Protein AF-0000000077193879 (afdb_homodimer)

Organism: Lupinus luteus (NCBI:txid3873)

Solvent-accessible surface area (backbone atoms only — not comparable to full-atom values): 35863 Å² total; per-residue (Å²): 137,84,85,79,77,72,78,71,77,74,72,68,78,40,64,40,42,46,39,30,74,76,38,43,20,42,35,23,36,44,65,50,38,46,60,55,72,70,47,53,64,47,42,64,39,32,39,40,28,35,37,41,56,95,38,43,30,44,50,32,62,57,53,47,48,53,51,51,38,50,51,50,39,54,44,28,60,72,26,38,64,51,16,62,71,54,69,59,76,40,10,34,32,32,44,55,56,68,58,83,30,48,78,31,36,66,54,38,36,52,46,48,55,49,50,53,61,68,43,64,55,88,41,42,21,41,27,41,53,57,36,82,47,22,38,60,24,49,15,54,41,34,26,71,54,46,26,33,29,35,29,62,33,62,32,66,70,58,44,52,49,49,53,47,21,49,53,49,7,58,71,68,24,85,65,73,70,31,56,72,32,45,35,34,42,25,34,42,33,41,62,45,22,58,57,51,33,54,54,25,56,70,68,54,44,73,74,40,53,71,49,52,77,44,54,30,59,19,48,50,34,49,45,51,51,50,48,57,54,65,68,38,60,69,75,33,53,60,43,43,75,38,38,40,53,74,65,27,46,24,43,26,56,32,48,58,79,55,80,91,47,60,52,36,50,56,63,44,50,55,27,34,66,66,27,31,45,30,26,32,71,67,22,42,52,40,34,67,72,70,51,66,89,55,76,33,33,74,68,50,57,69,59,22,53,50,52,51,50,52,45,42,71,75,66,48,52,57,66,58,52,20,52,51,48,42,52,52,51,48,49,52,49,32,51,42,49,48,47,25,38,44,14,38,27,60,18,12,48,51,70,58,58,68,70,111,138,83,83,78,77,72,78,70,77,73,72,68,79,40,66,40,43,46,40,31,75,75,38,43,20,41,35,23,36,43,64,50,39,45,60,54,72,70,49,52,66,46,43,65,40,32,40,40,29,35,36,40,55,95,36,42,32,45,52,33,62,58,54,47,47,52,52,52,38,51,49,51,39,54,46,27,62,71,24,38,65,51,15,62,70,54,68,60,77,40,10,35,32,31,45,55,57,68,56,83,31,48,77,30,35,66,56,39,37,51,46,47,54,49,49,52,61,70,44,66,55,88,38,42,20,42,29,41,54,58,36,82,46,22,40,60,24,49,15,54,41,33,26,72,53,45,25,32,30,35,28,62,34,60,32,66,69,58,45,52,48,49,53,49,21,49,53,51,7,57,70,68,25,86,63,71,70,31,55,73,31,45,37,35,41,24,35,41,34,40,63,44,22,57,56,50,32,54,54,25,56,70,69,56,42,73,72,38,54,72,48,53,77,43,53,31,60,20,49,51,34,51,45,52,52,50,48,57,54,65,67,38,60,70,75,34,52,59,43,43,76,38,39,41,53,75,66,27,48,25,44,26,56,33,47,57,78,57,81,91,47,61,51,37,49,56,65,43,51,56,28,34,66,64,26,32,45,30,26,33,72,68,21,41,52,41,35,68,72,71,52,65,89,53,77,32,33,74,69,50,55,69,58,23,51,48,51,52,49,52,45,41,73,73,66,48,53,57,66,58,52,20,52,51,48,43,51,54,52,47,49,50,50,30,52,42,49,48,48,24,39,44,14,39,28,57,16,14,46,52,68,59,60,68,70,114

Nearest PDB structures (foldseek):
  7oey-assembly1_B  TM=8.222E-01  e=9.591E-26  Neisseria gonorrhoeae FA 1090
  7odo-assembly1_A  TM=8.119E-01  e=7.437E-26  Neisseria gonorrhoeae
  7bbx-assembly1_A  TM=8.124E-01  e=1.678E-25  Neisseria gonorrhoeae
  7bbw-assembly2_B  TM=8.170E-01  e=2.277E-25  Neisseria gonorrhoeae
  3r5e-assembly1_A  TM=8.258E-01  e=7.716E-25  Corynebacterium glutamicum

Sequence (712 aa):
MDSNSSNVKGMNRTILHDLYEKHRQSPYYDNLCRPVSDLVPFIAKGIRGVTSNPVAEKDIENAYWEIVVKDIQDACKLLEPIYNEKNGVDGYVSVPISPKLANDTQGTIHAAKWLHKKVGFPNAYIKIPATQESITSIKEVICEGISVNVTLIFCLSRYEAVIDAYLDGLEASRIIDLSKVASAAAFYISRVDVTVDKKLEQIGTAEALDLRGKAAIAQAVLAYQLYKKKFSGPRWESLEKKGANKQRLMWASTNVKNPANPNTLYVGSLIGPDTISTMPDQALEAFLDHGTLSRTIDANISEAEGIYNAIEKLGVDWNCVGSQLEHEVLGSFTKSFESVLECMKSKAKLSETINLMDSNSSNVKGMNRTILHDLYEKHRQSPYYDNLCRPVSDLVPFIAKGIRGVTSNPVAEKDIENAYWEIVVKDIQDACKLLEPIYNEKNGVDGYVSVPISPKLANDTQGTIHAAKWLHKKVGFPNAYIKIPATQESITSIKEVICEGISVNVTLIFCLSRYEAVIDAYLDGLEASRIIDLSKVASAAAFYISRVDVTVDKKLEQIGTAEALDLRGKAAIAQAVLAYQLYKKKFSGPRWESLEKKGANKQRLMWASTNVKNPANPNTLYVGSLIGPDTISTMPDQALEAFLDHGTLSRTIDANISEAEGIYNAIEKLGVDWNCVGSQLEHEVLGSFTKSFESVLECMKSKAKLSETINL

Secondary structure (DSSP, 8-state):
--------------HHHHHHHHH-EEEEES---SSGGGGHHHHHTT---EE--S---S-HHHHHHHHHHHHHHHHHHHHHHHHHHTTTSS--EEEEPPGGGTT-HHHHHHHHHHHHHHH--TTEEEEEE--HHHHHHHHHHHHTT--EEEEEE-SHHHHHHHHHHHHHHHHH---S-GGG--EEEEEEHHHHHHHHHHHHHHH--HHHHTTTT-HHHHHHHHHHHHHHHHTSSHHHHHHHHTTPPP-EEEEE------TTS-TTHHHHHT--TTEEEEE-HHHHHHHHHH------TTT-HHHHHHHHHHHHHTT--HHHHHHHHHHHHHHHHHHHHHHHHHHHHHHHHHHHHTT-/--------------HHHHHHHHH-EEEEES---SSGGGGHHHHHTT---EE--S---S-HHHHHHHHHHHHHHHHHHHHHHHHHHTTTSS--EEEEPPGGGTT-HHHHHHHHHHHHHHH--TTEEEEEE--HHHHHHHHHHHHTT--EEEEEE-SHHHHHHHHHHHHHHHHH---S-GGG--EEEEEEHHHHHHHHHHHHHHH--HHHHTTTT-HHHHHHHHHHHHHHHHTSHHHHHHHHHTTPPP-EEEEE------TTS-TTHHHHHT--TTEEEEE-HHHHHHHHHH------TTT-HHHHHHHHHHHHHTT--HHHHHHHHHHHHHHHHHHHHHHHHHHHHHHHHHHHHTT-

pLDDT: mean 87.63, std 17.27, range [23.16, 98.88]

InterPro domains:
  IPR001585 Transaldolase/Fructose-6-phosphate aldolase [PF00923] (57-341)
  IPR001585 Transaldolase/Fructose-6-phosphate aldolase [PTHR10683] (53-347)
  IPR004732 Transaldolase type 2 [MF_00493] (1-354)
  IPR004732 Transaldolase type 2 [PIRSF036915] (10-351)
  IPR004732 Transaldolase type 2 [TIGR00876] (58-342)
  IPR004732 Transaldolase type 2 [cd00955] (26-339)
  IPR013785 Aldolase-type TIM barrel [G3DSA:3.20.20.70] (14-349)

Foldseek 3Di:
DDPCPPCPPPLPEAVLQCCCPVVVDAAEAEACAPPNCVCVVVVSHNHDYYHYDQFRFPDLVVVVLVVLLVVLLVQLVVLVVVCVVVVRLDSADEDEFALVCLQPLVVLLVRQVVSCVSSVHLRYAYEHELDPSCLQSLLQNVLALGAHEHDQFQAQVSLVSNQVSNLNSLVNHPDQASQSHEYAYEYEQQLNLVLLCVVLVVLPDPLSNVLRPPQRLLRQLVSVVVQVVSCDDDSNVVSVVSNHDRHAYEYPNLQHDDPVDQRLVRVQQQDDPRHHYDDDPSNVVSCVVDNDDDHHSNPCNVVSVVSNVSSVVSPDDSVVSSVVSSVVVSVVSNVVVVVSSVVSNVSNCVVPVVVD/DDPCPDCPVPLPEAVLQCCCPVVVDAAEAEACAPPNCVCVVVVSHNHDYYHYDQFRFPDLVVVVLVVLLVVLLVQLVVLVVVCVVVVRLDSADEDEFALVCLQPLVVLLVRQVVSCVSSVHLRYAYEHELDPSCLQSLLQNVLALGAHEHDQFQAQVSLVSNQVSNLNSLVNHPDQQSQSHAYAYEYEQQLNLVLLCVVLVVLPDPLSNVLRPPQRLLRQLVSVVVQVVSCDDDSNVVSVVSNHDRHAYEYPNLQHDDPVDQRLVRVQQQDDPRHHYDDDPSNVVSCVVDNDDDHHSNPCNVVSVVSNVSSVVSPDDSVVSSVVSSVVVSVVSNVVVVVSSVVSNVSNCVVPVVVD

Structure (mmCIF, N/CA/C/O backbone):
data_AF-0000000077193879-model_v1
#
loop_
_entity.id
_entity.type
_entity.pdbx_description
1 polymer Transaldolase
#
loop_
_atom_site.group_PDB
_atom_site.id
_atom_site.type_symbol
_atom_site.label_atom_id
_atom_site.label_alt_id
_atom_site.label_comp_id
_atom_site.label_asym_id
_atom_site.label_entity_id
_atom_site.label_seq_id
_atom_site.pdbx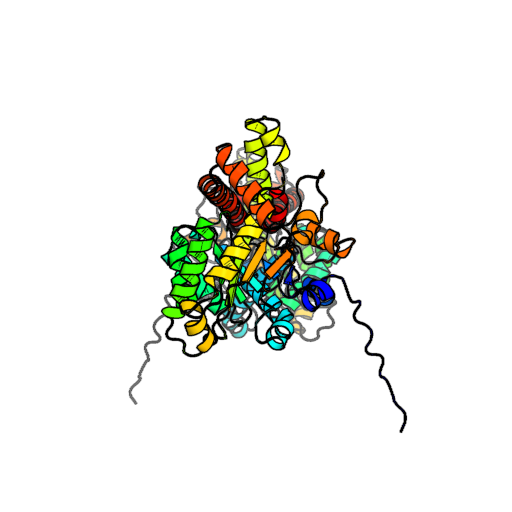_PDB_ins_code
_atom_site.Cartn_x
_atom_site.Cartn_y
_atom_site.Cartn_z
_atom_site.occupancy
_atom_site.B_iso_or_equiv
_atom_site.auth_seq_id
_atom_site.auth_comp_id
_atom_site.auth_asym_id
_atom_site.auth_atom_id
_atom_site.pdbx_PDB_model_num
ATOM 1 N N . MET A 1 1 ? -2.594 -50.938 34.406 1 25.45 1 MET A N 1
ATOM 2 C CA . MET A 1 1 ? -1.973 -50.594 33.125 1 25.45 1 MET A CA 1
ATOM 3 C C . MET A 1 1 ? -2.949 -49.844 32.219 1 25.45 1 MET A C 1
ATOM 5 O O . MET A 1 1 ? -3.682 -50.469 31.438 1 25.45 1 MET A O 1
ATOM 9 N N . ASP A 1 2 ? -3.74 -48.781 32.656 1 29.44 2 ASP A N 1
ATOM 10 C CA . ASP A 1 2 ? -4.918 -48.094 32.156 1 29.44 2 ASP A CA 1
ATOM 11 C C . ASP A 1 2 ? -4.578 -47.312 30.891 1 29.44 2 ASP A C 1
ATOM 13 O O . ASP A 1 2 ? -3.623 -46.531 30.891 1 29.44 2 ASP A O 1
ATOM 17 N N . SER A 1 3 ? -5.008 -47.812 29.609 1 29.17 3 SER A N 1
ATOM 18 C CA . SER A 1 3 ? -4.836 -47.469 28.203 1 29.17 3 SER A CA 1
ATOM 19 C C . SER A 1 3 ? -5.41 -46.062 27.891 1 29.17 3 SER A C 1
ATOM 21 O O . SER A 1 3 ? -6.625 -45.906 27.766 1 29.17 3 SER A O 1
ATOM 23 N N . ASN A 1 4 ? -5.062 -44.969 28.562 1 29.03 4 ASN A N 1
ATOM 24 C CA . ASN A 1 4 ? -5.531 -43.594 28.344 1 29.03 4 ASN A CA 1
ATOM 25 C C . ASN A 1 4 ? -5.348 -43.188 26.891 1 29.03 4 ASN A C 1
ATOM 27 O O . ASN A 1 4 ? -4.23 -42.875 26.453 1 29.03 4 ASN A O 1
ATOM 31 N N . SER A 1 5 ? -6.129 -43.75 25.922 1 31.69 5 SER A N 1
ATOM 32 C CA . SER A 1 5 ? -6.273 -43.406 24.516 1 31.69 5 SER A CA 1
ATOM 33 C C . SER A 1 5 ? -6.648 -41.938 24.328 1 31.69 5 SER A C 1
ATOM 35 O O . SER A 1 5 ? -7.789 -41.562 24.594 1 31.69 5 SER A O 1
ATOM 37 N N . SER A 1 6 ? -5.855 -40.969 24.719 1 32.09 6 SER A N 1
ATOM 38 C CA . SER A 1 6 ? -6.055 -39.531 24.641 1 32.09 6 SER A CA 1
ATOM 39 C C . SER A 1 6 ? -6.641 -39.125 23.297 1 32.09 6 SER A C 1
ATOM 41 O O . SER A 1 6 ? -6.285 -39.688 22.266 1 32.09 6 SER A O 1
ATOM 43 N N . ASN A 1 7 ? -7.84 -38.5 23.375 1 30.78 7 ASN A N 1
ATOM 44 C CA . ASN A 1 7 ? -8.727 -37.875 22.391 1 30.78 7 ASN A CA 1
ATOM 45 C C . ASN A 1 7 ? -7.969 -36.938 21.469 1 30.78 7 ASN A C 1
ATOM 47 O O . ASN A 1 7 ? -7.582 -35.844 21.891 1 30.78 7 ASN A O 1
ATOM 51 N N . VAL A 1 8 ? -6.969 -37.344 20.734 1 32.19 8 VAL A N 1
ATOM 52 C CA . VAL A 1 8 ? -6.59 -36.5 19.625 1 32.19 8 VAL A CA 1
ATOM 53 C C . VAL A 1 8 ? -7.84 -35.906 18.984 1 32.19 8 VAL A C 1
ATOM 55 O O . VAL A 1 8 ? -8.688 -36.625 18.453 1 32.19 8 VAL A O 1
ATOM 58 N N . LYS A 1 9 ? -8.359 -34.844 19.469 1 38.03 9 LYS A N 1
ATOM 59 C CA . LYS A 1 9 ? -9.375 -33.969 18.875 1 38.03 9 LYS A CA 1
ATOM 60 C C . LYS A 1 9 ? -9.336 -34.062 17.359 1 38.03 9 LYS A C 1
ATOM 62 O O . LYS A 1 9 ? -8.297 -33.812 16.734 1 38.03 9 LYS A O 1
ATOM 67 N N . GLY A 1 10 ? -10.055 -34.844 16.609 1 39.75 10 GLY A N 1
ATOM 68 C CA . GLY A 1 10 ? -10.148 -35.25 15.211 1 39.75 10 GLY A CA 1
ATOM 69 C C . GLY A 1 10 ? -10.078 -34.094 14.258 1 39.75 10 GLY A C 1
ATOM 70 O O . GLY A 1 10 ? -10.961 -33.219 14.242 1 39.75 10 GLY A O 1
ATOM 71 N N . MET A 1 11 ? -8.977 -33.469 13.945 1 53 11 MET A N 1
ATOM 72 C CA . MET A 1 11 ? -8.898 -32.5 12.859 1 53 11 MET A CA 1
ATOM 73 C C . MET A 1 11 ? -9.758 -32.938 11.672 1 53 11 MET A C 1
ATOM 75 O O . MET A 1 11 ? -9.773 -34.094 11.312 1 53 11 MET A O 1
ATOM 79 N N . ASN A 1 12 ? -11.023 -32.281 11.461 1 70.75 12 ASN A N 1
ATOM 80 C CA . ASN A 1 12 ? -11.977 -32.562 10.398 1 70.75 12 ASN A CA 1
ATOM 81 C C . ASN A 1 12 ? -11.273 -32.812 9.07 1 70.75 12 ASN A C 1
ATOM 83 O O . ASN A 1 12 ? -10.703 -31.906 8.477 1 70.75 12 ASN A O 1
ATOM 87 N N . ARG A 1 13 ? -10.914 -34 8.867 1 89.38 13 ARG A N 1
ATOM 88 C CA . ARG A 1 13 ? -10.32 -34.531 7.637 1 89.38 13 ARG A CA 1
ATOM 89 C C . ARG A 1 13 ? -11.18 -34.188 6.426 1 89.38 13 ARG A C 1
ATOM 91 O O . ARG A 1 13 ? -12.406 -34.281 6.484 1 89.38 13 ARG A O 1
ATOM 98 N N . THR A 1 14 ? -10.586 -33.594 5.449 1 92.12 14 THR A N 1
ATOM 99 C CA . THR A 1 14 ? -11.289 -33.25 4.223 1 92.12 14 THR A CA 1
ATOM 100 C C . THR A 1 14 ? -10.734 -34.031 3.039 1 92.12 14 THR A C 1
ATOM 102 O O . THR A 1 14 ? -9.781 -34.781 3.189 1 92.12 14 THR A O 1
ATOM 105 N N . ILE A 1 15 ? -11.359 -33.906 1.899 1 93.19 15 ILE A N 1
ATOM 106 C CA . ILE A 1 15 ? -10.953 -34.594 0.664 1 93.19 15 ILE A CA 1
ATOM 107 C C . ILE A 1 15 ? -9.547 -34.156 0.28 1 93.19 15 ILE A C 1
ATOM 109 O O . ILE A 1 15 ? -8.82 -34.875 -0.402 1 93.19 15 ILE A O 1
ATOM 113 N N . LEU A 1 16 ? -9.047 -33.031 0.666 1 94.06 16 LEU A N 1
ATOM 114 C CA . LEU A 1 16 ? -7.715 -32.531 0.338 1 94.06 16 LEU A CA 1
ATOM 115 C C . LEU A 1 16 ? -6.637 -33.375 1.015 1 94.06 16 LEU A C 1
ATOM 117 O O . LEU A 1 16 ? -5.57 -33.594 0.439 1 94.06 16 LEU A O 1
ATOM 121 N N . HIS A 1 17 ? -6.902 -33.812 2.211 1 93.62 17 HIS A N 1
ATOM 122 C CA . HIS A 1 17 ? -5.973 -34.719 2.875 1 93.62 17 HIS A CA 1
ATOM 123 C C . HIS A 1 17 ? -5.801 -36 2.086 1 93.62 17 HIS A C 1
ATOM 125 O O . HIS A 1 17 ? -4.684 -36.5 1.915 1 93.62 17 HIS A O 1
ATOM 131 N N . ASP A 1 18 ? -6.938 -36.469 1.619 1 93.88 18 ASP A N 1
ATOM 132 C CA . ASP A 1 18 ? -6.914 -37.688 0.841 1 93.88 18 ASP A CA 1
ATOM 133 C C . ASP A 1 18 ? -6.211 -37.5 -0.499 1 93.88 18 ASP A C 1
ATOM 135 O O . ASP A 1 18 ? -5.508 -38.375 -0.979 1 93.88 18 ASP A O 1
ATOM 139 N N . LEU A 1 19 ? -6.48 -36.312 -1.135 1 93.88 19 LEU A N 1
ATOM 140 C CA . LEU A 1 19 ? -5.805 -36 -2.385 1 93.88 19 LEU A CA 1
ATOM 141 C C . LEU A 1 19 ? -4.293 -36.156 -2.244 1 93.88 19 LEU A C 1
ATOM 143 O O . LEU A 1 19 ? -3.645 -36.75 -3.094 1 93.88 19 LEU A O 1
ATOM 147 N N . TYR A 1 20 ? -3.725 -35.688 -1.186 1 92.06 20 TYR A N 1
ATOM 148 C CA . TYR A 1 20 ? -2.289 -35.75 -0.935 1 92.06 20 TYR A CA 1
ATOM 149 C C . TYR A 1 20 ? -1.875 -37.156 -0.525 1 92.06 20 TYR A C 1
ATOM 151 O O . TYR A 1 20 ? -0.949 -37.75 -1.104 1 92.06 20 TYR A O 1
ATOM 159 N N . GLU A 1 21 ? -2.574 -37.781 0.475 1 92.38 21 GLU A N 1
ATOM 160 C CA . GLU A 1 21 ? -2.148 -39.031 1.079 1 92.38 21 GLU A CA 1
ATOM 161 C C . GLU A 1 21 ? -2.336 -40.219 0.115 1 92.38 21 GLU A C 1
ATOM 163 O O . GLU A 1 21 ? -1.484 -41.094 0.031 1 92.38 21 GLU A O 1
ATOM 168 N N . LYS A 1 22 ? -3.438 -40.156 -0.636 1 93.25 22 LYS A N 1
ATOM 169 C CA . LYS A 1 22 ? -3.783 -41.312 -1.46 1 93.25 22 LYS A CA 1
ATOM 170 C C . LYS A 1 22 ? -3.283 -41.156 -2.891 1 93.25 22 LYS A C 1
ATOM 172 O O . LYS A 1 22 ? -2.99 -42.125 -3.576 1 93.25 22 LYS A O 1
ATOM 177 N N . HIS A 1 23 ? -3.184 -39.875 -3.369 1 93.19 23 HIS A N 1
ATOM 178 C CA . HIS A 1 23 ? -2.871 -39.656 -4.777 1 93.19 23 HIS A CA 1
ATOM 179 C C . HIS A 1 23 ? -1.574 -38.875 -4.953 1 93.19 23 HIS A C 1
ATOM 181 O O . HIS A 1 23 ? -1.168 -38.594 -6.078 1 93.19 23 HIS A O 1
ATOM 187 N N . ARG A 1 24 ? -0.849 -38.469 -3.92 1 91.75 24 ARG A N 1
ATOM 188 C CA . ARG A 1 24 ? 0.427 -37.781 -3.92 1 91.75 24 ARG A CA 1
ATOM 189 C C . ARG A 1 24 ? 0.35 -36.5 -4.766 1 91.75 24 ARG A C 1
ATOM 191 O O . ARG A 1 24 ? 1.272 -36.188 -5.523 1 91.75 24 ARG A O 1
ATOM 198 N N . GLN A 1 25 ? -0.791 -35.875 -4.84 1 95.38 25 GLN A N 1
ATOM 199 C CA . GLN A 1 25 ? -0.979 -34.531 -5.387 1 95.38 25 GLN A CA 1
ATOM 200 C C . GLN A 1 25 ? -1.199 -33.5 -4.277 1 95.38 25 GLN A C 1
ATOM 202 O O . GLN A 1 25 ? -2.049 -33.719 -3.404 1 95.38 25 GLN A O 1
ATOM 207 N N . SER A 1 26 ? -0.351 -32.5 -4.344 1 94.56 26 SER A N 1
ATOM 208 C CA . SER A 1 26 ? -0.403 -31.5 -3.283 1 94.56 26 SER A CA 1
ATOM 209 C C . SER A 1 26 ? -1.446 -30.438 -3.586 1 94.56 26 SER A C 1
ATOM 211 O O . SER A 1 26 ? -1.394 -29.781 -4.633 1 9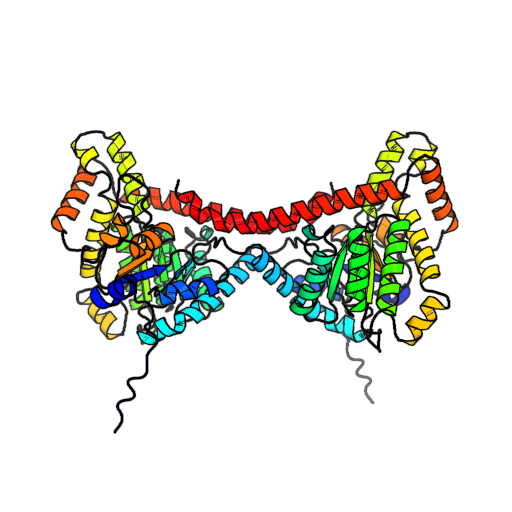4.56 26 SER A O 1
ATOM 213 N N . PRO A 1 27 ? -2.451 -30.219 -2.721 1 95.19 27 PRO A N 1
ATOM 214 C CA . PRO A 1 27 ? -3.385 -29.109 -2.887 1 95.19 27 PRO A CA 1
ATOM 215 C C . PRO A 1 27 ? -2.797 -27.781 -2.43 1 95.19 27 PRO A C 1
ATOM 217 O O . PRO A 1 27 ? -2.332 -27.656 -1.293 1 95.19 27 PRO A O 1
ATOM 220 N N . TYR A 1 28 ? -2.697 -26.781 -3.287 1 94.81 28 TYR A N 1
ATOM 221 C CA . TYR A 1 28 ? -2.293 -25.406 -2.986 1 94.81 28 TYR A CA 1
ATOM 222 C C . TYR A 1 28 ? -3.477 -24.453 -3.1 1 94.81 28 TYR A C 1
ATOM 224 O O . TYR A 1 28 ? -4.43 -24.719 -3.832 1 94.81 28 TYR A O 1
ATOM 232 N N . TYR A 1 29 ? -3.49 -23.453 -2.289 1 90.38 29 TYR A N 1
ATOM 233 C CA . TYR A 1 29 ? -4.473 -22.375 -2.359 1 90.38 29 TYR A CA 1
ATOM 234 C C . TYR A 1 29 ? -3.955 -21.219 -3.211 1 90.38 29 TYR A C 1
ATOM 236 O O . TYR A 1 29 ? -2.832 -20.75 -3.014 1 90.38 29 TYR A O 1
ATOM 244 N N . ASP A 1 30 ? -4.703 -20.844 -4.289 1 86.25 30 ASP A N 1
ATOM 245 C CA . ASP A 1 30 ? -4.266 -19.844 -5.254 1 86.25 30 ASP A CA 1
ATOM 246 C C . ASP A 1 30 ? -4.852 -18.469 -4.922 1 86.25 30 ASP A C 1
ATOM 248 O O . ASP A 1 30 ? -5.434 -17.812 -5.789 1 86.25 30 ASP A O 1
ATOM 252 N N . ASN A 1 31 ? -4.805 -17.969 -3.66 1 76.62 31 ASN A N 1
ATOM 253 C CA . ASN A 1 31 ? -5.297 -16.656 -3.26 1 76.62 31 ASN A CA 1
ATOM 254 C C . ASN A 1 31 ? -4.77 -16.25 -1.888 1 76.62 31 ASN A C 1
ATOM 256 O O . ASN A 1 31 ? -5.52 -16.219 -0.912 1 76.62 31 ASN A O 1
ATOM 260 N N . LEU A 1 32 ? -3.479 -15.922 -1.916 1 73.19 32 LEU A N 1
ATOM 261 C CA . LEU A 1 32 ? -2.988 -15.359 -0.663 1 73.19 32 LEU A CA 1
ATOM 262 C C . LEU A 1 32 ? -3.586 -13.977 -0.416 1 73.19 32 LEU A C 1
ATOM 264 O O . LEU A 1 32 ? -3.453 -13.078 -1.251 1 73.19 32 LEU A O 1
ATOM 268 N N . CYS A 1 33 ? -4.348 -13.844 0.671 1 66.69 33 CYS A N 1
ATOM 269 C CA . CYS A 1 33 ? -5.012 -12.586 0.992 1 66.69 33 CYS A CA 1
ATOM 270 C C . CYS A 1 33 ? -4.73 -12.172 2.432 1 66.69 33 CYS A C 1
ATOM 272 O O . CYS A 1 33 ? -4.312 -13 3.248 1 66.69 33 CYS A O 1
ATOM 274 N N . ARG A 1 34 ? -4.879 -10.852 2.697 1 63.16 34 ARG A N 1
ATOM 275 C CA . ARG A 1 34 ? -4.793 -10.344 4.062 1 63.16 34 ARG A CA 1
ATOM 276 C C . ARG A 1 34 ? -6.141 -10.453 4.77 1 63.16 34 ARG A C 1
ATOM 278 O O . ARG A 1 34 ? -7.191 -10.312 4.141 1 63.16 34 ARG A O 1
ATOM 285 N N . PRO A 1 35 ? -6.07 -10.625 6.016 1 64.75 35 PRO A N 1
ATOM 286 C CA . PRO A 1 35 ? -4.887 -10.969 6.809 1 64.75 35 PRO A CA 1
ATOM 287 C C . PRO A 1 35 ? -4.367 -12.375 6.508 1 64.75 35 PRO A C 1
ATOM 289 O O . PRO A 1 35 ? -5.156 -13.289 6.25 1 64.75 35 PRO A O 1
ATOM 292 N N . VAL A 1 36 ? -3.068 -12.602 6.582 1 71.12 36 VAL A N 1
ATOM 293 C CA . VAL A 1 36 ? -2.418 -13.852 6.211 1 71.12 36 VAL A CA 1
ATOM 294 C C . VAL A 1 36 ? -2.898 -14.977 7.125 1 71.12 36 VAL A C 1
ATOM 296 O O . VAL A 1 36 ? -2.961 -16.141 6.715 1 71.12 36 VAL A O 1
ATOM 299 N N . SER A 1 37 ? -3.342 -14.609 8.273 1 76.62 37 SER A N 1
ATOM 300 C CA . SER A 1 37 ? -3.84 -15.586 9.234 1 76.62 37 SER A CA 1
ATOM 301 C C . SER A 1 37 ? -5.066 -16.312 8.695 1 76.62 37 SER A C 1
ATOM 303 O O . SER A 1 37 ? -5.426 -17.391 9.195 1 76.62 37 SER A O 1
ATOM 305 N N . ASP A 1 38 ? -5.758 -15.719 7.73 1 76.94 38 ASP A N 1
ATOM 306 C CA . ASP A 1 38 ? -6.914 -16.359 7.113 1 76.94 38 ASP A CA 1
ATOM 307 C C . ASP A 1 38 ? -6.516 -17.656 6.41 1 76.94 38 ASP A C 1
ATOM 309 O O . ASP A 1 38 ? -7.379 -18.453 6.051 1 76.94 38 ASP A O 1
ATOM 313 N N . LEU A 1 39 ? -5.215 -17.891 6.281 1 83 39 LEU A N 1
ATOM 314 C CA . LEU A 1 39 ? -4.711 -19.094 5.637 1 83 39 LEU A CA 1
ATOM 315 C C . LEU A 1 39 ? -4.84 -20.297 6.566 1 83 39 LEU A C 1
ATOM 317 O O . LEU A 1 39 ? -4.906 -21.453 6.105 1 83 39 LEU A O 1
ATOM 321 N N . VAL A 1 40 ? -4.949 -20.125 7.84 1 84.94 40 VAL A N 1
ATOM 322 C CA . VAL A 1 40 ? -4.859 -21.172 8.859 1 84.94 40 VAL A CA 1
ATOM 323 C C . VAL A 1 40 ? -5.977 -22.188 8.656 1 84.94 40 VAL A C 1
ATOM 325 O O . VAL A 1 40 ? -5.723 -23.391 8.602 1 84.94 40 VAL A O 1
ATOM 328 N N . PRO A 1 41 ? -7.254 -21.734 8.43 1 87.44 41 PRO A N 1
ATOM 329 C CA . PRO A 1 41 ? -8.305 -22.719 8.227 1 87.44 41 PRO A CA 1
ATOM 330 C C . PRO A 1 41 ? -8.094 -23.562 6.961 1 87.44 41 PRO A C 1
ATOM 332 O O . PRO A 1 41 ? -8.477 -24.719 6.91 1 87.44 41 PRO A O 1
ATOM 335 N N . PHE A 1 42 ? -7.559 -23.016 5.945 1 88.75 42 PHE A N 1
ATOM 336 C CA . PHE A 1 42 ? -7.285 -23.75 4.715 1 88.75 42 PHE A CA 1
ATOM 337 C C . PHE A 1 42 ? -6.215 -24.812 4.945 1 88.75 42 PHE A C 1
ATOM 339 O O . PHE A 1 42 ? -6.32 -25.938 4.441 1 88.75 42 PHE A O 1
ATOM 346 N N . ILE A 1 43 ? -5.172 -24.438 5.707 1 88.06 43 ILE A N 1
ATOM 347 C CA . ILE A 1 43 ? -4.125 -25.391 6.047 1 88.06 43 ILE A CA 1
ATOM 348 C C . ILE A 1 43 ? -4.73 -26.562 6.824 1 88.06 43 ILE A C 1
ATOM 350 O O . ILE A 1 43 ? -4.43 -27.719 6.551 1 88.06 43 ILE A O 1
ATOM 354 N N . ALA A 1 44 ? -5.641 -26.188 7.742 1 88.88 44 ALA A N 1
ATOM 355 C CA . ALA A 1 44 ? -6.309 -27.219 8.539 1 88.88 44 ALA A CA 1
ATOM 356 C C . ALA A 1 44 ? -7.133 -28.141 7.652 1 88.88 44 ALA A C 1
ATOM 358 O O . ALA A 1 44 ? -7.293 -29.328 7.957 1 88.88 44 ALA A O 1
ATOM 359 N N . LYS A 1 45 ? -7.617 -27.625 6.547 1 91.81 45 LYS A N 1
ATOM 360 C CA . LYS A 1 45 ? -8.453 -28.406 5.645 1 91.81 45 LYS A CA 1
ATOM 361 C C . LYS A 1 45 ? -7.605 -29.234 4.684 1 91.81 45 LYS A C 1
ATOM 363 O O . LYS A 1 45 ? -8.141 -30.016 3.883 1 91.81 45 LYS A O 1
ATOM 368 N N . GLY A 1 46 ? -6.25 -29.031 4.691 1 92.94 46 GLY A N 1
ATOM 369 C CA . GLY A 1 46 ? -5.406 -29.906 3.896 1 92.94 46 GLY A CA 1
ATOM 370 C C . GLY A 1 46 ? -4.551 -29.172 2.889 1 92.94 46 GLY A C 1
ATOM 371 O O . GLY A 1 46 ? -3.787 -29.781 2.141 1 92.94 46 GLY A O 1
ATOM 372 N N . ILE A 1 47 ? -4.688 -27.797 2.809 1 90.5 47 ILE A N 1
ATOM 373 C CA . ILE A 1 47 ? -3.85 -27 1.923 1 90.5 47 ILE A CA 1
ATOM 374 C C . ILE A 1 47 ? -2.389 -27.125 2.348 1 90.5 47 ILE A C 1
ATOM 376 O O . ILE A 1 47 ? -2.07 -27.016 3.535 1 90.5 47 ILE A O 1
ATOM 380 N N . ARG A 1 48 ? -1.527 -27.359 1.355 1 90.75 48 ARG A N 1
ATOM 381 C CA . ARG A 1 48 ? -0.134 -27.656 1.666 1 90.75 48 ARG A CA 1
ATOM 382 C C . ARG A 1 48 ? 0.8 -26.609 1.054 1 90.75 48 ARG A C 1
ATOM 384 O O . ARG A 1 48 ? 2.016 -26.812 1.014 1 90.75 48 ARG A O 1
ATOM 391 N N . GLY A 1 49 ? 0.346 -25.562 0.46 1 90.12 49 GLY A N 1
ATOM 392 C CA . GLY A 1 49 ? 1.067 -24.438 -0.109 1 90.12 49 GLY A CA 1
ATOM 393 C C . GLY A 1 49 ? 0.152 -23.359 -0.66 1 90.12 49 GLY A C 1
ATOM 394 O O . GLY A 1 49 ? -1.063 -23.547 -0.734 1 90.12 49 GLY A O 1
ATOM 395 N N . VAL A 1 50 ? 0.675 -22.172 -0.951 1 84.31 50 VAL A N 1
ATOM 396 C CA . VAL A 1 50 ? -0.147 -21.062 -1.427 1 84.31 50 VAL A CA 1
ATOM 397 C C . VAL A 1 50 ? 0.575 -20.328 -2.557 1 84.31 50 VAL A C 1
ATOM 399 O O . VAL A 1 50 ? 1.803 -20.219 -2.539 1 84.31 50 VAL A O 1
ATOM 402 N N . THR A 1 51 ? -0.136 -19.984 -3.613 1 76.81 51 THR A N 1
ATOM 403 C CA . THR A 1 51 ? 0.353 -19.109 -4.672 1 76.81 51 THR A CA 1
ATOM 404 C C . THR A 1 51 ? -0.256 -17.719 -4.547 1 76.81 51 THR A C 1
ATOM 406 O O . THR A 1 51 ? -1.424 -17.578 -4.176 1 76.81 51 THR A O 1
ATOM 409 N N . SER A 1 52 ? 0.634 -16.734 -4.559 1 77.25 52 SER A N 1
ATOM 410 C CA . SER A 1 52 ? 0.167 -15.352 -4.531 1 77.25 52 SER A CA 1
ATOM 411 C C . SER A 1 52 ? 0.242 -14.711 -5.914 1 77.25 52 SER A C 1
ATOM 413 O O . SER A 1 52 ? 1.019 -15.148 -6.762 1 77.25 52 SER A O 1
ATOM 415 N N . ASN A 1 53 ? -0.776 -14.008 -6.145 1 63.97 53 ASN A N 1
ATOM 416 C CA . ASN A 1 53 ? -0.77 -13.203 -7.359 1 63.97 53 ASN A CA 1
ATOM 417 C C . ASN A 1 53 ? -0.552 -11.727 -7.051 1 63.97 53 ASN A C 1
ATOM 419 O O . ASN A 1 53 ? -0.673 -11.305 -5.898 1 63.97 53 ASN A O 1
ATOM 423 N N . PRO A 1 54 ? 0.172 -11.047 -7.801 1 55.94 54 PRO A N 1
ATOM 424 C CA . PRO A 1 54 ? 0.524 -9.656 -7.504 1 55.94 54 PRO A CA 1
ATOM 425 C C . PRO A 1 54 ? -0.558 -8.93 -6.707 1 55.94 54 PRO A C 1
ATOM 427 O O . PRO A 1 54 ? -0.262 -7.969 -5.988 1 55.94 54 PRO A O 1
ATOM 430 N N . VAL A 1 55 ? -1.903 -9.172 -6.73 1 48.53 55 VAL A N 1
ATOM 431 C CA . VAL A 1 55 ? -2.842 -8.234 -6.125 1 48.53 55 VAL A CA 1
ATOM 432 C C . VAL A 1 55 ? -3.643 -8.938 -5.031 1 48.53 55 VAL A C 1
ATOM 434 O O . VAL A 1 55 ? -4.379 -9.883 -5.309 1 48.53 55 VAL A O 1
ATOM 437 N N . ALA A 1 56 ? -3.098 -9.312 -3.934 1 46.75 56 ALA A N 1
ATOM 438 C CA . ALA A 1 56 ? -3.965 -9.859 -2.891 1 46.75 56 ALA A CA 1
ATOM 439 C C . ALA A 1 56 ? -4.973 -8.812 -2.416 1 46.75 56 ALA A C 1
ATOM 441 O O . ALA A 1 56 ? -4.605 -7.668 -2.146 1 46.75 56 ALA A O 1
ATOM 442 N N . GLU A 1 57 ? -6.18 -9.008 -2.779 1 42.03 57 GLU A N 1
ATOM 443 C CA . GLU A 1 57 ? -7.324 -8.141 -2.518 1 42.03 57 GLU A CA 1
ATOM 444 C C . GLU A 1 57 ? -7.32 -7.648 -1.073 1 42.03 57 GLU A C 1
ATOM 446 O O . GLU A 1 57 ? -7.625 -6.48 -0.808 1 42.03 57 GLU A O 1
ATOM 451 N N . LYS A 1 58 ? -7.457 -8.609 0.057 1 43.22 58 LYS A N 1
ATOM 452 C CA . LYS A 1 58 ? -8.188 -8.344 1.293 1 43.22 58 LYS A CA 1
ATOM 453 C C . LYS A 1 58 ? -7.309 -7.617 2.307 1 43.22 58 LYS A C 1
ATOM 455 O O . LYS A 1 58 ? -6.105 -7.879 2.393 1 43.22 58 LYS A O 1
ATOM 460 N N . ASP A 1 59 ? -7.785 -6.512 2.875 1 53.47 59 ASP A N 1
ATOM 461 C CA . ASP A 1 59 ? -7.711 -5.566 3.984 1 53.47 59 ASP A CA 1
ATOM 462 C C . ASP A 1 59 ? -6.75 -4.426 3.672 1 53.47 59 ASP A C 1
ATOM 464 O O . ASP A 1 59 ? -5.723 -4.27 4.336 1 53.47 59 ASP A O 1
ATOM 468 N N . ILE A 1 60 ? -6.953 -3.992 2.516 1 56.5 60 ILE A N 1
ATOM 469 C CA . ILE A 1 60 ? -6.172 -2.914 1.923 1 56.5 60 ILE A CA 1
ATOM 470 C C . ILE A 1 60 ? -6.016 -1.776 2.93 1 56.5 60 ILE A C 1
ATOM 472 O O . ILE A 1 60 ? -4.945 -1.17 3.031 1 56.5 60 ILE A O 1
ATOM 476 N N . GLU A 1 61 ? -7.109 -1.578 3.707 1 63 61 GLU A N 1
ATOM 477 C CA . GLU A 1 61 ? -7.008 -0.478 4.66 1 63 61 GLU A CA 1
ATOM 478 C C . GLU A 1 61 ? -6.02 -0.806 5.777 1 63 61 GLU A C 1
ATOM 480 O O . GLU A 1 61 ? -5.254 0.058 6.207 1 63 61 GLU A O 1
ATOM 485 N N . ASN A 1 62 ? -6.117 -2.023 6.168 1 66.12 62 ASN A N 1
ATOM 486 C CA . ASN A 1 62 ? -5.148 -2.428 7.18 1 66.12 62 ASN A CA 1
ATOM 487 C C . ASN A 1 62 ? -3.719 -2.365 6.645 1 66.12 62 ASN A C 1
ATOM 489 O O . ASN A 1 62 ? -2.805 -1.939 7.355 1 66.12 62 ASN A O 1
ATOM 493 N N . ALA A 1 63 ? -3.605 -2.885 5.441 1 64.38 63 ALA A N 1
ATOM 494 C CA . ALA A 1 63 ? -2.287 -2.799 4.816 1 64.38 63 ALA A CA 1
ATOM 495 C C . ALA A 1 63 ? -1.823 -1.35 4.711 1 64.38 63 ALA A C 1
ATOM 497 O O . ALA A 1 63 ? -0.649 -1.049 4.938 1 64.38 63 ALA A O 1
ATOM 498 N N . TYR A 1 64 ? -2.748 -0.539 4.371 1 71 64 TYR A N 1
ATOM 499 C CA . TYR A 1 64 ? -2.457 0.889 4.316 1 71 64 TYR A CA 1
ATOM 500 C C . TYR A 1 64 ? -1.902 1.385 5.648 1 71 64 TYR A C 1
ATOM 502 O O . TYR A 1 64 ? -0.845 2.02 5.688 1 71 64 TYR A O 1
ATOM 510 N N . TRP A 1 65 ? -2.549 1.022 6.68 1 76.25 65 TRP A N 1
ATOM 511 C CA . TRP A 1 65 ? -2.17 1.551 7.984 1 76.25 65 TRP A CA 1
ATOM 512 C C . TRP A 1 65 ? -0.856 0.941 8.461 1 76.25 65 TRP A C 1
ATOM 514 O O . TRP A 1 65 ? -0.071 1.599 9.148 1 76.25 65 TRP A O 1
ATOM 524 N N . GLU A 1 66 ? -0.604 -0.236 8.102 1 71.62 66 GLU A N 1
ATOM 525 C CA . GLU A 1 66 ? 0.687 -0.823 8.445 1 71.62 66 GLU A CA 1
ATOM 526 C C . GLU A 1 66 ? 1.836 -0.034 7.824 1 71.62 66 GLU A C 1
ATOM 528 O O . GLU A 1 66 ? 2.861 0.192 8.469 1 71.62 66 GLU A O 1
ATOM 533 N N . ILE A 1 67 ? 1.591 0.265 6.613 1 70.06 67 ILE A N 1
ATOM 534 C CA . ILE A 1 67 ? 2.621 1.023 5.91 1 70.06 67 ILE A CA 1
ATOM 535 C C . ILE A 1 67 ? 2.758 2.408 6.535 1 70.06 67 ILE A C 1
ATOM 537 O O . ILE A 1 67 ? 3.871 2.863 6.816 1 70.06 67 ILE A O 1
ATOM 541 N N . VAL A 1 68 ? 1.664 3.033 6.75 1 74.88 68 VAL A N 1
ATOM 542 C CA . VAL A 1 68 ? 1.663 4.379 7.316 1 74.88 68 VAL A CA 1
ATOM 543 C C . VAL A 1 68 ? 2.324 4.355 8.695 1 74.88 68 VAL A C 1
ATOM 545 O O . VAL A 1 68 ? 3.182 5.191 8.992 1 74.88 68 VAL A O 1
ATOM 548 N N . VAL A 1 69 ? 1.965 3.389 9.555 1 81.31 69 VAL A N 1
ATOM 549 C CA . VAL A 1 69 ? 2.5 3.297 10.906 1 81.31 69 VAL A CA 1
ATOM 550 C C . VAL A 1 69 ? 4.012 3.104 10.852 1 81.31 69 VAL A C 1
ATOM 552 O O . VAL A 1 69 ? 4.754 3.742 11.609 1 81.31 69 VAL A O 1
ATOM 555 N N . LYS A 1 70 ? 4.418 2.24 9.977 1 75.06 70 LYS A N 1
ATOM 556 C CA . LYS A 1 70 ? 5.852 2.004 9.852 1 75.06 70 LYS A CA 1
ATOM 557 C C . LYS A 1 70 ? 6.586 3.281 9.445 1 75.06 70 LYS A C 1
ATOM 559 O O . LYS A 1 70 ? 7.637 3.6 10.008 1 75.06 70 LYS A O 1
ATOM 564 N N . ASP A 1 71 ? 6.059 4.012 8.492 1 75.19 71 ASP A N 1
ATOM 565 C CA . ASP A 1 71 ? 6.664 5.266 8.055 1 75.19 71 ASP A CA 1
ATOM 566 C C . ASP A 1 71 ? 6.715 6.273 9.203 1 75.19 71 ASP A C 1
ATOM 568 O O . ASP A 1 71 ? 7.715 6.977 9.375 1 75.19 71 ASP A O 1
ATOM 572 N N . ILE A 1 72 ? 5.648 6.344 9.992 1 85.12 72 ILE A N 1
ATOM 573 C CA . ILE A 1 72 ? 5.562 7.277 11.109 1 85.12 72 ILE A CA 1
ATOM 574 C C . ILE A 1 72 ? 6.574 6.891 12.188 1 85.12 72 ILE A C 1
ATOM 576 O O . ILE A 1 72 ? 7.258 7.754 12.742 1 85.12 72 ILE A O 1
ATOM 580 N N . GLN A 1 73 ? 6.707 5.609 12.469 1 86.31 73 GLN A N 1
ATOM 581 C CA . GLN A 1 73 ? 7.691 5.133 13.438 1 86.31 73 GLN A CA 1
ATOM 582 C C . GLN A 1 73 ? 9.109 5.496 13 1 86.31 73 GLN A C 1
ATOM 584 O O . GLN A 1 73 ? 9.906 5.98 13.805 1 86.31 73 GLN A O 1
ATOM 589 N N . ASP A 1 74 ? 9.375 5.238 11.734 1 81 74 ASP A N 1
ATOM 590 C CA . ASP A 1 74 ? 10.703 5.562 11.211 1 81 74 ASP A CA 1
ATOM 591 C C . ASP A 1 74 ? 10.977 7.059 11.312 1 81 74 ASP A C 1
ATOM 593 O O . ASP A 1 74 ? 12.094 7.469 11.641 1 81 74 ASP A O 1
ATOM 597 N N . ALA A 1 75 ? 10.023 7.918 11.023 1 85.56 75 ALA A N 1
ATOM 598 C CA . ALA A 1 75 ? 10.172 9.367 11.125 1 85.56 75 ALA A CA 1
ATOM 599 C C . ALA A 1 75 ? 10.352 9.805 12.57 1 85.56 75 ALA A C 1
ATOM 601 O O . ALA A 1 75 ? 11.172 10.68 12.867 1 85.56 75 ALA A O 1
ATOM 602 N N . CYS A 1 76 ? 9.602 9.188 13.508 1 89.88 76 CYS A N 1
ATOM 603 C CA . CYS A 1 76 ? 9.734 9.484 14.93 1 89.88 76 CYS A CA 1
ATOM 604 C C . CYS A 1 76 ? 11.141 9.18 15.422 1 89.88 76 CYS A C 1
ATOM 606 O O . CYS A 1 76 ? 11.711 9.953 16.203 1 89.88 76 CYS A O 1
ATOM 608 N N . LYS A 1 77 ? 11.664 8.062 14.922 1 88.75 77 LYS A N 1
ATOM 609 C CA . LYS A 1 77 ? 13.031 7.711 15.297 1 88.75 77 LYS A CA 1
ATOM 610 C C . LYS A 1 77 ? 14.023 8.766 14.812 1 88.75 77 LYS A C 1
ATOM 612 O O . LYS A 1 77 ? 14.945 9.141 15.547 1 88.75 77 LYS A O 1
ATOM 617 N N . LEU A 1 78 ? 13.828 9.234 13.625 1 84.5 78 LEU A N 1
ATOM 618 C CA . LEU A 1 78 ? 14.727 10.227 13.039 1 84.5 78 LEU A CA 1
ATOM 619 C C . LEU A 1 78 ? 14.656 11.539 13.812 1 84.5 78 LEU A C 1
ATOM 621 O O . LEU A 1 78 ? 15.656 12.25 13.93 1 84.5 78 LEU A O 1
ATOM 625 N N . LEU A 1 79 ? 13.5 11.906 14.406 1 89.56 79 LEU A N 1
ATOM 626 C CA . LEU A 1 79 ? 13.289 13.203 15.031 1 89.56 79 LEU A CA 1
ATOM 627 C C . LEU A 1 79 ? 13.438 13.109 16.547 1 89.56 79 LEU A C 1
ATOM 629 O O . LEU A 1 79 ? 13.391 14.125 17.234 1 89.56 79 LEU A O 1
ATOM 633 N N . GLU A 1 80 ? 13.672 11.898 17.062 1 90.81 80 GLU A N 1
ATOM 634 C CA . GLU A 1 80 ? 13.742 11.641 18.484 1 90.81 80 GLU A CA 1
ATOM 635 C C . GLU A 1 80 ? 14.82 12.5 19.156 1 90.81 80 GLU A C 1
ATOM 637 O O . GLU A 1 80 ? 14.625 13.008 20.25 1 90.81 80 GLU A O 1
ATOM 642 N N . PRO A 1 81 ? 16.016 12.664 18.516 1 88.88 81 PRO A N 1
ATOM 643 C CA . PRO A 1 81 ? 17.016 13.516 19.156 1 88.88 81 PRO A CA 1
ATOM 644 C C . PRO A 1 81 ? 16.516 14.945 19.375 1 88.88 81 PRO A C 1
ATOM 646 O O . PRO A 1 81 ? 16.812 15.555 20.406 1 88.88 81 PRO A O 1
ATOM 649 N N . ILE A 1 82 ? 15.789 15.5 18.438 1 89.31 82 ILE A N 1
ATOM 650 C CA . ILE A 1 82 ? 15.234 16.844 18.578 1 89.31 82 ILE A CA 1
ATOM 651 C C . ILE A 1 82 ? 14.195 16.859 19.703 1 89.31 82 ILE A C 1
ATOM 653 O O . ILE A 1 82 ? 14.148 17.797 20.484 1 89.31 82 ILE A O 1
ATOM 657 N N . TYR A 1 83 ? 13.359 15.828 19.781 1 92.69 83 TYR A N 1
ATOM 658 C CA . TYR A 1 83 ? 12.367 15.672 20.844 1 92.69 83 TYR A CA 1
ATOM 659 C C . TYR A 1 83 ? 13.023 15.672 22.219 1 92.69 83 TYR A C 1
ATOM 661 O O . TYR A 1 83 ? 12.562 16.359 23.125 1 92.69 83 TYR A O 1
ATOM 669 N N . ASN A 1 84 ? 14.094 14.938 22.328 1 91.5 84 ASN A N 1
ATOM 670 C CA . ASN A 1 84 ? 14.773 14.773 23.609 1 91.5 84 ASN A CA 1
ATOM 671 C C . ASN A 1 84 ? 15.531 16.047 24 1 91.5 84 ASN A C 1
ATOM 673 O O . ASN A 1 84 ? 15.664 16.344 25.188 1 91.5 84 ASN A O 1
ATOM 677 N N . GLU A 1 85 ? 16.016 16.734 23.016 1 89.19 85 GLU A N 1
ATOM 678 C CA . GLU A 1 85 ? 16.828 17.922 23.266 1 89.19 85 GLU A CA 1
ATOM 679 C C . GLU A 1 85 ? 16.031 19 24 1 89.19 85 GLU A C 1
ATOM 681 O O . GLU A 1 85 ? 16.578 19.703 24.859 1 89.19 85 GLU A O 1
ATOM 686 N N . LYS A 1 86 ? 14.836 19.172 23.703 1 82.69 86 LYS A N 1
ATOM 687 C CA . LYS A 1 86 ? 14.055 20.266 24.281 1 82.69 86 LYS A CA 1
ATOM 688 C C . LYS A 1 86 ? 12.867 19.734 25.062 1 82.69 86 LYS A C 1
ATOM 690 O O . LYS A 1 86 ? 11.82 20.391 25.156 1 82.69 86 LYS A O 1
ATOM 695 N N . ASN A 1 87 ? 12.992 18.562 25.531 1 85.88 87 ASN A N 1
ATOM 696 C CA . ASN A 1 87 ? 12.031 17.953 26.438 1 85.88 87 ASN A CA 1
ATOM 697 C C . ASN A 1 87 ? 10.625 17.938 25.844 1 85.88 87 ASN A C 1
ATOM 699 O O . ASN A 1 87 ? 9.664 18.344 26.5 1 85.88 87 ASN A O 1
ATOM 703 N N . GLY A 1 88 ? 10.578 17.75 24.547 1 87.81 88 GLY A N 1
ATOM 704 C CA . GLY A 1 88 ? 9.297 17.469 23.922 1 87.81 88 GLY A CA 1
ATOM 705 C C . GLY A 1 88 ? 8.633 18.703 23.344 1 87.81 88 GLY A C 1
ATOM 706 O O . GLY A 1 88 ? 7.426 18.703 23.109 1 87.81 88 GLY A O 1
ATOM 707 N N . VAL A 1 89 ? 9.391 19.766 23.188 1 87.94 89 VAL A N 1
ATOM 708 C CA . VAL A 1 89 ? 8.828 20.953 22.547 1 87.94 89 VAL A CA 1
ATOM 709 C C . VAL A 1 89 ? 8.688 20.719 21.047 1 87.94 89 VAL A C 1
ATOM 711 O O . VAL A 1 89 ? 7.715 21.156 20.422 1 87.94 89 VAL A O 1
ATOM 714 N N . ASP A 1 90 ? 9.695 20 20.453 1 93.56 90 ASP A N 1
ATOM 715 C CA . ASP A 1 90 ? 9.703 19.703 19.016 1 93.56 90 ASP A CA 1
ATOM 716 C C . ASP A 1 90 ? 10.023 18.234 18.766 1 93.56 90 ASP A C 1
ATOM 718 O O . ASP A 1 90 ? 9.914 17.406 19.672 1 93.56 90 ASP A O 1
ATOM 722 N N . GLY A 1 91 ? 10.195 17.938 17.484 1 93 91 GLY A N 1
ATOM 723 C CA . GLY A 1 91 ? 10.516 16.562 17.109 1 93 91 GLY A CA 1
ATOM 724 C C . GLY A 1 91 ? 9.289 15.719 16.828 1 93 91 GLY A C 1
ATOM 725 O O . GLY A 1 91 ? 9.383 14.492 16.75 1 93 91 GLY A O 1
ATOM 726 N N . TYR A 1 92 ? 8.164 16.359 16.703 1 93.69 92 TYR A N 1
ATOM 727 C CA . TYR A 1 92 ? 6.922 15.609 16.562 1 93.69 92 TYR A CA 1
ATOM 728 C C . TYR A 1 92 ? 6.688 15.227 15.109 1 93.69 92 TYR A C 1
ATOM 730 O O . TYR A 1 92 ? 7.094 15.945 14.195 1 93.69 92 TYR A O 1
ATOM 738 N N . VAL A 1 93 ? 6.09 14.07 14.891 1 91.69 93 VAL A N 1
ATOM 739 C CA . VAL A 1 93 ? 5.562 13.578 13.625 1 91.69 93 VAL A CA 1
ATOM 740 C C . VAL A 1 93 ? 4.047 13.445 13.711 1 91.69 93 VAL A C 1
ATOM 742 O O . VAL A 1 93 ? 3.525 12.734 14.57 1 91.69 93 VAL A O 1
ATOM 745 N N . SER A 1 94 ? 3.326 14.117 12.844 1 92.44 94 SER A N 1
ATOM 746 C CA . SER A 1 94 ? 1.868 14.055 12.867 1 92.44 94 SER A CA 1
ATOM 747 C C . SER A 1 94 ? 1.348 12.938 11.969 1 92.44 94 SER A C 1
ATOM 749 O O . SER A 1 94 ? 1.761 12.812 10.812 1 92.44 94 SER A O 1
ATOM 751 N N . VAL A 1 95 ? 0.48 12.133 12.477 1 89 95 VAL A N 1
ATOM 752 C CA . VAL A 1 95 ? -0.189 11.078 11.719 1 89 95 VAL A CA 1
ATOM 753 C C . VAL A 1 95 ? -1.703 11.266 11.805 1 89 95 VAL A C 1
ATOM 755 O O . VAL A 1 95 ? -2.273 11.242 12.898 1 89 95 VAL A O 1
ATOM 758 N N . PRO A 1 96 ? -2.301 11.461 10.656 1 90.12 96 PRO A N 1
ATOM 759 C CA . PRO A 1 96 ? -3.748 11.695 10.672 1 90.12 96 PRO A CA 1
ATOM 760 C C . PRO A 1 96 ? -4.551 10.406 10.828 1 90.12 96 PRO A C 1
ATOM 762 O O . PRO A 1 96 ? -4.168 9.367 10.289 1 90.12 96 PRO A O 1
ATOM 765 N N . ILE A 1 97 ? -5.621 10.438 11.586 1 90.25 97 ILE A N 1
ATOM 766 C CA . ILE A 1 97 ? -6.621 9.375 11.523 1 90.25 97 ILE A CA 1
ATOM 767 C C . ILE A 1 97 ? -7.32 9.398 10.172 1 90.25 97 ILE A C 1
ATOM 769 O O . ILE A 1 97 ? -7.137 10.336 9.383 1 90.25 97 ILE A O 1
ATOM 773 N N . SER A 1 98 ? -8.094 8.352 9.914 1 85.88 98 SER A N 1
ATOM 774 C CA . SER A 1 98 ? -8.875 8.32 8.68 1 85.88 98 SER A CA 1
ATOM 775 C C . SER A 1 98 ? -9.805 9.523 8.586 1 85.88 98 SER A C 1
ATOM 777 O O . SER A 1 98 ? -10.523 9.836 9.539 1 85.88 98 SER A O 1
ATOM 779 N N . PRO A 1 99 ? -9.773 10.273 7.461 1 88.31 99 PRO A N 1
ATOM 780 C CA . PRO A 1 99 ? -10.68 11.414 7.309 1 88.31 99 PRO A CA 1
ATOM 781 C C . PRO A 1 99 ? -12.148 11 7.309 1 88.31 99 PRO A C 1
ATOM 783 O O . PRO A 1 99 ? -13.031 11.836 7.523 1 88.31 99 PRO A O 1
ATOM 786 N N . LYS A 1 100 ? -12.406 9.711 7.117 1 87.5 100 LYS A N 1
ATOM 787 C CA . LYS A 1 100 ? -13.773 9.195 7.109 1 87.5 100 LYS A CA 1
ATOM 788 C C . LYS A 1 100 ? -14.406 9.289 8.5 1 87.5 100 LYS A C 1
ATOM 790 O O . LYS A 1 100 ? -15.625 9.211 8.633 1 87.5 100 LYS A O 1
ATOM 795 N N . LEU A 1 101 ? -13.562 9.492 9.492 1 91.56 101 LEU A N 1
ATOM 796 C CA . LEU A 1 101 ? -14.039 9.453 10.867 1 91.56 101 LEU A CA 1
ATOM 797 C C . LEU A 1 101 ? -14.336 10.859 11.383 1 91.56 101 LEU A C 1
ATOM 799 O O . LEU A 1 101 ? -14.734 11.031 12.539 1 91.56 101 LEU A O 1
ATOM 803 N N . ALA A 1 102 ? -14.211 11.914 10.516 1 90.75 102 ALA A N 1
ATOM 804 C CA . ALA A 1 102 ? -14.234 13.305 10.938 1 90.75 102 ALA A CA 1
ATOM 805 C C . ALA A 1 102 ? -15.547 13.648 11.648 1 90.75 102 ALA A C 1
ATOM 807 O O . ALA A 1 102 ? -15.586 14.547 12.484 1 90.75 102 ALA A O 1
ATOM 808 N N . ASN A 1 103 ? -16.641 12.945 11.383 1 92.12 103 ASN A N 1
ATOM 809 C CA . ASN A 1 103 ? -17.938 13.234 11.992 1 92.12 103 ASN A CA 1
ATOM 810 C C . ASN A 1 103 ? -18.375 12.102 12.914 1 92.12 103 ASN A C 1
ATOM 812 O O . ASN A 1 103 ? -19.562 12 13.258 1 92.12 103 ASN A O 1
ATOM 816 N N . ASP A 1 104 ? -17.469 11.227 13.305 1 94.31 104 ASP A N 1
ATOM 817 C CA . ASP A 1 104 ? -17.703 10.102 14.203 1 94.31 104 ASP A CA 1
ATOM 818 C C . ASP A 1 104 ? -16.891 10.25 15.492 1 94.31 104 ASP A C 1
ATOM 820 O O . ASP A 1 104 ? -15.758 9.773 15.578 1 94.31 104 ASP A O 1
ATOM 824 N N . THR A 1 105 ? -17.578 10.859 16.469 1 97.5 105 THR A N 1
ATOM 825 C CA . THR A 1 105 ? -16.906 11.18 17.719 1 97.5 105 THR A CA 1
ATOM 826 C C . THR A 1 105 ? -16.234 9.945 18.312 1 97.5 105 THR A C 1
ATOM 828 O O . THR A 1 105 ? -15.023 9.961 18.578 1 97.5 105 THR A O 1
ATOM 831 N N . GLN A 1 106 ? -16.984 8.883 18.469 1 96.69 106 GLN A N 1
ATOM 832 C CA . GLN A 1 106 ? -16.453 7.684 19.109 1 96.69 106 GLN A CA 1
ATOM 833 C C . GLN A 1 106 ? -15.422 7 18.219 1 96.69 106 GLN A C 1
ATOM 835 O O . GLN A 1 106 ? -14.414 6.492 18.703 1 96.69 106 GLN A O 1
ATOM 840 N N . GLY A 1 107 ? -15.742 6.965 16.906 1 95.5 107 GLY A N 1
ATOM 841 C CA . GLY A 1 107 ? -14.773 6.418 15.969 1 95.5 107 GLY A CA 1
ATOM 842 C C . GLY A 1 107 ? -13.445 7.145 15.992 1 95.5 107 GLY A C 1
ATOM 843 O O . GLY A 1 107 ? -12.383 6.516 15.938 1 95.5 107 GLY A O 1
ATOM 844 N N . THR A 1 108 ? -13.469 8.461 16.062 1 96 108 THR A N 1
ATOM 845 C CA . THR A 1 108 ? -12.266 9.273 16.141 1 96 108 THR A CA 1
ATOM 846 C C . THR A 1 108 ? -11.477 8.945 17.406 1 96 108 THR A C 1
ATOM 848 O O . THR A 1 108 ? -10.258 8.758 17.359 1 96 108 THR A O 1
ATOM 851 N N . ILE A 1 109 ? -12.188 8.844 18.562 1 97.44 109 ILE A N 1
ATOM 852 C CA . ILE A 1 109 ? -11.539 8.539 19.828 1 97.44 109 ILE A CA 1
ATOM 853 C C . ILE A 1 109 ? -10.844 7.18 19.734 1 97.44 109 ILE A C 1
ATOM 855 O O . ILE A 1 109 ? -9.664 7.055 20.078 1 97.44 109 ILE A O 1
ATOM 859 N N . HIS A 1 110 ? -11.539 6.199 19.203 1 96 110 HIS A N 1
ATOM 860 C CA . HIS A 1 110 ? -11 4.848 19.094 1 96 110 HIS A CA 1
ATOM 861 C C . HIS A 1 110 ? -9.797 4.82 18.141 1 96 110 HIS A C 1
ATOM 863 O O . HIS A 1 110 ? -8.781 4.191 18.453 1 96 110 HIS A O 1
ATOM 869 N N . ALA A 1 111 ? -9.922 5.449 17.031 1 93.44 111 ALA A N 1
ATOM 870 C CA . ALA A 1 111 ? -8.844 5.473 16.047 1 93.44 111 ALA A CA 1
ATOM 871 C C . ALA A 1 111 ? -7.609 6.172 16.609 1 93.44 111 ALA A C 1
ATOM 873 O O . ALA A 1 111 ? -6.48 5.734 16.375 1 93.44 111 ALA A O 1
ATOM 874 N N . ALA A 1 112 ? -7.828 7.27 17.328 1 96.44 112 ALA A N 1
ATOM 875 C CA . ALA A 1 112 ? -6.715 8.016 17.906 1 96.44 112 ALA A CA 1
ATOM 876 C C . ALA A 1 112 ? -5.949 7.164 18.922 1 96.44 112 ALA A C 1
ATOM 878 O O . ALA A 1 112 ? -4.719 7.105 18.875 1 96.44 112 ALA A O 1
ATOM 879 N N . LYS A 1 113 ? -6.672 6.496 19.766 1 95.75 113 LYS A N 1
ATOM 880 C CA . LYS A 1 113 ? -6.051 5.633 20.766 1 95.75 113 LYS A CA 1
ATOM 881 C C . LYS A 1 113 ? -5.301 4.477 20.109 1 95.75 113 LYS A C 1
ATOM 883 O O . LYS A 1 113 ? -4.184 4.145 20.516 1 95.75 113 LYS A O 1
ATOM 888 N N . TRP A 1 114 ? -5.934 3.9 19.109 1 93.94 114 TRP A N 1
ATOM 889 C CA . TRP A 1 114 ? -5.328 2.783 18.391 1 93.94 114 TRP A CA 1
ATOM 890 C C . TRP A 1 114 ? -4.031 3.211 17.719 1 93.94 114 TRP A C 1
ATOM 892 O O . TRP A 1 114 ? -3.004 2.541 17.844 1 93.94 114 TRP A O 1
ATOM 902 N N . LEU A 1 115 ? -4.07 4.289 16.953 1 91.94 115 LEU A N 1
ATOM 903 C CA . LEU A 1 115 ? -2.9 4.766 16.234 1 91.94 115 LEU A CA 1
ATOM 904 C C . LEU A 1 115 ? -1.773 5.129 17.188 1 91.94 115 LEU A C 1
ATOM 906 O O . LEU A 1 115 ? -0.603 4.859 16.906 1 91.94 115 LEU A O 1
ATOM 910 N N . HIS A 1 116 ? -2.16 5.84 18.297 1 95.5 116 HIS A N 1
ATOM 911 C CA . HIS A 1 116 ? -1.176 6.184 19.312 1 95.5 116 HIS A CA 1
ATOM 912 C C . HIS A 1 116 ? -0.45 4.945 19.828 1 95.5 116 HIS A C 1
ATOM 914 O O . HIS A 1 116 ? 0.779 4.938 19.922 1 95.5 116 HIS A O 1
ATOM 920 N N . LYS A 1 117 ? -1.222 3.92 20.125 1 93.62 117 LYS A N 1
ATOM 921 C CA . LYS A 1 117 ? -0.655 2.666 20.625 1 93.62 117 LYS A CA 1
ATOM 922 C C . LYS A 1 117 ? 0.202 1.994 19.547 1 93.62 117 LYS A C 1
ATOM 924 O O . LYS A 1 117 ? 1.297 1.507 19.844 1 93.62 117 LYS A O 1
ATOM 929 N N . LYS A 1 118 ? -0.293 1.941 18.312 1 89.81 118 LYS A N 1
ATOM 930 C CA . LYS A 1 118 ? 0.394 1.253 17.234 1 89.81 118 LYS A CA 1
ATOM 931 C C . LYS A 1 118 ? 1.703 1.953 16.875 1 89.81 118 LYS A C 1
ATOM 933 O O . LYS A 1 118 ? 2.707 1.297 16.594 1 89.81 118 LYS A O 1
ATOM 938 N N . VAL A 1 119 ? 1.699 3.264 16.797 1 89.44 119 VAL A N 1
ATOM 939 C CA . VAL A 1 119 ? 2.924 4.008 16.516 1 89.44 119 VAL A CA 1
ATOM 940 C C . VAL A 1 119 ? 3.918 3.807 17.656 1 89.44 119 VAL A C 1
ATOM 942 O O . VAL A 1 119 ? 5.074 3.438 17.422 1 89.44 119 VAL A O 1
ATOM 945 N N . GLY A 1 120 ? 3.527 4.078 18.859 1 93.31 120 GLY A N 1
ATOM 946 C CA . GLY A 1 120 ? 4.277 3.701 20.031 1 93.31 120 GLY A CA 1
ATOM 947 C C . GLY A 1 120 ? 5.465 4.609 20.312 1 93.31 120 GLY A C 1
ATOM 948 O O . GLY A 1 120 ? 6.445 4.191 20.922 1 93.31 120 GLY A O 1
ATOM 949 N N . PHE A 1 121 ? 5.516 5.785 19.781 1 92.56 121 PHE A N 1
ATOM 950 C CA . PHE A 1 121 ? 6.559 6.766 20.047 1 92.56 121 PHE A CA 1
ATOM 951 C C . PHE A 1 121 ? 5.988 7.988 20.766 1 92.56 121 PHE A C 1
ATOM 953 O O . PHE A 1 121 ? 4.879 8.43 20.453 1 92.56 121 PHE A O 1
ATOM 960 N N . PRO A 1 122 ? 6.684 8.57 21.688 1 94.12 122 PRO A N 1
ATOM 961 C CA . PRO A 1 122 ? 6.176 9.719 22.438 1 94.12 122 PRO A CA 1
ATOM 962 C C . PRO A 1 122 ? 6.098 10.984 21.594 1 94.12 122 PRO A C 1
ATOM 964 O O . PRO A 1 122 ? 5.371 11.922 21.938 1 94.12 122 PRO A O 1
ATOM 967 N N . ASN A 1 123 ? 6.902 11.094 20.531 1 94.88 123 ASN A N 1
ATOM 968 C CA . ASN A 1 123 ? 6.922 12.297 19.703 1 94.88 123 ASN A CA 1
ATOM 969 C C . ASN A 1 123 ? 6.02 12.148 18.469 1 94.88 123 ASN A C 1
ATOM 971 O O . ASN A 1 123 ? 6.367 12.609 17.391 1 94.88 123 ASN A O 1
ATOM 975 N N . ALA A 1 124 ? 4.906 11.453 18.656 1 94.69 124 ALA A N 1
ATOM 976 C CA . ALA A 1 124 ? 3.861 11.383 17.641 1 94.69 124 ALA A CA 1
ATOM 977 C C . ALA A 1 124 ? 2.666 12.25 18.031 1 94.69 124 ALA A C 1
ATOM 979 O O . ALA A 1 124 ? 2.207 12.219 19.172 1 94.69 124 ALA A O 1
ATOM 980 N N . TYR A 1 125 ? 2.23 13.117 17.062 1 95.56 125 TYR A N 1
ATOM 981 C CA . TYR A 1 125 ? 0.935 13.789 17.141 1 95.56 125 TYR A CA 1
ATOM 982 C C . TYR A 1 125 ? -0.136 12.977 16.406 1 95.56 125 TYR A C 1
ATOM 984 O O . TYR A 1 125 ? 0.027 12.633 15.234 1 95.56 125 TYR A O 1
ATOM 992 N N . ILE A 1 126 ? -1.191 12.672 17.156 1 96.94 126 ILE A N 1
ATOM 993 C CA . ILE A 1 126 ? -2.359 12.219 16.391 1 96.94 126 ILE A CA 1
ATOM 994 C C . ILE A 1 126 ? -3.09 13.43 15.812 1 96.94 126 ILE A C 1
ATOM 996 O O . ILE A 1 126 ? -3.471 14.344 16.547 1 96.94 126 ILE A O 1
ATOM 1000 N N . LYS A 1 127 ? -3.105 13.469 14.555 1 95.31 127 LYS A N 1
ATOM 1001 C CA . LYS A 1 127 ? -3.744 14.578 13.852 1 95.31 127 LYS A CA 1
ATOM 1002 C C . LYS A 1 127 ? -5.254 14.367 13.742 1 95.31 127 LYS A C 1
ATOM 1004 O O . LYS A 1 127 ? -5.711 13.383 13.164 1 95.31 127 LYS A O 1
ATOM 1009 N N . ILE A 1 128 ? -6.086 15.219 14.328 1 97.12 128 ILE A N 1
ATOM 1010 C CA . ILE A 1 128 ? -7.539 15.141 14.367 1 97.12 128 ILE A CA 1
ATOM 1011 C C . ILE A 1 128 ? -8.141 16.422 13.797 1 97.12 128 ILE A C 1
ATOM 1013 O O . ILE A 1 128 ? -7.762 17.516 14.195 1 97.12 128 ILE A O 1
ATOM 1017 N N . PRO A 1 129 ? -9.094 16.297 12.812 1 96.12 129 PRO A N 1
ATOM 1018 C CA . PRO A 1 129 ? -9.711 17.516 12.273 1 96.12 129 PRO A CA 1
ATOM 1019 C C . PRO A 1 129 ? -10.609 18.219 13.289 1 96.12 129 PRO A C 1
ATOM 1021 O O . PRO A 1 129 ? -11.289 17.562 14.086 1 96.12 129 PRO A O 1
ATOM 1024 N N . ALA A 1 130 ? -10.68 19.516 13.203 1 97.75 130 ALA A N 1
ATOM 1025 C CA . ALA A 1 130 ? -11.438 20.328 14.148 1 97.75 130 ALA A CA 1
ATOM 1026 C C . ALA A 1 130 ? -12.898 20.438 13.734 1 97.75 130 ALA A C 1
ATOM 1028 O O . ALA A 1 130 ? -13.453 21.547 13.695 1 97.75 130 ALA A O 1
ATOM 1029 N N . THR A 1 131 ? -13.516 19.375 13.422 1 96.5 131 THR A N 1
ATOM 1030 C CA . THR A 1 131 ? -14.961 19.422 13.195 1 96.5 131 THR A CA 1
ATOM 1031 C C . THR A 1 131 ? -15.711 19.562 14.523 1 96.5 131 THR A C 1
ATOM 1033 O O . THR A 1 131 ? -15.133 19.344 15.594 1 96.5 131 THR A O 1
ATOM 1036 N N . GLN A 1 132 ? -16.969 19.984 14.367 1 96.12 132 GLN A N 1
ATOM 1037 C CA . GLN A 1 132 ? -17.781 20.125 15.578 1 96.12 132 GLN A CA 1
ATOM 1038 C C . GLN A 1 132 ? -17.812 18.828 16.375 1 96.12 132 GLN A C 1
ATOM 1040 O O . GLN A 1 132 ? -17.688 18.844 17.594 1 96.12 132 GLN A O 1
ATOM 1045 N N . GLU A 1 133 ? -17.969 17.688 15.711 1 96.19 133 GLU A N 1
ATOM 1046 C CA . GLU A 1 133 ? -18.062 16.391 16.344 1 96.19 133 GLU A CA 1
ATOM 1047 C C . GLU A 1 133 ? -16.734 16 17 1 96.19 133 GLU A C 1
ATOM 1049 O O . GLU A 1 133 ? -16.719 15.336 18.047 1 96.19 133 GLU A O 1
ATOM 1054 N N . SER A 1 134 ? -15.664 16.469 16.453 1 97.5 134 SER A N 1
ATOM 1055 C CA . SER A 1 134 ? -14.352 16.031 16.922 1 97.5 134 SER A CA 1
ATOM 1056 C C . SER A 1 134 ? -13.898 16.828 18.125 1 97.5 134 SER A C 1
ATOM 1058 O O . SER A 1 134 ? -12.922 16.469 18.797 1 97.5 134 SER A O 1
ATOM 1060 N N . ILE A 1 135 ? -14.609 18 18.453 1 98.56 135 ILE A N 1
ATOM 1061 C CA . ILE A 1 135 ? -14.234 18.781 19.625 1 98.56 135 ILE A CA 1
ATOM 1062 C C . ILE A 1 135 ? -14.273 17.906 20.875 1 98.56 135 ILE A C 1
ATOM 1064 O O . ILE A 1 135 ? -13.352 17.938 21.688 1 98.56 135 ILE A O 1
ATOM 1068 N N . THR A 1 136 ? -15.305 17.109 20.953 1 98.38 136 THR A N 1
ATOM 1069 C CA . THR A 1 136 ? -15.406 16.172 22.078 1 98.38 136 THR A CA 1
ATOM 1070 C C . THR A 1 136 ? -14.32 15.109 22 1 98.38 136 THR A C 1
ATOM 1072 O O . THR A 1 136 ? -13.758 14.703 23.016 1 98.38 136 THR A O 1
ATOM 1075 N N . SER A 1 137 ? -14.055 14.57 20.812 1 98.69 137 SER A N 1
ATOM 1076 C CA . SER A 1 137 ? -13.008 13.578 20.609 1 98.69 137 SER A CA 1
ATOM 1077 C C . SER A 1 137 ? -11.656 14.102 21.094 1 98.69 137 SER A C 1
ATOM 1079 O O . SER A 1 137 ? -10.898 13.375 21.734 1 98.69 137 SER A O 1
ATOM 1081 N N . ILE A 1 138 ? -11.367 15.359 20.75 1 98.81 138 ILE A N 1
ATOM 1082 C CA . ILE A 1 138 ? -10.094 15.984 21.094 1 98.81 138 ILE A CA 1
ATOM 1083 C C . ILE A 1 138 ? -9.938 16.047 22.609 1 98.81 138 ILE A C 1
ATOM 1085 O O . ILE A 1 138 ? -8.891 15.664 23.141 1 98.81 138 ILE A O 1
ATOM 1089 N N . LYS A 1 139 ? -10.992 16.5 23.266 1 98.75 139 LYS A N 1
ATOM 1090 C CA . LYS A 1 139 ? -10.977 16.562 24.719 1 98.75 139 LYS A CA 1
ATOM 1091 C C . LYS A 1 139 ? -10.664 15.188 25.328 1 98.75 139 LYS A C 1
ATOM 1093 O O . LYS A 1 139 ? -9.797 15.07 26.188 1 98.75 139 LYS A O 1
ATOM 1098 N N . GLU A 1 140 ? -11.328 14.18 24.859 1 98.62 140 GLU A N 1
ATOM 1099 C CA . GLU A 1 140 ? -11.195 12.844 25.422 1 98.62 140 GLU A CA 1
ATOM 1100 C C . GLU A 1 140 ? -9.805 12.266 25.156 1 98.62 140 GLU A C 1
ATOM 1102 O O . GLU A 1 140 ? -9.227 11.609 26.016 1 98.62 140 GLU A O 1
ATOM 1107 N N . VAL A 1 141 ? -9.312 12.445 23.953 1 98.69 141 VAL A N 1
ATOM 1108 C CA . VAL A 1 141 ? -8.008 11.922 23.562 1 98.69 141 VAL A CA 1
ATOM 1109 C C . VAL A 1 141 ? -6.918 12.602 24.391 1 98.69 141 VAL A C 1
ATOM 1111 O O . VAL A 1 141 ? -5.996 11.938 24.875 1 98.69 141 VAL A O 1
ATOM 1114 N N . ILE A 1 142 ? -7.035 13.945 24.609 1 98.75 142 ILE A N 1
ATOM 1115 C CA . ILE A 1 142 ? -6.098 14.695 25.438 1 98.75 142 ILE A CA 1
ATOM 1116 C C . ILE A 1 142 ? -6.168 14.195 26.875 1 98.75 142 ILE A C 1
ATOM 1118 O O . ILE A 1 142 ? -5.137 14.031 27.531 1 98.75 142 ILE A O 1
ATOM 1122 N N . CYS A 1 143 ? -7.355 13.953 27.359 1 98.44 143 CYS A N 1
ATOM 1123 C CA . CYS A 1 143 ? -7.574 13.469 28.719 1 98.44 143 CYS A CA 1
ATOM 1124 C C . CYS A 1 143 ? -6.812 12.172 28.953 1 98.44 143 CYS A C 1
ATOM 1126 O O . CYS A 1 143 ? -6.336 11.922 30.062 1 98.44 143 CYS A O 1
ATOM 1128 N N . GLU A 1 144 ? -6.637 11.406 27.906 1 97.62 144 GLU A N 1
ATOM 1129 C CA . GLU A 1 144 ? -5.953 10.117 28 1 97.62 144 GLU A CA 1
ATOM 1130 C C . GLU A 1 144 ? -4.438 10.289 27.906 1 97.62 144 GLU A C 1
ATOM 1132 O O . GLU A 1 144 ? -3.6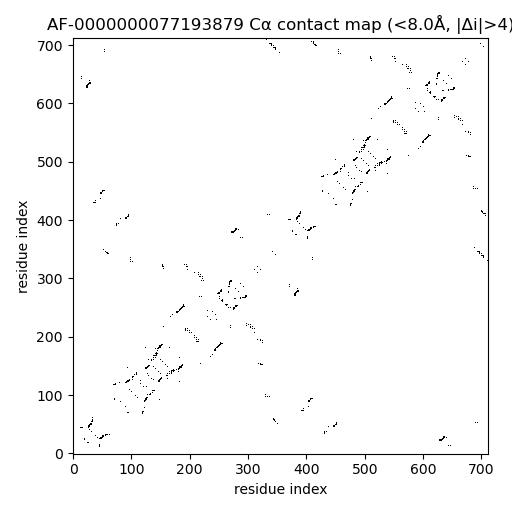97 9.305 27.922 1 97.62 144 GLU A O 1
ATOM 1137 N N . GLY A 1 145 ? -3.996 11.523 27.75 1 97.44 145 GLY A N 1
ATOM 1138 C CA . GLY A 1 145 ? -2.568 11.789 27.734 1 97.44 145 GLY A CA 1
ATOM 1139 C C . GLY A 1 145 ? -1.952 11.68 26.359 1 97.44 145 GLY A C 1
ATOM 1140 O O . GLY A 1 145 ? -0.734 11.539 26.219 1 97.44 145 GLY A O 1
ATOM 1141 N N . ILE A 1 146 ? -2.752 11.664 25.297 1 97.75 146 ILE A N 1
ATOM 1142 C CA . ILE A 1 146 ? -2.273 11.547 23.922 1 97.75 146 ILE A CA 1
ATOM 1143 C C . ILE A 1 146 ? -2.084 12.938 23.328 1 97.75 146 ILE A C 1
ATOM 1145 O O . ILE A 1 146 ? -2.975 13.789 23.406 1 97.75 146 ILE A O 1
ATOM 1149 N N . SER A 1 147 ? -0.899 13.227 22.766 1 98 147 SER A N 1
ATOM 1150 C CA . SER A 1 147 ? -0.62 14.492 22.094 1 98 147 SER A CA 1
ATOM 1151 C C . SER A 1 147 ? -1.366 14.594 20.766 1 98 147 SER A C 1
ATOM 1153 O O . SER A 1 147 ? -1.407 13.633 20 1 98 147 SER A O 1
ATOM 1155 N N . VAL A 1 148 ? -1.979 15.734 20.547 1 98.44 148 VAL A N 1
ATOM 1156 C CA . VAL A 1 148 ? -2.869 15.883 19.406 1 98.44 148 VAL A CA 1
ATOM 1157 C C . VAL A 1 148 ? -2.473 17.109 18.594 1 98.44 148 VAL A C 1
ATOM 1159 O O . VAL A 1 148 ? -2.209 18.172 19.156 1 98.44 148 VAL A O 1
ATOM 1162 N N . ASN A 1 149 ? -2.238 16.969 17.281 1 97.75 149 ASN A N 1
ATOM 1163 C CA . ASN A 1 149 ? -2.25 18.062 16.312 1 97.75 149 ASN A CA 1
ATOM 1164 C C . ASN A 1 149 ? -3.648 18.297 15.742 1 97.75 149 ASN A C 1
ATOM 1166 O O . ASN A 1 149 ? -4.109 17.531 14.891 1 97.75 149 ASN A O 1
ATOM 1170 N N . VAL A 1 150 ? -4.379 19.281 16.297 1 98.5 150 VAL A N 1
ATOM 1171 C CA . VAL A 1 150 ? -5.719 19.562 15.797 1 98.5 150 VAL A CA 1
ATOM 1172 C C . VAL A 1 150 ? -5.625 20.297 14.461 1 98.5 150 VAL A C 1
ATOM 1174 O O . VAL A 1 150 ? -5.043 21.391 14.383 1 98.5 150 VAL A O 1
ATOM 1177 N N . THR A 1 151 ? -6.176 19.672 13.391 1 96.06 151 THR A N 1
ATOM 1178 C CA . THR A 1 151 ? -6 20.188 12.039 1 96.06 151 THR A CA 1
ATOM 1179 C C . THR A 1 151 ? -7.316 20.719 11.484 1 96.06 151 THR A C 1
ATOM 1181 O O . THR A 1 151 ? -8.367 20.578 12.117 1 96.06 151 THR A O 1
ATOM 1184 N N . LEU A 1 152 ? -7.234 21.5 10.461 1 95.56 152 LEU A N 1
ATOM 1185 C CA . LEU A 1 152 ? -8.367 22.016 9.695 1 95.56 152 LEU A CA 1
ATOM 1186 C C . LEU A 1 152 ? -9.117 23.078 10.484 1 95.56 152 LEU A C 1
ATOM 1188 O O . LEU A 1 152 ? -10.352 23.062 10.547 1 95.56 152 LEU A O 1
ATOM 1192 N N . ILE A 1 153 ? -8.383 23.906 11.094 1 98.06 153 ILE A N 1
ATOM 1193 C CA . ILE A 1 153 ? -8.977 25.094 11.711 1 98.06 153 ILE A CA 1
ATOM 1194 C C . ILE A 1 153 ? -9.016 26.234 10.703 1 98.06 153 ILE A C 1
ATOM 1196 O O . ILE A 1 153 ? -7.996 26.578 10.102 1 98.06 153 ILE A O 1
ATOM 1200 N N . PHE A 1 154 ? -10.25 26.922 10.562 1 98.06 154 PHE A N 1
ATOM 1201 C CA . PHE A 1 154 ? -10.406 27.906 9.5 1 98.06 154 PHE A CA 1
ATOM 1202 C C . PHE A 1 154 ? -10.984 29.203 10.039 1 98.06 154 PHE A C 1
ATOM 1204 O O . PHE A 1 154 ? -11.023 30.219 9.336 1 98.06 154 PHE A O 1
ATOM 1211 N N . CYS A 1 155 ? -11.445 29.203 11.297 1 98.12 155 CYS A N 1
ATOM 1212 C CA . CYS A 1 155 ? -11.992 30.438 11.844 1 98.12 155 CYS A CA 1
ATOM 1213 C C . CYS A 1 155 ? -11.75 30.5 13.352 1 98.12 155 CYS A C 1
ATOM 1215 O O . CYS A 1 155 ? -11.406 29.5 13.977 1 98.12 155 CYS A O 1
ATOM 1217 N N . LEU A 1 156 ? -11.93 31.719 13.906 1 98.62 156 LEU A N 1
ATOM 1218 C CA . LEU A 1 156 ? -11.555 32 15.289 1 98.62 156 LEU A CA 1
ATOM 1219 C C . LEU A 1 156 ? -12.492 31.281 16.266 1 98.62 156 LEU A C 1
ATOM 1221 O O . LEU A 1 156 ? -12.062 30.828 17.328 1 98.62 156 LEU A O 1
ATOM 1225 N N . SER A 1 157 ? -13.742 31.203 15.945 1 98.19 157 SER A N 1
ATOM 1226 C CA . SER A 1 157 ? -14.68 30.547 16.844 1 98.19 157 SER A CA 1
ATOM 1227 C C . SER A 1 157 ? -14.344 29.078 17.031 1 98.19 157 SER A C 1
ATOM 1229 O O . SER A 1 157 ? -14.414 28.547 18.141 1 98.19 157 SER A O 1
ATOM 1231 N N . ARG A 1 158 ? -14.047 28.422 15.945 1 98.38 158 ARG A N 1
ATOM 1232 C CA . ARG A 1 158 ? -13.648 27.016 16.031 1 98.38 158 ARG A CA 1
ATOM 1233 C C . ARG A 1 158 ? -12.336 26.875 16.797 1 98.38 158 ARG A C 1
ATOM 1235 O O . ARG A 1 158 ? -12.164 25.922 17.562 1 98.38 158 ARG A O 1
ATOM 1242 N N . TYR A 1 159 ? -11.43 27.781 16.594 1 98.81 159 TYR A N 1
ATOM 1243 C CA . TYR A 1 159 ? -10.172 27.766 17.344 1 98.81 159 TYR A CA 1
ATOM 1244 C C . TYR A 1 159 ? -10.414 27.875 18.844 1 98.81 159 TYR A C 1
ATOM 1246 O O . TYR A 1 159 ? -9.781 27.172 19.625 1 98.81 159 TYR A O 1
ATOM 1254 N N . GLU A 1 160 ? -11.289 28.75 19.188 1 98.62 160 GLU A N 1
ATOM 1255 C CA . GLU A 1 160 ? -11.609 28.891 20.609 1 98.62 160 GLU A CA 1
ATOM 1256 C C . GLU A 1 160 ? -12.141 27.578 21.188 1 98.62 160 GLU A C 1
ATOM 1258 O O . GLU A 1 160 ? -11.789 27.203 22.312 1 98.62 160 GLU A O 1
ATOM 1263 N N . ALA A 1 161 ? -12.961 26.906 20.438 1 98.69 161 ALA A N 1
ATOM 1264 C CA . ALA A 1 161 ? -13.477 25.609 20.875 1 98.69 161 ALA A CA 1
ATOM 1265 C C . ALA A 1 161 ? -12.352 24.578 21.031 1 98.69 161 ALA A C 1
ATOM 1267 O O . ALA A 1 161 ? -12.383 23.75 21.922 1 98.69 161 ALA A O 1
ATOM 1268 N N . VAL A 1 162 ? -11.438 24.656 20.125 1 98.88 162 VAL A N 1
ATOM 1269 C CA . VAL A 1 162 ? -10.289 23.75 20.156 1 98.88 162 VAL A CA 1
ATOM 1270 C C . VAL A 1 162 ? -9.469 24 21.422 1 98.88 162 VAL A C 1
ATOM 1272 O O . VAL A 1 162 ? -9.062 23.062 22.094 1 98.88 162 VAL A O 1
ATOM 1275 N N . ILE A 1 163 ? -9.188 25.312 21.734 1 98.81 163 ILE A N 1
ATOM 1276 C CA . ILE A 1 163 ? -8.453 25.656 22.953 1 98.81 163 ILE A CA 1
ATOM 1277 C C . ILE A 1 163 ? -9.188 25.109 24.172 1 98.81 163 ILE A C 1
ATOM 1279 O O . ILE A 1 163 ? -8.57 24.484 25.047 1 98.81 163 ILE A O 1
ATOM 1283 N N . ASP A 1 164 ? -10.461 25.328 24.203 1 98.75 164 ASP A N 1
ATOM 1284 C CA . ASP A 1 164 ? -11.25 24.875 25.344 1 98.75 164 ASP A CA 1
ATOM 1285 C C . ASP A 1 164 ? -11.211 23.359 25.484 1 98.75 164 ASP A C 1
ATOM 1287 O O . ASP A 1 164 ? -11.125 22.828 26.594 1 98.75 164 ASP A O 1
ATOM 1291 N N . ALA A 1 165 ? -11.32 22.672 24.375 1 98.81 165 ALA A N 1
ATOM 1292 C CA . ALA A 1 165 ? -11.242 21.219 24.406 1 98.81 165 ALA A CA 1
ATOM 1293 C C . ALA A 1 165 ? -9.898 20.75 24.984 1 98.81 165 ALA A C 1
ATOM 1295 O O . ALA A 1 165 ? -9.852 19.781 25.75 1 98.81 165 ALA A O 1
ATOM 1296 N N . TYR A 1 166 ? -8.82 21.359 24.578 1 98.88 166 TYR A N 1
ATOM 1297 C CA . TYR A 1 166 ? -7.496 21.031 25.078 1 98.88 166 TYR A CA 1
ATOM 1298 C C . TYR A 1 166 ? -7.41 21.234 26.594 1 98.88 166 TYR A C 1
ATOM 1300 O O . TYR A 1 166 ? -6.992 20.344 27.328 1 98.88 166 TYR A O 1
ATOM 1308 N N . LEU A 1 167 ? -7.855 22.438 27.016 1 98.81 167 LEU A N 1
ATOM 1309 C CA . LEU A 1 167 ? -7.812 22.766 28.438 1 98.81 167 LEU A CA 1
ATOM 1310 C C . LEU A 1 167 ? -8.719 21.828 29.234 1 98.81 167 LEU A C 1
ATOM 1312 O O . LEU A 1 167 ? -8.32 21.344 30.297 1 98.81 167 LEU A O 1
ATOM 1316 N N . ASP A 1 168 ? -9.906 21.594 28.719 1 98.69 168 ASP A N 1
ATOM 1317 C CA . ASP A 1 168 ? -10.836 20.672 29.375 1 98.69 168 ASP A CA 1
ATOM 1318 C C . ASP A 1 168 ? -10.219 19.281 29.516 1 98.69 168 ASP A C 1
ATOM 1320 O O . ASP A 1 168 ? -10.383 18.625 30.547 1 98.69 168 ASP A O 1
ATOM 1324 N N . GLY A 1 169 ? -9.602 18.828 28.453 1 98.75 169 GLY A N 1
ATOM 1325 C CA . GLY A 1 169 ? -8.961 17.531 28.484 1 98.75 169 GLY A CA 1
ATOM 1326 C C . GLY A 1 169 ? -7.863 17.422 29.531 1 98.75 169 GLY A C 1
ATOM 1327 O O . GLY A 1 169 ? -7.781 16.422 30.25 1 98.75 169 GLY A O 1
ATOM 1328 N N . LEU A 1 170 ? -6.996 18.422 29.594 1 98.5 170 LEU A N 1
ATOM 1329 C CA . LEU A 1 170 ? -5.938 18.453 30.594 1 98.5 170 LEU A CA 1
ATOM 1330 C C . LEU A 1 170 ? -6.52 18.438 32 1 98.5 170 LEU A C 1
ATOM 1332 O O . LEU A 1 170 ? -6.016 17.734 32.875 1 98.5 170 LEU A O 1
ATOM 1336 N N . GLU A 1 171 ? -7.566 19.219 32.219 1 98.44 171 GLU A N 1
ATOM 1337 C CA . GLU A 1 171 ? -8.195 19.328 33.531 1 98.44 171 GLU A CA 1
ATOM 1338 C C . GLU A 1 171 ? -8.836 18.016 33.938 1 98.44 171 GLU A C 1
ATOM 1340 O O . GLU A 1 171 ? -8.852 17.672 35.125 1 98.44 171 GLU A O 1
ATOM 1345 N N . ALA A 1 172 ? -9.367 17.328 32.969 1 97.88 172 ALA A N 1
ATOM 1346 C CA . ALA A 1 172 ? -10.094 16.094 33.281 1 97.88 172 ALA A CA 1
ATOM 1347 C C . ALA A 1 172 ? -9.133 14.906 33.406 1 97.88 172 ALA A C 1
ATOM 1349 O O . ALA A 1 172 ? -9.508 13.844 33.875 1 97.88 172 ALA A O 1
ATOM 1350 N N . SER A 1 173 ? -7.926 15.086 33 1 97.62 173 SER A N 1
ATOM 1351 C CA . SER A 1 173 ? -6.969 13.984 32.938 1 97.62 173 SER A CA 1
ATOM 1352 C C . SER A 1 173 ? -6.586 13.531 34.344 1 97.62 173 SER A C 1
ATOM 1354 O O . SER A 1 173 ? -6.465 14.352 35.25 1 97.62 173 SER A O 1
ATOM 1356 N N . ARG A 1 174 ? -6.34 12.195 34.562 1 94.62 174 ARG A N 1
ATOM 1357 C CA . ARG A 1 174 ? -5.887 11.633 35.812 1 94.62 174 ARG A CA 1
ATOM 1358 C C . ARG A 1 174 ? -4.363 11.578 35.875 1 94.62 174 ARG A C 1
ATOM 1360 O O . ARG A 1 174 ? -3.795 11.18 36.906 1 94.62 174 ARG A O 1
ATOM 1367 N N . ILE A 1 175 ? -3.795 12.016 34.812 1 93.31 175 ILE A N 1
ATOM 1368 C CA . ILE A 1 175 ? -2.338 12.031 34.75 1 93.31 175 ILE A CA 1
ATOM 1369 C C . ILE A 1 175 ? -1.795 13.141 35.656 1 93.31 175 ILE A C 1
ATOM 1371 O O . ILE A 1 175 ? -2.248 14.281 35.594 1 93.31 175 ILE A O 1
ATOM 1375 N N . ILE A 1 176 ? -0.859 12.836 36.469 1 91.44 176 ILE A N 1
ATOM 1376 C CA . ILE A 1 176 ? -0.326 13.758 37.469 1 91.44 176 ILE A CA 1
ATOM 1377 C C . ILE A 1 176 ? 0.651 14.727 36.781 1 91.44 176 ILE A C 1
ATOM 1379 O O . ILE A 1 176 ? 0.56 15.938 37 1 91.44 176 ILE A O 1
ATOM 1383 N N . ASP A 1 177 ? 1.573 14.203 36 1 94.69 177 ASP A N 1
ATOM 1384 C CA . ASP A 1 177 ? 2.535 15.023 35.25 1 94.69 177 ASP A CA 1
ATOM 1385 C C . ASP A 1 177 ? 2.094 15.227 33.812 1 94.69 177 ASP A C 1
ATOM 1387 O O . ASP A 1 177 ? 2.246 14.328 33 1 94.69 177 ASP A O 1
ATOM 1391 N N . LEU A 1 178 ? 1.613 16.438 33.531 1 96.19 178 LEU A N 1
ATOM 1392 C CA . LEU A 1 178 ? 1.034 16.734 32.25 1 96.19 178 LEU A CA 1
ATOM 1393 C C . LEU A 1 178 ? 2.113 17.156 31.25 1 96.19 178 LEU A C 1
ATOM 1395 O O . LEU A 1 178 ? 1.808 17.531 30.109 1 96.19 178 LEU A O 1
ATOM 1399 N N . SER A 1 179 ? 3.414 17.016 31.578 1 95.25 179 SER A N 1
ATOM 1400 C CA . SER A 1 179 ? 4.5 17.578 30.781 1 95.25 179 SER A CA 1
ATOM 1401 C C . SER A 1 179 ? 4.688 16.828 29.469 1 95.25 179 SER A C 1
ATOM 1403 O O . SER A 1 179 ? 5.316 17.328 28.547 1 95.25 179 SER A O 1
ATOM 1405 N N . LYS A 1 180 ? 4.074 15.625 29.422 1 93.25 180 LYS A N 1
ATOM 1406 C CA . LYS A 1 180 ? 4.289 14.797 28.234 1 93.25 180 LYS A CA 1
ATOM 1407 C C . LYS A 1 180 ? 3.125 14.938 27.25 1 93.25 180 LYS A C 1
ATOM 1409 O O . LYS A 1 180 ? 3.158 14.367 26.172 1 93.25 180 LYS A O 1
ATOM 1414 N N . VAL A 1 181 ? 2.125 15.688 27.625 1 96.19 181 VAL A N 1
ATOM 1415 C CA . VAL A 1 181 ? 0.994 15.93 26.734 1 96.19 181 VAL A CA 1
ATOM 1416 C C . VAL A 1 181 ? 1.208 17.234 25.969 1 96.19 181 VAL A C 1
ATOM 1418 O O . VAL A 1 181 ? 1.406 18.281 26.578 1 96.19 181 VAL A O 1
ATOM 1421 N N . ALA A 1 182 ? 1.252 17.125 24.672 1 97 182 ALA A N 1
ATOM 1422 C CA . ALA A 1 182 ? 1.416 18.297 23.812 1 97 182 ALA A CA 1
ATOM 1423 C C . ALA A 1 182 ? 0.282 18.391 22.797 1 97 182 ALA A C 1
ATOM 1425 O O . ALA A 1 182 ? -0.439 17.422 22.562 1 97 182 ALA A O 1
ATOM 1426 N N . SER A 1 183 ? 0.134 19.562 22.312 1 98.31 183 SER A N 1
ATOM 1427 C CA . SER A 1 183 ? -0.855 19.781 21.25 1 98.31 183 SER A CA 1
ATOM 1428 C C . SER A 1 183 ? -0.467 20.953 20.359 1 98.31 183 SER A C 1
ATOM 1430 O O . SER A 1 183 ? 0.233 21.875 20.812 1 98.31 183 SER A O 1
ATOM 1432 N N . ALA A 1 184 ? -0.756 20.844 19.156 1 97.88 184 ALA A N 1
ATOM 1433 C CA . ALA A 1 184 ? -0.727 21.953 18.203 1 97.88 184 ALA A CA 1
ATOM 1434 C C . ALA A 1 184 ? -2.107 22.188 17.594 1 97.88 184 ALA A C 1
ATOM 1436 O O . ALA A 1 184 ? -2.926 21.266 17.516 1 97.88 184 ALA A O 1
ATOM 1437 N N . ALA A 1 185 ? -2.422 23.375 17.328 1 98.69 185 ALA A N 1
ATOM 1438 C CA . ALA A 1 185 ? -3.635 23.781 16.625 1 98.69 185 ALA A CA 1
ATOM 1439 C C . ALA A 1 185 ? -3.305 24.375 15.258 1 98.69 185 ALA A C 1
ATOM 1441 O O . ALA A 1 185 ? -2.783 25.5 15.172 1 98.69 185 ALA A O 1
ATOM 1442 N N . ALA A 1 186 ? -3.643 23.656 14.203 1 97.31 186 ALA A N 1
ATOM 1443 C CA . ALA A 1 186 ? -3.172 24 12.859 1 97.31 186 ALA A CA 1
ATOM 1444 C C . ALA A 1 186 ? -4.223 24.812 12.102 1 97.31 186 ALA A C 1
ATOM 1446 O O . ALA A 1 186 ? -5.281 24.281 11.75 1 97.31 186 ALA A O 1
ATOM 1447 N N . PHE A 1 187 ? -3.973 26.078 11.883 1 96.88 187 PHE A N 1
ATOM 1448 C CA . PHE A 1 187 ? -4.75 26.922 10.984 1 96.88 187 PHE A CA 1
ATOM 1449 C C . PHE A 1 187 ? -4.324 26.719 9.539 1 96.88 187 PHE A C 1
ATOM 1451 O O . PHE A 1 187 ? -3.133 26.719 9.227 1 96.88 187 PHE A O 1
ATOM 1458 N N . TYR A 1 188 ? -5.219 26.484 8.703 1 95 188 TYR A N 1
ATOM 1459 C CA . TYR A 1 188 ? -4.938 26.438 7.273 1 95 188 TYR A CA 1
ATOM 1460 C C . TYR A 1 188 ? -5.02 27.828 6.652 1 95 188 TYR A C 1
ATOM 1462 O O . TYR A 1 188 ? -6.109 28.391 6.512 1 95 188 TYR A O 1
ATOM 1470 N N . ILE A 1 189 ? -3.928 28.344 6.172 1 96.94 189 ILE A N 1
ATOM 1471 C CA . ILE A 1 189 ? -3.75 29.766 5.922 1 96.94 189 ILE A CA 1
ATOM 1472 C C . ILE A 1 189 ? -4.207 30.094 4.5 1 96.94 189 ILE A C 1
ATOM 1474 O O . ILE A 1 189 ? -5.234 30.75 4.312 1 96.94 189 ILE A O 1
ATOM 1478 N N . SER A 1 190 ? -3.611 29.516 3.486 1 95.44 190 SER A N 1
ATOM 1479 C CA . SER A 1 190 ? -3.814 29.922 2.1 1 95.44 190 SER A CA 1
ATOM 1480 C C . SER A 1 190 ? -5.258 29.688 1.664 1 95.44 190 SER A C 1
ATOM 1482 O O . SER A 1 190 ? -5.805 30.469 0.874 1 95.44 190 SER A O 1
ATOM 1484 N N . ARG A 1 191 ? -5.887 28.719 2.242 1 93.12 191 ARG A N 1
ATOM 1485 C CA . ARG A 1 191 ? -7.246 28.375 1.843 1 93.12 191 ARG A CA 1
ATOM 1486 C C . ARG A 1 191 ? -8.227 29.469 2.234 1 93.12 191 ARG A C 1
ATOM 1488 O O . ARG A 1 191 ? -9.219 29.703 1.538 1 93.12 191 ARG A O 1
ATOM 1495 N N . VAL A 1 192 ? -8 30.094 3.291 1 97.12 192 VAL A N 1
ATOM 1496 C CA . VAL A 1 192 ? -8.852 31.188 3.75 1 97.12 192 VAL A CA 1
ATOM 1497 C C . VAL A 1 192 ? -8.797 32.344 2.752 1 97.12 192 VAL A C 1
ATOM 1499 O O . VAL A 1 192 ? -9.836 32.875 2.354 1 97.12 192 VAL A O 1
ATOM 1502 N N . ASP A 1 193 ? -7.609 32.719 2.287 1 96.62 193 ASP A N 1
ATOM 1503 C CA . ASP A 1 193 ? -7.473 33.812 1.316 1 96.62 193 ASP A CA 1
ATOM 1504 C C . ASP A 1 193 ? -8.172 33.469 0.005 1 96.62 193 ASP A C 1
ATOM 1506 O O . ASP A 1 193 ? -8.875 34.281 -0.567 1 96.62 193 ASP A O 1
ATOM 1510 N N . VAL A 1 194 ? -7.969 32.25 -0.458 1 94.38 194 VAL A N 1
ATOM 1511 C CA . VAL A 1 194 ? -8.555 31.859 -1.733 1 94.38 194 VAL A CA 1
ATOM 1512 C C . VAL A 1 194 ? -10.078 32 -1.668 1 94.38 194 VAL A C 1
ATOM 1514 O O . VAL A 1 194 ? -10.695 32.562 -2.57 1 94.38 194 VAL A O 1
ATOM 1517 N N . THR A 1 195 ? -10.695 31.516 -0.575 1 95.5 195 THR A N 1
ATOM 1518 C CA . THR A 1 195 ? -12.148 31.5 -0.426 1 95.5 195 THR A CA 1
ATOM 1519 C C . THR A 1 195 ? -12.672 32.938 -0.186 1 95.5 195 THR A C 1
ATOM 1521 O O . THR A 1 195 ? -13.656 33.344 -0.798 1 95.5 195 THR A O 1
ATOM 1524 N N . VAL A 1 196 ? -12.023 33.688 0.642 1 97.56 196 VAL A N 1
ATOM 1525 C CA . VAL A 1 196 ? -12.469 35.031 0.968 1 97.56 196 VAL A CA 1
ATOM 1526 C C . VAL A 1 196 ? -12.273 35.938 -0.241 1 97.56 196 VAL A C 1
ATOM 1528 O O . VAL A 1 196 ? -13.117 36.781 -0.532 1 97.56 196 VAL A O 1
ATOM 1531 N N . ASP A 1 197 ? -11.133 35.781 -0.966 1 96.69 197 ASP A N 1
ATOM 1532 C CA . ASP A 1 197 ? -10.883 36.594 -2.156 1 96.69 197 ASP A CA 1
ATOM 1533 C C . ASP A 1 197 ? -12 36.406 -3.184 1 96.69 197 ASP A C 1
ATOM 1535 O O . ASP A 1 197 ? -12.422 37.375 -3.822 1 96.69 197 ASP A O 1
ATOM 1539 N N . LYS A 1 198 ? -12.398 35.188 -3.393 1 94.88 198 LYS A N 1
ATOM 1540 C CA . LYS A 1 198 ? -13.492 34.938 -4.328 1 94.88 198 LYS A CA 1
ATOM 1541 C C . LYS A 1 198 ? -14.742 35.719 -3.932 1 94.88 198 LYS A C 1
ATOM 1543 O O . LYS A 1 198 ? -15.422 36.281 -4.785 1 94.88 198 LYS A O 1
ATOM 1548 N N . LYS A 1 199 ? -15.086 35.719 -2.645 1 96.5 199 LYS A N 1
ATOM 1549 C CA . LYS A 1 199 ? -16.25 36.438 -2.15 1 96.5 199 LYS A CA 1
ATOM 1550 C C . LYS A 1 199 ? -16.078 37.938 -2.324 1 96.5 199 LYS A C 1
ATOM 1552 O O . LYS A 1 199 ? -17.016 38.656 -2.684 1 96.5 199 LYS A O 1
ATOM 1557 N N . LEU A 1 200 ? -14.867 38.438 -2.043 1 97.62 200 LEU A N 1
ATOM 1558 C CA . LEU A 1 200 ? -14.57 39.875 -2.18 1 97.62 200 LEU A CA 1
ATOM 1559 C C . LEU A 1 200 ? -14.656 40.312 -3.637 1 97.62 200 LEU A C 1
ATOM 1561 O O . LEU A 1 200 ? -15.148 41.406 -3.936 1 97.62 200 LEU A O 1
ATOM 1565 N N . GLU A 1 201 ? -14.18 39.469 -4.504 1 96.62 201 GLU A N 1
ATOM 1566 C CA . GLU A 1 201 ? -14.25 39.75 -5.938 1 96.62 201 GLU A CA 1
ATOM 1567 C C . GLU A 1 201 ? -15.695 39.812 -6.414 1 96.62 201 GLU A C 1
ATOM 1569 O O . GLU A 1 201 ? -16.047 40.594 -7.289 1 96.62 201 GLU A O 1
ATOM 1574 N N . GLN A 1 202 ? -16.531 39 -5.895 1 95.5 202 GLN A N 1
ATOM 1575 C CA . GLN A 1 202 ? -17.953 39 -6.23 1 95.5 202 GLN A CA 1
ATOM 1576 C C . GLN A 1 202 ? -18.625 40.281 -5.754 1 95.5 202 GLN A C 1
ATOM 1578 O O . GLN A 1 202 ? -19.516 40.812 -6.426 1 95.5 202 GLN A O 1
ATOM 1583 N N . ILE A 1 203 ? -18.25 40.688 -4.547 1 95.75 203 ILE A N 1
ATOM 1584 C CA . ILE A 1 203 ? -18.766 41.969 -4.047 1 95.75 203 ILE A CA 1
ATOM 1585 C C . ILE A 1 203 ? -18.312 43.094 -4.973 1 95.75 203 ILE A C 1
ATOM 1587 O O . ILE A 1 203 ? -19.109 43.969 -5.324 1 95.75 203 ILE A O 1
ATOM 1591 N N . GLY A 1 204 ? -17 43.219 -5.23 1 96.12 204 GLY A N 1
ATOM 1592 C CA . GLY A 1 204 ? -16.516 43.969 -6.387 1 96.12 204 GLY A CA 1
ATOM 1593 C C . GLY A 1 204 ? -16.266 45.438 -6.102 1 96.12 204 GLY A C 1
ATOM 1594 O O . GLY A 1 204 ? -15.75 46.156 -6.953 1 96.12 204 GLY A O 1
ATOM 1595 N N . THR A 1 205 ? -16.672 45.969 -4.957 1 97.31 205 THR A N 1
ATOM 1596 C CA . THR A 1 205 ? -16.391 47.375 -4.648 1 97.31 205 THR A CA 1
ATOM 1597 C C . THR A 1 205 ? -14.883 47.594 -4.488 1 97.31 205 THR A C 1
ATOM 1599 O O . THR A 1 205 ? -14.125 46.656 -4.309 1 97.31 205 THR A O 1
ATOM 1602 N N . ALA A 1 206 ? -14.484 48.844 -4.586 1 96.94 206 ALA A N 1
ATOM 1603 C CA . ALA A 1 206 ? -13.07 49.188 -4.418 1 96.94 206 ALA A CA 1
ATOM 1604 C C . ALA A 1 206 ? -12.57 48.781 -3.035 1 96.94 206 ALA A C 1
ATOM 1606 O O . ALA A 1 206 ? -11.445 48.312 -2.893 1 96.94 206 ALA A O 1
ATOM 1607 N N . GLU A 1 207 ? -13.414 48.969 -2.055 1 96.75 207 GLU A N 1
ATOM 1608 C CA . GLU A 1 207 ? -13.078 48.594 -0.683 1 96.75 207 GLU A CA 1
ATOM 1609 C C . GLU A 1 207 ? -12.859 47.094 -0.556 1 96.75 207 GLU A C 1
ATOM 1611 O O . GLU A 1 207 ? -11.906 46.656 0.089 1 96.75 207 GLU A O 1
ATOM 1616 N N . ALA A 1 208 ? -13.727 46.312 -1.185 1 97.56 208 ALA A N 1
ATOM 1617 C CA . ALA A 1 208 ? -13.633 44.875 -1.141 1 97.56 208 ALA A CA 1
ATOM 1618 C C . ALA A 1 208 ? -12.367 44.375 -1.842 1 97.56 208 ALA A C 1
ATOM 1620 O O . ALA A 1 208 ? -11.641 43.531 -1.31 1 97.56 208 ALA A O 1
ATOM 1621 N N . LEU A 1 209 ? -12.086 44.906 -2.992 1 97.44 209 LEU A N 1
ATOM 1622 C CA . LEU A 1 209 ? -10.953 44.469 -3.803 1 97.44 209 LEU A CA 1
ATOM 1623 C C . LEU A 1 209 ? -9.633 44.781 -3.115 1 97.44 209 LEU A C 1
ATOM 1625 O O . LEU A 1 209 ? -8.656 44.062 -3.258 1 97.44 209 LEU A O 1
ATOM 1629 N N . ASP A 1 210 ? -9.594 45.812 -2.34 1 97 210 ASP A N 1
ATOM 1630 C CA . ASP A 1 210 ? -8.383 46.25 -1.636 1 97 210 ASP A CA 1
ATOM 1631 C C . ASP A 1 210 ? -8.062 45.312 -0.477 1 97 210 ASP A C 1
ATOM 1633 O O . ASP A 1 210 ? -6.953 45.312 0.053 1 97 210 ASP A O 1
ATOM 1637 N N . LEU A 1 211 ? -9.016 44.438 -0.106 1 97.88 211 LEU A N 1
ATOM 1638 C CA . LEU A 1 211 ? -8.844 43.562 1.045 1 97.88 211 LEU A CA 1
ATOM 1639 C C . LEU A 1 211 ? -8.359 42.188 0.609 1 97.88 211 LEU A C 1
ATOM 1641 O O . LEU A 1 211 ? -8.016 41.344 1.447 1 97.88 211 LEU A O 1
ATOM 1645 N N . ARG A 1 212 ? -8.242 41.938 -0.737 1 96.38 212 ARG A N 1
ATOM 1646 C CA . ARG A 1 212 ? -7.805 40.656 -1.241 1 96.38 212 ARG A CA 1
ATOM 1647 C C . ARG A 1 212 ? -6.41 40.312 -0.726 1 96.38 212 ARG A C 1
ATOM 1649 O O . ARG A 1 212 ? -5.535 41.156 -0.663 1 96.38 212 ARG A O 1
ATOM 1656 N N . GLY A 1 213 ? -6.316 39.031 -0.361 1 96.25 213 GLY A N 1
ATOM 1657 C CA . GLY A 1 213 ? -5.023 38.5 0.05 1 96.25 213 GLY A CA 1
ATOM 1658 C C . GLY A 1 213 ? -4.672 38.844 1.485 1 96.25 213 GLY A C 1
ATOM 1659 O O . GLY A 1 213 ? -3.557 38.594 1.938 1 96.25 213 GLY A O 1
ATOM 1660 N N . LYS A 1 214 ? -5.605 39.438 2.27 1 97.31 214 LYS A N 1
ATOM 1661 C CA . LYS A 1 214 ? -5.246 39.938 3.588 1 97.31 214 LYS A CA 1
ATOM 1662 C C . LYS A 1 214 ? -5.977 39.188 4.691 1 97.31 214 LYS A C 1
ATOM 1664 O O . LYS A 1 214 ? -5.633 39.312 5.867 1 97.31 214 LYS A O 1
ATOM 1669 N N . ALA A 1 215 ? -6.934 38.406 4.336 1 98.31 215 ALA A N 1
ATOM 1670 C CA . ALA A 1 215 ? -7.832 37.781 5.301 1 98.31 215 ALA A CA 1
ATOM 1671 C C . ALA A 1 215 ? -7.09 36.75 6.168 1 98.31 215 ALA A C 1
ATOM 1673 O O . ALA A 1 215 ? -7.223 36.781 7.395 1 98.31 215 ALA A O 1
ATOM 1674 N N . ALA A 1 216 ? -6.336 35.906 5.543 1 98.31 216 ALA A N 1
ATOM 1675 C CA . ALA A 1 216 ? -5.695 34.781 6.238 1 98.31 216 ALA A CA 1
ATOM 1676 C C . ALA A 1 216 ? -4.738 35.281 7.316 1 98.31 216 ALA A C 1
ATOM 1678 O O . ALA A 1 216 ? -4.801 34.844 8.461 1 98.31 216 ALA A O 1
ATOM 1679 N N . ILE A 1 217 ? -3.914 36.25 6.949 1 98.38 217 ILE A N 1
ATOM 1680 C CA . ILE A 1 217 ? -2.92 36.75 7.879 1 98.38 217 ILE A CA 1
ATOM 1681 C C . ILE A 1 217 ? -3.613 37.531 8.992 1 98.38 217 ILE A C 1
ATOM 1683 O O . ILE A 1 217 ? -3.254 37.406 10.164 1 98.38 217 ILE A O 1
ATOM 1687 N N . ALA A 1 218 ? -4.605 38.375 8.625 1 98.62 218 ALA A N 1
ATOM 1688 C CA . ALA A 1 218 ? -5.348 39.125 9.641 1 98.62 218 ALA A CA 1
ATOM 1689 C C . ALA A 1 218 ? -5.949 38.156 10.68 1 98.62 218 ALA A C 1
ATOM 1691 O O . ALA A 1 218 ? -5.832 38.406 11.883 1 98.62 218 ALA A O 1
ATOM 1692 N N . GLN A 1 219 ? -6.574 37.125 10.211 1 98.69 219 GLN A N 1
ATOM 1693 C CA . GLN A 1 219 ? -7.168 36.156 11.133 1 98.69 219 GLN A CA 1
ATOM 1694 C C . GLN A 1 219 ? -6.098 35.469 11.969 1 98.69 219 GLN A C 1
ATOM 1696 O O . GLN A 1 219 ? -6.305 35.219 13.156 1 98.69 219 GLN A O 1
ATOM 1701 N N . ALA A 1 220 ? -4.988 35.094 11.359 1 98.69 220 ALA A N 1
ATOM 1702 C CA . ALA A 1 220 ? -3.912 34.406 12.078 1 98.69 220 ALA A CA 1
ATOM 1703 C C . ALA A 1 220 ? -3.361 35.281 13.203 1 98.69 220 ALA A C 1
ATOM 1705 O O . ALA A 1 220 ? -3.072 34.781 14.297 1 98.69 220 ALA A O 1
ATOM 1706 N N . VAL A 1 221 ? -3.172 36.562 12.914 1 98.69 221 VAL A N 1
ATOM 1707 C CA . VAL A 1 221 ? -2.715 37.5 13.914 1 98.69 221 VAL A CA 1
ATOM 1708 C C . VAL A 1 221 ? -3.684 37.531 15.094 1 98.69 221 VAL A C 1
ATOM 1710 O O . VAL A 1 221 ? -3.262 37.5 16.25 1 98.69 221 VAL A O 1
ATOM 1713 N N . LEU A 1 222 ? -4.941 37.531 14.812 1 98.75 222 LEU A N 1
ATOM 1714 C CA . LEU A 1 222 ? -5.953 37.562 15.859 1 98.75 222 LEU A CA 1
ATOM 1715 C C . LEU A 1 222 ? -6.004 36.219 16.594 1 98.75 222 LEU A C 1
ATOM 1717 O O . LEU A 1 222 ? -6.266 36.188 17.797 1 98.75 222 LEU A O 1
ATOM 1721 N N . ALA A 1 223 ? -5.809 35.156 15.883 1 98.81 223 ALA A N 1
ATOM 1722 C CA . ALA A 1 223 ? -5.707 33.844 16.531 1 98.81 223 ALA A CA 1
ATOM 1723 C C . ALA A 1 223 ? -4.578 33.844 17.562 1 98.81 223 ALA A C 1
ATOM 1725 O O . ALA A 1 223 ? -4.727 33.281 18.656 1 98.81 223 ALA A O 1
ATOM 1726 N N . TYR A 1 224 ? -3.441 34.406 17.234 1 98.75 224 TYR A N 1
ATOM 1727 C CA . TYR A 1 224 ? -2.305 34.469 18.141 1 98.75 224 TYR A CA 1
ATOM 1728 C C . TYR A 1 224 ? -2.646 35.312 19.391 1 98.75 224 TYR A C 1
ATOM 1730 O O . TYR A 1 224 ? -2.215 34.969 20.5 1 98.75 224 TYR A O 1
ATOM 1738 N N . GLN A 1 225 ? -3.428 36.375 19.219 1 98.5 225 GLN A N 1
ATOM 1739 C CA . GLN A 1 225 ? -3.893 37.156 20.375 1 98.5 225 GLN A CA 1
ATOM 1740 C C . GLN A 1 225 ? -4.785 36.281 21.266 1 98.5 225 GLN A C 1
ATOM 1742 O O . GLN A 1 225 ? -4.695 36.375 22.5 1 98.5 225 GLN A O 1
ATOM 1747 N N . LEU A 1 226 ? -5.68 35.562 20.578 1 98.38 226 LEU A N 1
ATOM 1748 C CA . LEU A 1 226 ? -6.543 34.656 21.344 1 98.38 226 LEU A CA 1
ATOM 1749 C C . LEU A 1 226 ? -5.715 33.625 22.109 1 98.38 226 LEU A C 1
ATOM 1751 O O . LEU A 1 226 ? -6.02 33.312 23.266 1 98.38 226 LEU A O 1
ATOM 1755 N N . TYR A 1 227 ? -4.703 33.094 21.484 1 98.56 227 TYR A N 1
ATOM 1756 C CA . TYR A 1 227 ? -3.762 32.188 22.125 1 98.56 227 TYR A CA 1
ATOM 1757 C C . TYR A 1 227 ? -3.156 32.781 23.375 1 98.56 227 TYR A C 1
ATOM 1759 O O . TYR A 1 227 ? -3.176 32.188 24.453 1 98.56 227 TYR A O 1
ATOM 1767 N N . LYS A 1 228 ? -2.607 34 23.25 1 97.94 228 LYS A N 1
ATOM 1768 C CA . LYS A 1 228 ? -1.975 34.688 24.375 1 97.94 228 LYS A CA 1
ATOM 1769 C C . LYS A 1 228 ? -2.963 34.906 25.516 1 97.94 228 LYS A C 1
ATOM 1771 O O . LYS A 1 228 ? -2.604 34.75 26.688 1 97.94 228 LYS A O 1
ATOM 1776 N N . LYS A 1 229 ? -4.164 35.219 25.109 1 98.19 229 LYS A N 1
ATOM 1777 C CA . LYS A 1 229 ? -5.203 35.469 26.109 1 98.19 229 LYS A CA 1
ATOM 1778 C C . LYS A 1 229 ? -5.594 34.188 26.844 1 98.19 229 LYS A C 1
ATOM 1780 O O . LYS A 1 229 ? -5.648 34.156 28.062 1 98.19 229 LYS A O 1
ATOM 1785 N N . LYS A 1 230 ? -5.844 33.125 26.109 1 98.25 230 LYS A N 1
ATOM 1786 C CA . LYS A 1 230 ? -6.422 31.891 26.656 1 98.25 230 LYS A CA 1
ATOM 1787 C C . LYS A 1 230 ? -5.379 31.109 27.438 1 98.25 230 LYS A C 1
ATOM 1789 O O . LYS A 1 230 ? -5.723 30.344 28.344 1 98.25 230 LYS A O 1
ATOM 1794 N N . PHE A 1 231 ? -4.16 31.234 27.094 1 98.38 231 PHE A N 1
ATOM 1795 C CA . PHE A 1 231 ? -3.1 30.531 27.797 1 98.38 231 PHE A CA 1
ATOM 1796 C C . PHE A 1 231 ? -2.387 31.453 28.781 1 98.38 231 PHE A C 1
ATOM 1798 O O . PHE A 1 231 ? -1.156 31.438 28.859 1 98.38 231 PHE A O 1
ATOM 1805 N N . SER A 1 232 ? -3.131 32.312 29.328 1 97.69 232 SER A N 1
ATOM 1806 C CA . SER A 1 232 ? -2.783 33.156 30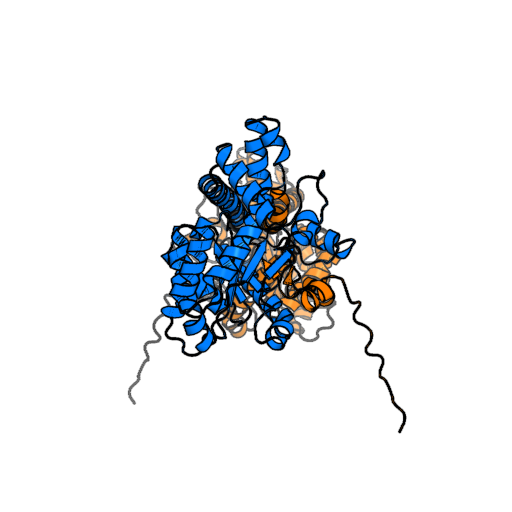.469 1 97.69 232 SER A CA 1
ATOM 1807 C C . SER A 1 232 ? -3.9 33.188 31.516 1 97.69 232 SER A C 1
ATOM 1809 O O . SER A 1 232 ? -5 32.688 31.25 1 97.69 232 SER A O 1
ATOM 1811 N N . GLY A 1 233 ? -3.627 33.688 32.719 1 97.19 233 GLY A N 1
ATOM 1812 C CA . GLY A 1 233 ? -4.645 33.781 33.75 1 97.19 233 GLY A CA 1
ATOM 1813 C C . GLY A 1 233 ? -4.695 32.562 34.656 1 97.19 233 GLY A C 1
ATOM 1814 O O . GLY A 1 233 ? -3.918 31.609 34.5 1 97.19 233 GLY A O 1
ATOM 1815 N N . PRO A 1 234 ? -5.605 32.562 35.594 1 97.38 234 PRO A N 1
ATOM 1816 C CA . PRO A 1 234 ? -5.613 31.578 36.656 1 97.38 234 PRO A CA 1
ATOM 1817 C C . PRO A 1 234 ? -5.863 30.156 36.156 1 97.38 234 PRO A C 1
ATOM 1819 O O . PRO A 1 234 ? -5.262 29.203 36.656 1 97.38 234 PRO A O 1
ATOM 1822 N N . ARG A 1 235 ? -6.777 30.047 35.156 1 97.44 235 ARG A N 1
ATOM 1823 C CA . ARG A 1 235 ? -7.078 28.719 34.625 1 97.44 235 ARG A CA 1
ATOM 1824 C C . ARG A 1 235 ? -5.832 28.062 34.062 1 97.44 235 ARG A C 1
ATOM 1826 O O . ARG A 1 235 ? -5.527 26.922 34.375 1 97.44 235 ARG A O 1
ATOM 1833 N N . TRP A 1 236 ? -5.102 28.75 33.25 1 98.06 236 TRP A N 1
ATOM 1834 C CA . TRP A 1 236 ? -3.885 28.219 32.625 1 98.06 236 TRP A CA 1
ATOM 1835 C C . TRP A 1 236 ? -2.789 28.016 33.688 1 98.06 236 TRP A C 1
ATOM 1837 O O . TRP A 1 236 ? -2.086 27 33.656 1 98.06 236 TRP A O 1
ATOM 1847 N N . GLU A 1 237 ? -2.566 28.984 34.531 1 97.5 237 GLU A N 1
ATOM 1848 C CA . GLU A 1 237 ? -1.512 28.922 35.531 1 97.5 237 GLU A CA 1
ATOM 1849 C C . GLU A 1 237 ? -1.646 27.672 36.406 1 97.5 237 GLU A C 1
ATOM 1851 O O . GLU A 1 237 ? -0.645 27.078 36.812 1 97.5 237 GLU A O 1
ATOM 1856 N N . SER A 1 238 ? -2.885 27.297 36.75 1 97.19 238 SER A N 1
ATOM 1857 C CA . SER A 1 238 ? -3.127 26.078 37.531 1 97.19 238 SER A CA 1
ATOM 1858 C C . SER A 1 238 ? -2.631 24.844 36.75 1 97.19 238 SER A C 1
ATOM 1860 O O . SER A 1 238 ? -2.035 23.938 37.344 1 97.19 238 SER A O 1
ATOM 1862 N N . LEU A 1 239 ? -2.875 24.75 35.5 1 97.94 239 LEU A N 1
ATOM 1863 C CA . LEU A 1 239 ? -2.441 23.641 34.656 1 97.94 239 LEU A CA 1
ATOM 1864 C C . LEU A 1 239 ? -0.93 23.672 34.469 1 97.94 239 LEU A C 1
ATOM 1866 O O . LEU A 1 239 ? -0.287 22.609 34.438 1 97.94 239 LEU A O 1
ATOM 1870 N N . GLU A 1 240 ? -0.382 24.875 34.312 1 97.19 240 GLU A N 1
ATOM 1871 C CA . GLU A 1 240 ? 1.059 25.047 34.125 1 97.19 240 GLU A CA 1
ATOM 1872 C C . GLU A 1 240 ? 1.821 24.5 35.344 1 97.19 240 GLU A C 1
ATOM 1874 O O . GLU A 1 240 ? 2.916 23.953 35.188 1 97.19 240 GLU A O 1
ATOM 1879 N N . LYS A 1 241 ? 1.281 24.656 36.531 1 96.69 241 LYS A N 1
ATOM 1880 C CA . LYS A 1 241 ? 1.892 24.141 37.75 1 96.69 241 LYS A CA 1
ATOM 1881 C C . LYS A 1 241 ? 1.981 22.625 37.719 1 96.69 241 LYS A C 1
ATOM 1883 O O . LYS A 1 241 ? 2.852 22.031 38.375 1 96.69 241 LYS A O 1
ATOM 1888 N N . LYS A 1 242 ? 1.084 22.031 36.969 1 96.19 242 LYS A N 1
ATOM 1889 C CA . LYS A 1 242 ? 1.078 20.578 36.844 1 96.19 242 LYS A CA 1
ATOM 1890 C C . LYS A 1 242 ? 1.937 20.125 35.656 1 96.19 242 LYS A C 1
ATOM 1892 O O . LYS A 1 242 ? 1.927 18.938 35.312 1 96.19 242 LYS A O 1
ATOM 1897 N N . GLY A 1 243 ? 2.594 21.094 34.969 1 96.31 243 GLY A N 1
ATOM 1898 C CA . GLY A 1 243 ? 3.537 20.766 33.906 1 96.31 243 GLY A CA 1
ATOM 1899 C C . GLY A 1 243 ? 2.922 20.828 32.531 1 96.31 243 GLY A C 1
ATOM 1900 O O . GLY A 1 243 ? 3.545 20.422 31.562 1 96.31 243 GLY A O 1
ATOM 1901 N N . ALA A 1 244 ? 1.691 21.297 32.438 1 97.12 244 ALA A N 1
ATOM 1902 C CA . ALA A 1 244 ? 0.989 21.312 31.156 1 97.12 244 ALA A CA 1
ATOM 1903 C C . ALA A 1 244 ? 1.718 22.188 30.141 1 97.12 244 ALA A C 1
ATOM 1905 O O . ALA A 1 244 ? 2.303 23.219 30.5 1 97.12 244 ALA A O 1
ATOM 1906 N N . ASN A 1 245 ? 1.722 21.797 28.906 1 97.06 245 ASN A N 1
ATOM 1907 C CA . ASN A 1 245 ? 2.242 22.578 27.781 1 97.06 245 ASN A CA 1
ATOM 1908 C C . ASN A 1 245 ? 1.141 23.375 27.094 1 97.06 245 ASN A C 1
ATOM 1910 O O . ASN A 1 245 ? 0.002 22.922 27 1 97.06 245 ASN A O 1
ATOM 1914 N N . LYS A 1 246 ? 1.518 24.609 26.703 1 97.69 246 LYS A N 1
ATOM 1915 C CA . LYS A 1 246 ? 0.568 25.375 25.891 1 97.69 246 LYS A CA 1
ATOM 1916 C C . LYS A 1 246 ? 0.331 24.688 24.547 1 97.69 246 LYS A C 1
ATOM 1918 O O . LYS A 1 246 ? 1.23 24.031 24 1 97.69 246 LYS A O 1
ATOM 1923 N N . GLN A 1 247 ? -0.861 24.734 24.109 1 98.44 247 GLN A N 1
ATOM 1924 C CA . GLN A 1 247 ? -1.149 24.312 22.734 1 98.44 247 GLN A CA 1
ATOM 1925 C C . GLN A 1 247 ? -0.617 25.328 21.734 1 98.44 247 GLN A C 1
ATOM 1927 O O . GLN A 1 247 ? -1.126 26.453 21.641 1 98.44 247 GLN A O 1
ATOM 1932 N N . ARG A 1 248 ? 0.375 24.969 20.984 1 97.56 248 ARG A N 1
ATOM 1933 C CA . ARG A 1 248 ? 1.013 25.922 20.078 1 97.56 248 ARG A CA 1
ATOM 1934 C C . ARG A 1 248 ? 0.19 26.094 18.797 1 97.56 248 ARG A C 1
ATOM 1936 O O . ARG A 1 248 ? -0.402 25.125 18.297 1 97.56 248 ARG A O 1
ATOM 1943 N N . LEU A 1 249 ? 0.176 27.312 18.344 1 98.5 249 LEU A N 1
ATOM 1944 C CA . LEU A 1 249 ? -0.411 27.562 17.031 1 98.5 249 LEU A CA 1
ATOM 1945 C C . LEU A 1 249 ? 0.49 27.031 15.914 1 98.5 249 LEU A C 1
ATOM 1947 O O . LEU A 1 249 ? 1.712 27.188 15.977 1 98.5 249 LEU A O 1
ATOM 1951 N N . MET A 1 250 ? -0.084 26.359 14.977 1 98 250 MET A N 1
ATOM 1952 C CA . MET A 1 250 ? 0.61 25.859 13.797 1 98 250 MET A CA 1
ATOM 1953 C C . MET A 1 250 ? 0.015 26.453 12.523 1 98 250 MET A C 1
ATOM 1955 O O . MET A 1 250 ? -1.197 26.406 12.312 1 98 250 MET A O 1
ATOM 1959 N N . TRP A 1 251 ? 0.856 27.109 11.742 1 98.31 251 TRP A N 1
ATOM 1960 C CA . TRP A 1 251 ? 0.44 27.641 10.445 1 98.31 251 TRP A CA 1
ATOM 1961 C C . TRP A 1 251 ? 0.653 26.609 9.336 1 98.31 251 TRP A C 1
ATOM 1963 O O . TRP A 1 251 ? 1.792 26.312 8.977 1 98.31 251 TRP A O 1
ATOM 1973 N N . ALA A 1 252 ? -0.414 26.062 8.891 1 94.94 252 ALA A N 1
ATOM 1974 C CA . ALA A 1 252 ? -0.406 25.031 7.848 1 94.94 252 ALA A CA 1
ATOM 1975 C C . ALA A 1 252 ? -0.944 25.594 6.535 1 94.94 252 ALA A C 1
ATOM 1977 O O . ALA A 1 252 ? -1.5 26.703 6.5 1 94.94 252 ALA A O 1
ATOM 1978 N N . SER A 1 253 ? -0.758 24.812 5.387 1 92.12 253 SER A N 1
ATOM 1979 C CA . SER A 1 253 ? -1.199 25.281 4.074 1 92.12 253 SER A CA 1
ATOM 1980 C C . SER A 1 253 ? -0.587 26.641 3.732 1 92.12 253 SER A C 1
ATOM 1982 O O . SER A 1 253 ? -1.308 27.594 3.438 1 92.12 253 SER A O 1
ATOM 1984 N N . THR A 1 254 ? 0.707 26.672 3.645 1 94.69 254 THR A N 1
ATOM 1985 C CA . THR A 1 254 ? 1.403 27.953 3.57 1 94.69 254 THR A CA 1
ATOM 1986 C C . THR A 1 254 ? 1.965 28.172 2.17 1 94.69 254 THR A C 1
ATOM 1988 O O . THR A 1 254 ? 2.723 29.125 1.945 1 94.69 254 THR A O 1
ATOM 1991 N N . ASN A 1 255 ? 1.609 27.312 1.218 1 91.31 255 ASN A N 1
ATOM 1992 C CA . ASN A 1 255 ? 1.902 27.625 -0.174 1 91.31 255 ASN A CA 1
ATOM 1993 C C . ASN A 1 255 ? 1.103 28.844 -0.647 1 91.31 255 ASN A C 1
ATOM 1995 O O . ASN A 1 255 ? -0.104 28.922 -0.414 1 91.31 255 ASN A O 1
ATOM 1999 N N . VAL A 1 256 ? 1.8 29.688 -1.266 1 92.62 256 VAL A N 1
ATOM 2000 C CA . VAL A 1 256 ? 1.113 30.844 -1.84 1 92.62 256 VAL A CA 1
ATOM 2001 C C . VAL A 1 256 ? 0.561 30.469 -3.217 1 92.62 256 VAL A C 1
ATOM 2003 O O . VAL A 1 256 ? 1.317 30.109 -4.121 1 92.62 256 VAL A O 1
ATOM 2006 N N . LYS A 1 257 ? -0.639 30.594 -3.348 1 85 257 LYS A N 1
ATOM 2007 C CA . LYS A 1 257 ? -1.305 30.141 -4.566 1 85 257 LYS A CA 1
ATOM 2008 C C . LYS A 1 257 ? -1.404 31.281 -5.586 1 85 257 LYS A C 1
ATOM 2010 O O . LYS A 1 257 ? -1.292 31.047 -6.793 1 85 257 LYS A O 1
ATOM 2015 N N . ASN A 1 258 ? -1.629 32.438 -5.129 1 88.62 258 ASN A N 1
ATOM 2016 C CA . ASN A 1 258 ? -1.697 33.625 -6 1 88.62 258 ASN A CA 1
ATOM 2017 C C . ASN A 1 258 ? -0.306 34.094 -6.395 1 88.62 258 ASN A C 1
ATOM 2019 O O . ASN A 1 258 ? 0.429 34.625 -5.562 1 88.62 258 ASN A O 1
ATOM 2023 N N . PRO A 1 259 ? 0.029 34.031 -7.629 1 88.38 259 PRO A N 1
ATOM 2024 C CA . PRO A 1 259 ? 1.379 34.406 -8.055 1 88.38 259 PRO A CA 1
ATOM 2025 C C . PRO A 1 259 ? 1.659 35.906 -7.883 1 88.38 259 PRO A C 1
ATOM 2027 O O . PRO A 1 259 ? 2.816 36.344 -7.934 1 88.38 259 PRO A O 1
ATOM 2030 N N . ALA A 1 260 ? 0.662 36.688 -7.754 1 89.19 260 ALA A N 1
ATOM 2031 C CA . ALA A 1 260 ? 0.842 38.125 -7.539 1 89.19 260 ALA A CA 1
ATOM 2032 C C . ALA A 1 260 ? 1.427 38.406 -6.156 1 89.19 260 ALA A C 1
ATOM 2034 O O . ALA A 1 260 ? 1.932 39.5 -5.895 1 89.19 260 ALA A O 1
ATOM 2035 N N . ASN A 1 261 ? 1.326 37.438 -5.297 1 93 261 ASN A N 1
ATOM 2036 C CA . ASN A 1 261 ? 1.867 37.562 -3.949 1 93 261 ASN A CA 1
ATOM 2037 C C . ASN A 1 261 ? 3.254 36.938 -3.842 1 93 261 ASN A C 1
ATOM 2039 O O . ASN A 1 261 ? 3.559 35.969 -4.543 1 93 261 ASN A O 1
ATOM 2043 N N . PRO A 1 262 ? 4.07 37.5 -2.982 1 94.31 262 PRO A N 1
ATOM 2044 C CA . PRO A 1 262 ? 5.355 36.844 -2.758 1 94.31 262 PRO A CA 1
ATOM 2045 C C . PRO A 1 262 ? 5.203 35.375 -2.273 1 94.31 262 PRO A C 1
ATOM 2047 O O . PRO A 1 262 ? 4.355 35.094 -1.423 1 94.31 262 PRO A O 1
ATOM 2050 N N . ASN A 1 263 ? 5.996 34.469 -2.748 1 94.31 263 ASN A N 1
ATOM 2051 C CA . ASN A 1 263 ? 5.859 33.062 -2.432 1 94.31 263 ASN A CA 1
ATOM 2052 C C . ASN A 1 263 ? 6.32 32.75 -1.008 1 94.31 263 ASN A C 1
ATOM 2054 O O . ASN A 1 263 ? 6.246 31.609 -0.558 1 94.31 263 ASN A O 1
ATOM 2058 N N . THR A 1 264 ? 6.777 33.75 -0.231 1 96.44 264 THR A N 1
ATOM 2059 C CA . THR A 1 264 ? 7.105 33.625 1.184 1 96.44 264 THR A CA 1
ATOM 2060 C C . THR A 1 264 ? 6.059 34.312 2.055 1 96.44 264 THR A C 1
ATOM 2062 O O . THR A 1 264 ? 6.238 34.438 3.268 1 96.44 264 THR A O 1
ATOM 2065 N N . LEU A 1 265 ? 5.023 34.781 1.446 1 96.69 265 LEU A N 1
ATOM 2066 C CA . LEU A 1 265 ? 4.059 35.688 2.086 1 96.69 265 LEU A CA 1
ATOM 2067 C C . LEU A 1 265 ? 3.623 35.125 3.439 1 96.69 265 LEU A C 1
ATOM 2069 O O . LEU A 1 265 ? 3.76 35.781 4.461 1 96.69 265 LEU A O 1
ATOM 2073 N N . TYR A 1 266 ? 3.143 33.938 3.459 1 97.19 266 TYR A N 1
ATOM 2074 C CA . TYR A 1 266 ? 2.516 33.438 4.664 1 97.19 266 TYR A CA 1
ATOM 2075 C C . TYR A 1 266 ? 3.561 33.094 5.723 1 97.19 266 TYR A C 1
ATOM 2077 O O . TYR A 1 266 ? 3.414 33.469 6.887 1 97.19 266 TYR A O 1
ATOM 2085 N N . VAL A 1 267 ? 4.633 32.406 5.336 1 96.12 267 VAL A N 1
ATOM 2086 C CA . VAL A 1 267 ? 5.676 32.031 6.285 1 96.12 267 VAL A CA 1
ATOM 2087 C C . VAL A 1 267 ? 6.312 33.281 6.875 1 96.12 267 VAL A C 1
ATOM 2089 O O . VAL A 1 267 ? 6.5 33.375 8.094 1 96.12 267 VAL A O 1
ATOM 2092 N N . GLY A 1 268 ? 6.57 34.281 6.059 1 96.75 268 GLY A N 1
ATOM 2093 C CA . GLY A 1 268 ? 7.25 35.5 6.492 1 96.75 268 GLY A CA 1
ATOM 2094 C C . GLY A 1 268 ? 6.367 36.406 7.312 1 96.75 268 GLY A C 1
ATOM 2095 O O . GLY A 1 268 ? 6.863 37.188 8.117 1 96.75 268 GLY A O 1
ATOM 2096 N N . SER A 1 269 ? 5.066 36.312 7.219 1 97.5 269 SER A N 1
ATOM 2097 C CA . SER A 1 269 ? 4.152 37.25 7.863 1 97.5 269 SER A CA 1
ATOM 2098 C C . SER A 1 269 ? 3.674 36.719 9.211 1 97.5 269 SER A C 1
ATOM 2100 O O . SER A 1 269 ? 2.977 37.438 9.945 1 97.5 269 SER A O 1
ATOM 2102 N N . LEU A 1 270 ? 4.062 35.5 9.516 1 98 270 LEU A N 1
ATOM 2103 C CA . LEU A 1 270 ? 3.5 34.906 10.719 1 98 270 LEU A CA 1
ATOM 2104 C C . LEU A 1 270 ? 4.605 34.375 11.625 1 98 270 LEU A C 1
ATOM 2106 O O . LEU A 1 270 ? 4.438 33.344 12.289 1 98 270 LEU A O 1
ATOM 2110 N N . ILE A 1 271 ? 5.676 35.094 11.648 1 97.06 271 ILE A N 1
ATOM 2111 C CA . ILE A 1 271 ? 6.816 34.688 12.469 1 97.06 271 ILE A CA 1
ATOM 2112 C C . ILE A 1 271 ? 6.637 35.219 13.891 1 97.06 271 ILE A C 1
ATOM 2114 O O . ILE A 1 271 ? 6.504 36.406 14.102 1 97.06 271 ILE A O 1
ATOM 2118 N N . GLY A 1 272 ? 6.613 34.344 14.875 1 96.38 272 GLY A N 1
ATOM 2119 C CA . GLY A 1 272 ? 6.492 34.75 16.266 1 96.38 272 GLY A CA 1
ATOM 2120 C C . GLY A 1 272 ? 6.684 33.562 17.219 1 96.38 272 GLY A C 1
ATOM 2121 O O . GLY A 1 272 ? 6.672 32.406 16.812 1 96.38 272 GLY A O 1
ATOM 2122 N N . PRO A 1 273 ? 6.828 33.906 18.469 1 95.44 273 PRO A N 1
ATOM 2123 C CA . PRO A 1 273 ? 7.188 32.844 19.453 1 95.44 273 PRO A CA 1
ATOM 2124 C C . PRO A 1 273 ? 6.055 31.859 19.703 1 95.44 273 PRO A C 1
ATOM 2126 O O . PRO A 1 273 ? 4.879 32.219 19.594 1 95.44 273 PRO A O 1
ATOM 2129 N N . ASP A 1 274 ? 6.426 30.609 20.047 1 94.38 274 ASP A N 1
ATOM 2130 C CA . ASP A 1 274 ? 5.531 29.547 20.5 1 94.38 274 ASP A CA 1
ATOM 2131 C C . ASP A 1 274 ? 4.578 29.125 19.391 1 94.38 274 ASP A C 1
ATOM 2133 O O . ASP A 1 274 ? 3.4 28.875 19.641 1 94.38 274 ASP A O 1
ATOM 2137 N N . THR A 1 275 ? 5.078 29.25 18.172 1 97.38 275 THR A N 1
ATOM 2138 C CA . THR A 1 275 ? 4.289 28.797 17.031 1 97.38 275 THR A CA 1
ATOM 2139 C C . THR A 1 275 ? 5.098 27.844 16.156 1 97.38 275 THR A C 1
ATOM 2141 O O . THR A 1 275 ? 6.297 27.656 16.375 1 97.38 275 THR A O 1
ATOM 2144 N N . ILE A 1 276 ? 4.422 27.141 15.336 1 95.94 276 ILE A N 1
ATOM 2145 C CA . ILE A 1 276 ? 4.992 26.219 14.359 1 95.94 276 ILE A CA 1
ATOM 2146 C C . ILE A 1 276 ? 4.617 26.656 12.945 1 95.94 276 ILE A C 1
ATOM 2148 O O . ILE A 1 276 ? 3.475 27.047 12.695 1 95.94 276 ILE A O 1
ATOM 2152 N N . SER A 1 277 ? 5.555 26.797 12.047 1 96.81 277 SER A N 1
ATOM 2153 C CA . SER A 1 277 ? 5.293 26.953 10.625 1 96.81 277 SER A CA 1
ATOM 2154 C C . SER A 1 277 ? 5.539 25.656 9.859 1 96.81 277 SER A C 1
ATOM 2156 O O . SER A 1 277 ? 6.688 25.234 9.703 1 96.81 277 SER A O 1
ATOM 2158 N N . THR A 1 278 ? 4.535 24.953 9.5 1 93.38 278 THR A N 1
ATOM 2159 C CA . THR A 1 278 ? 4.691 23.75 8.695 1 93.38 278 THR A CA 1
ATOM 2160 C C . THR A 1 278 ? 4.59 24.078 7.211 1 93.38 278 THR A C 1
ATOM 2162 O O . THR A 1 278 ? 3.621 24.688 6.77 1 93.38 278 THR A O 1
ATOM 2165 N N . MET A 1 279 ? 5.648 23.75 6.477 1 91.38 279 MET A N 1
ATOM 2166 C CA . MET A 1 279 ? 5.828 24.234 5.109 1 91.38 279 MET A CA 1
ATOM 2167 C C . MET A 1 279 ? 5.883 23.078 4.125 1 91.38 279 MET A C 1
ATOM 2169 O O . MET A 1 279 ? 6.688 22.156 4.289 1 91.38 279 MET A O 1
ATOM 2173 N N . PRO A 1 280 ? 4.953 23.078 3.127 1 86.81 280 PRO A N 1
ATOM 2174 C CA . PRO A 1 280 ? 5.152 22.156 2.004 1 86.81 280 PRO A CA 1
ATOM 2175 C C . PRO A 1 280 ? 6.383 22.5 1.172 1 86.81 280 PRO A C 1
ATOM 2177 O O . PRO A 1 280 ? 7.074 23.484 1.462 1 86.81 280 PRO A O 1
ATOM 2180 N N . ASP A 1 281 ? 6.625 21.75 0.11 1 82.94 281 ASP A N 1
ATOM 2181 C CA . ASP A 1 281 ? 7.855 21.859 -0.668 1 82.94 281 ASP A CA 1
ATOM 2182 C C . ASP A 1 281 ? 8.047 23.281 -1.197 1 82.94 281 ASP A C 1
ATOM 2184 O O . ASP A 1 281 ? 9.109 23.875 -1.004 1 82.94 281 ASP A O 1
ATOM 2188 N N . GLN A 1 282 ? 7.051 23.859 -1.762 1 85.94 282 GLN A N 1
ATOM 2189 C CA . GLN A 1 282 ? 7.191 25.156 -2.422 1 85.94 282 GLN A CA 1
ATOM 2190 C C . GLN A 1 282 ? 7.453 26.266 -1.407 1 85.94 282 GLN A C 1
ATOM 2192 O O . GLN A 1 282 ? 8.32 27.109 -1.616 1 85.94 282 GLN A O 1
ATOM 2197 N N . ALA A 1 283 ? 6.73 26.297 -0.331 1 92.12 283 ALA A N 1
ATOM 2198 C CA . ALA A 1 283 ? 6.918 27.297 0.705 1 92.12 283 ALA A CA 1
ATOM 2199 C C . ALA A 1 283 ? 8.289 27.172 1.365 1 92.12 283 ALA A C 1
ATOM 2201 O O . ALA A 1 283 ? 8.961 28.172 1.623 1 92.12 283 ALA A O 1
ATOM 2202 N N . LEU A 1 284 ? 8.672 25.906 1.636 1 90.94 284 LEU A N 1
ATOM 2203 C CA . LEU A 1 284 ? 9.953 25.641 2.287 1 90.94 284 LEU A CA 1
ATOM 2204 C C . LEU A 1 284 ? 11.117 26.094 1.409 1 90.94 284 LEU A C 1
ATOM 2206 O O . LEU A 1 284 ? 12.031 26.766 1.884 1 90.94 284 LEU A O 1
ATOM 2210 N N . GLU A 1 285 ? 11.055 25.719 0.119 1 89.19 285 GLU A N 1
ATOM 2211 C CA . GLU A 1 285 ? 12.102 26.094 -0.819 1 89.19 285 GLU A CA 1
ATOM 2212 C C . GLU A 1 285 ? 12.203 27.609 -0.951 1 89.19 285 GLU A C 1
ATOM 2214 O O . GLU A 1 285 ? 13.305 28.172 -0.956 1 89.19 285 GLU A O 1
ATOM 2219 N N . ALA A 1 286 ? 11.078 28.266 -1.116 1 93.62 286 ALA A N 1
ATOM 2220 C CA . ALA A 1 286 ? 11.055 29.719 -1.237 1 93.62 286 ALA A CA 1
ATOM 2221 C C . ALA A 1 286 ? 11.648 30.375 0 1 93.62 286 ALA A C 1
ATOM 2223 O O . ALA A 1 286 ? 12.461 31.312 -0.112 1 93.62 286 ALA A O 1
ATOM 2224 N N . PHE A 1 287 ? 11.266 29.891 1.218 1 94.19 287 PHE A N 1
ATOM 2225 C CA . PHE A 1 287 ? 11.711 30.516 2.457 1 94.19 287 PHE A CA 1
ATOM 2226 C C . PHE A 1 287 ? 13.203 30.281 2.68 1 94.19 287 PHE A C 1
ATOM 2228 O O . PHE A 1 287 ? 13.906 31.172 3.156 1 94.19 287 PHE A O 1
ATOM 2235 N N . LEU A 1 288 ? 13.711 29.125 2.311 1 90.5 288 LEU A N 1
ATOM 2236 C CA . LEU A 1 288 ? 15.133 28.812 2.395 1 90.5 288 LEU A CA 1
ATOM 2237 C C . LEU A 1 288 ? 15.938 29.688 1.442 1 90.5 288 LEU A C 1
ATOM 2239 O O . LEU A 1 288 ? 17.062 30.094 1.757 1 90.5 288 LEU A O 1
ATOM 2243 N N . ASP A 1 289 ? 15.375 29.969 0.288 1 92.56 289 ASP A N 1
ATOM 2244 C CA . ASP A 1 289 ? 16.078 30.688 -0.772 1 92.56 289 ASP A CA 1
ATOM 2245 C C . ASP A 1 289 ? 16.156 32.188 -0.46 1 92.56 289 ASP A C 1
ATOM 2247 O O . ASP A 1 289 ? 17.219 32.781 -0.589 1 92.56 289 ASP A O 1
ATOM 2251 N N . HIS A 1 290 ? 14.984 32.844 -0.071 1 95.25 290 HIS A N 1
ATOM 2252 C CA . HIS A 1 290 ? 15.023 34.312 0.056 1 95.25 290 HIS A CA 1
ATOM 2253 C C . HIS A 1 290 ? 14.094 34.781 1.165 1 95.25 290 HIS A C 1
ATOM 2255 O O . HIS A 1 290 ? 13.609 35.906 1.131 1 95.25 290 HIS A O 1
ATOM 2261 N N . GLY A 1 291 ? 13.805 33.906 2.107 1 93.88 291 GLY A N 1
ATOM 2262 C CA . GLY A 1 291 ? 13.023 34.344 3.258 1 93.88 291 GLY A CA 1
ATOM 2263 C C . GLY A 1 291 ? 13.719 35.406 4.086 1 93.88 291 GLY A C 1
ATOM 2264 O O . GLY A 1 291 ? 14.945 35.531 4.051 1 93.88 291 GLY A O 1
ATOM 2265 N N . THR A 1 292 ? 12.945 36.219 4.672 1 94.06 292 THR A N 1
ATOM 2266 C CA . THR A 1 292 ? 13.453 37.219 5.602 1 94.06 292 THR A CA 1
ATOM 2267 C C . THR A 1 292 ? 12.914 36.969 7.008 1 94.06 292 THR A C 1
ATOM 2269 O O . THR A 1 292 ? 11.781 36.531 7.176 1 94.06 292 THR A O 1
ATOM 2272 N N . LEU A 1 293 ? 13.766 37.281 7.984 1 92.75 293 LEU A N 1
ATOM 2273 C CA . LEU A 1 293 ? 13.391 37.031 9.367 1 92.75 293 LEU A CA 1
ATOM 2274 C C . LEU A 1 293 ? 13.109 38.312 10.125 1 92.75 293 LEU A C 1
ATOM 2276 O O . LEU A 1 293 ? 13.961 39.188 10.18 1 92.75 293 LEU A O 1
ATOM 2280 N N . SER A 1 294 ? 12.023 38.406 10.555 1 94.44 294 SER A N 1
ATOM 2281 C CA . SER A 1 294 ? 11.562 39.438 11.5 1 94.44 294 SER A CA 1
ATOM 2282 C C . SER A 1 294 ? 10.297 38.969 12.227 1 94.44 294 SER A C 1
ATOM 2284 O O . SER A 1 294 ? 9.508 38.219 11.688 1 94.44 294 SER A O 1
ATOM 2286 N N . ARG A 1 295 ? 10.18 39.344 13.469 1 95.5 295 ARG A N 1
ATOM 2287 C CA . ARG A 1 295 ? 8.93 39.062 14.156 1 95.5 295 ARG A CA 1
ATOM 2288 C C . ARG A 1 295 ? 7.77 39.844 13.531 1 95.5 295 ARG A C 1
ATOM 2290 O O . ARG A 1 295 ? 7.727 41.062 13.609 1 95.5 295 ARG A O 1
ATOM 2297 N N . THR A 1 296 ? 6.879 39.125 12.977 1 96.69 296 THR A N 1
ATOM 2298 C CA . THR A 1 296 ? 5.828 39.781 12.195 1 96.69 296 THR A CA 1
ATOM 2299 C C . THR A 1 296 ? 4.453 39.469 12.781 1 96.69 296 THR A C 1
ATOM 2301 O O . THR A 1 296 ? 3.508 40.25 12.602 1 96.69 296 THR A O 1
ATOM 2304 N N . ILE A 1 297 ? 4.246 38.438 13.562 1 97 297 ILE A N 1
ATOM 2305 C CA . ILE A 1 297 ? 2.947 37.875 13.914 1 97 297 ILE A CA 1
ATOM 2306 C C . ILE A 1 297 ? 2.143 38.875 14.727 1 97 297 ILE A C 1
ATOM 2308 O O . ILE A 1 297 ? 0.91 38.875 14.688 1 97 297 ILE A O 1
ATOM 2312 N N . ASP A 1 298 ? 2.766 39.75 15.523 1 95.56 298 ASP A N 1
ATOM 2313 C CA . ASP A 1 298 ? 2.037 40.688 16.359 1 95.56 298 ASP A CA 1
ATOM 2314 C C . ASP A 1 298 ? 2.51 42.125 16.125 1 95.56 298 ASP A C 1
ATOM 2316 O O . ASP A 1 298 ? 2.387 42.969 17 1 95.56 298 ASP A O 1
ATOM 2320 N N . ALA A 1 299 ? 3.096 42.375 14.977 1 95.44 299 ALA A N 1
ATOM 2321 C CA . ALA A 1 299 ? 3.615 43.688 14.641 1 95.44 299 ALA A CA 1
ATOM 2322 C C . ALA A 1 299 ? 2.48 44.656 14.328 1 95.44 299 ALA A C 1
ATOM 2324 O O . ALA A 1 299 ? 2.598 45.875 14.586 1 95.44 299 ALA A O 1
ATOM 2325 N N . ASN A 1 300 ? 1.381 44.156 13.781 1 94.06 300 ASN A N 1
ATOM 2326 C CA . ASN A 1 300 ? 0.311 45.031 13.32 1 94.06 300 ASN A CA 1
ATOM 2327 C C . ASN A 1 300 ? -1.062 44.5 13.742 1 94.06 300 ASN A C 1
ATOM 2329 O O . ASN A 1 300 ? -1.946 44.344 12.898 1 94.06 300 ASN A O 1
ATOM 2333 N N . ILE A 1 301 ? -1.284 44.469 15.008 1 97.94 301 ILE A N 1
ATOM 2334 C CA . ILE A 1 301 ? -2.49 43.844 15.555 1 97.94 301 ILE A CA 1
ATOM 2335 C C . ILE A 1 301 ? -3.709 44.688 15.188 1 97.94 301 ILE A C 1
ATOM 2337 O O . ILE A 1 301 ? -4.73 44.156 14.742 1 97.94 301 ILE A O 1
ATOM 2341 N N . SER A 1 302 ? -3.594 46.031 15.383 1 98 302 SER A N 1
ATOM 2342 C CA . SER A 1 302 ? -4.711 46.906 15.094 1 98 302 SER A CA 1
ATOM 2343 C C . SER A 1 302 ? -5.109 46.844 13.617 1 98 302 SER A C 1
ATOM 2345 O O . SER A 1 302 ? -6.297 46.875 13.289 1 98 302 SER A O 1
ATOM 2347 N N . GLU A 1 303 ? -4.152 46.812 12.781 1 97.94 303 GLU A N 1
ATOM 2348 C CA . GLU A 1 303 ? -4.426 46.656 11.352 1 97.94 303 GLU A CA 1
ATOM 2349 C C . GLU A 1 303 ? -5.152 45.344 11.047 1 97.94 303 GLU A C 1
ATOM 2351 O O . GLU A 1 303 ? -6.098 45.344 10.258 1 97.94 303 GLU A O 1
ATOM 2356 N N . ALA A 1 304 ? -4.695 44.281 11.664 1 98.44 304 ALA A N 1
ATOM 2357 C CA . ALA A 1 304 ? -5.328 42.969 11.477 1 98.44 304 ALA A CA 1
ATOM 2358 C C . ALA A 1 304 ? -6.785 43 11.922 1 98.44 304 ALA A C 1
ATOM 2360 O O . ALA A 1 304 ? -7.66 42.469 11.234 1 98.44 304 ALA A O 1
ATOM 2361 N N . GLU A 1 305 ? -7.043 43.625 13.055 1 98.44 305 GLU A N 1
ATOM 2362 C CA . GLU A 1 305 ? -8.406 43.781 13.547 1 98.44 305 GLU A CA 1
ATOM 2363 C C . GLU A 1 305 ? -9.258 44.594 12.562 1 98.44 305 GLU A C 1
ATOM 2365 O O . GLU A 1 305 ? -10.422 44.25 12.32 1 98.44 305 GLU A O 1
ATOM 2370 N N . GLY A 1 306 ? -8.672 45.625 12.047 1 98.44 306 GLY A N 1
ATOM 2371 C CA . GLY A 1 306 ? -9.367 46.438 11.062 1 98.44 306 GLY A CA 1
ATOM 2372 C C . GLY A 1 306 ? -9.75 45.656 9.812 1 98.44 306 GLY A C 1
ATOM 2373 O O . GLY A 1 306 ? -10.875 45.781 9.336 1 98.44 306 GLY A O 1
ATOM 2374 N N . ILE A 1 307 ? -8.82 44.938 9.297 1 98.56 307 ILE A N 1
ATOM 2375 C CA . ILE A 1 307 ? -9.047 44.125 8.102 1 98.56 307 ILE A CA 1
ATOM 2376 C C . ILE A 1 307 ? -10.125 43.094 8.375 1 98.56 307 ILE A C 1
ATOM 2378 O O . ILE A 1 307 ? -11.07 42.938 7.598 1 98.56 307 ILE A O 1
ATOM 2382 N N . TYR A 1 308 ? -10.031 42.375 9.492 1 98.56 308 TYR A N 1
ATOM 2383 C CA . TYR A 1 308 ? -10.977 41.344 9.891 1 98.56 308 TYR A CA 1
ATOM 2384 C C . TYR A 1 308 ? -12.391 41.875 9.984 1 98.56 308 TYR A C 1
ATOM 2386 O O . TYR A 1 308 ? -13.328 41.312 9.445 1 98.56 308 TYR A O 1
ATOM 2394 N N . ASN A 1 309 ? -12.492 43.062 10.586 1 98.38 309 ASN A N 1
ATOM 2395 C CA . ASN A 1 309 ? -13.789 43.719 10.766 1 98.38 309 ASN A CA 1
ATOM 2396 C C . ASN A 1 309 ? -14.336 44.25 9.438 1 98.38 309 ASN A C 1
ATOM 2398 O O . ASN A 1 309 ? -15.547 44.188 9.203 1 98.38 309 ASN A O 1
ATOM 2402 N N . ALA A 1 310 ? -13.445 44.781 8.609 1 98.56 310 ALA A N 1
ATOM 2403 C CA . ALA A 1 310 ? -13.875 45.312 7.312 1 98.56 310 ALA A CA 1
ATOM 2404 C C . ALA A 1 310 ? -14.469 44.219 6.441 1 98.56 310 ALA A C 1
ATOM 2406 O O . ALA A 1 310 ? -15.477 44.438 5.762 1 98.56 310 ALA A O 1
ATOM 2407 N N . ILE A 1 311 ? -13.867 43.062 6.52 1 98.5 311 ILE A N 1
ATOM 2408 C CA . ILE A 1 311 ? -14.352 41.938 5.746 1 98.5 311 ILE A CA 1
ATOM 2409 C C . ILE A 1 311 ? -15.719 41.5 6.266 1 98.5 311 ILE A C 1
ATOM 2411 O O . ILE A 1 311 ? -16.641 41.25 5.48 1 98.5 311 ILE A O 1
ATOM 2415 N N . GLU A 1 312 ? -15.859 41.438 7.551 1 97.94 312 GLU A N 1
ATOM 2416 C CA . GLU A 1 312 ? -17.141 41.094 8.156 1 97.94 312 GLU A CA 1
ATOM 2417 C C . GLU A 1 312 ? -18.219 42.094 7.797 1 97.94 312 GLU A C 1
ATOM 2419 O O . GLU A 1 312 ? -19.359 41.719 7.504 1 97.94 312 GLU A O 1
ATOM 2424 N N . LYS A 1 313 ? -17.875 43.344 7.754 1 97.81 313 LYS A N 1
ATOM 2425 C CA . LYS A 1 313 ? -18.812 44.438 7.449 1 97.81 313 LYS A CA 1
ATOM 2426 C C . LYS A 1 313 ? -19.297 44.344 6.004 1 97.81 313 LYS A C 1
ATOM 2428 O O . LYS A 1 313 ? -20.406 44.781 5.688 1 97.81 313 LYS A O 1
ATOM 2433 N N . LEU A 1 314 ? -18.438 43.812 5.156 1 97.75 314 LEU A N 1
ATOM 2434 C CA . LEU A 1 314 ? -18.781 43.656 3.746 1 97.75 314 LEU A CA 1
ATOM 2435 C C . LEU A 1 314 ? -19.719 42.469 3.535 1 97.75 314 LEU A C 1
ATOM 2437 O O . LEU A 1 314 ? -20.156 42.219 2.412 1 97.75 314 LEU A O 1
ATOM 2441 N N . GLY A 1 315 ? -20.016 41.719 4.652 1 96 315 GLY A N 1
ATOM 2442 C CA . GLY A 1 315 ? -21 40.656 4.566 1 96 315 GLY A CA 1
ATOM 2443 C C . GLY A 1 315 ? -20.391 39.281 4.543 1 96 315 GLY A C 1
ATOM 2444 O O . GLY A 1 315 ? -21.094 38.281 4.379 1 96 315 GLY A O 1
ATOM 2445 N N . VAL A 1 316 ? -19.094 39.25 4.668 1 96.88 316 VAL A N 1
ATOM 2446 C CA . VAL A 1 316 ? -18.438 37.938 4.727 1 96.88 316 VAL A CA 1
ATOM 2447 C C . VAL A 1 316 ? -18.484 37.406 6.156 1 96.88 316 VAL A C 1
ATOM 2449 O O . VAL A 1 316 ? -17.891 38 7.062 1 96.88 316 VAL A O 1
ATOM 2452 N N . ASP A 1 317 ? -19.188 36.281 6.359 1 96.38 317 ASP A N 1
ATOM 2453 C CA . ASP A 1 317 ? -19.281 35.656 7.668 1 96.38 317 ASP A CA 1
ATOM 2454 C C . ASP A 1 317 ? -18.156 34.656 7.875 1 96.38 317 ASP A C 1
ATOM 2456 O O . ASP A 1 317 ? -18.109 33.625 7.219 1 96.38 317 ASP A O 1
ATOM 2460 N N . TRP A 1 318 ? -17.344 34.938 8.844 1 97.75 318 TRP A N 1
ATOM 2461 C CA . TRP A 1 318 ? -16.141 34.156 9.07 1 97.75 318 TRP A CA 1
ATOM 2462 C C . TRP A 1 318 ? -16.5 32.719 9.461 1 97.75 318 TRP A C 1
ATOM 2464 O O . TRP A 1 318 ? -15.805 31.781 9.086 1 97.75 318 TRP A O 1
ATOM 2474 N N . ASN A 1 319 ? -17.516 32.531 10.219 1 96.44 319 ASN A N 1
ATOM 2475 C CA . ASN A 1 319 ? -17.938 31.172 10.609 1 96.44 319 ASN A CA 1
ATOM 2476 C C . ASN A 1 319 ? -18.438 30.375 9.406 1 96.44 319 ASN A C 1
ATOM 2478 O O . ASN A 1 319 ? -18.203 29.172 9.32 1 96.44 319 ASN A O 1
ATOM 2482 N N . CYS A 1 320 ? -19.156 31.047 8.523 1 95.5 320 CYS A N 1
ATOM 2483 C CA . CYS A 1 320 ? -19.625 30.391 7.305 1 95.5 320 CYS A CA 1
ATOM 2484 C C . CYS A 1 320 ? -18.453 30 6.406 1 95.5 320 CYS A C 1
ATOM 2486 O O . CYS A 1 320 ? -18.453 28.922 5.828 1 95.5 320 CYS A O 1
ATOM 2488 N N . VAL A 1 321 ? -17.469 30.938 6.297 1 96.06 321 VAL A N 1
ATOM 2489 C CA . VAL A 1 321 ? -16.266 30.641 5.535 1 96.06 321 VAL A CA 1
ATOM 2490 C C . VAL A 1 321 ? -15.57 29.422 6.137 1 96.06 321 VAL A C 1
ATOM 2492 O O . VAL A 1 321 ? -15.156 28.516 5.414 1 96.06 321 VAL A O 1
ATOM 2495 N N . GLY A 1 322 ? -15.422 29.406 7.477 1 96.94 322 GLY A N 1
ATOM 2496 C CA . GLY A 1 322 ? -14.789 28.297 8.156 1 96.94 322 GLY A CA 1
ATOM 2497 C C . GLY A 1 322 ? -15.5 26.969 7.914 1 96.94 322 GLY A C 1
ATOM 2498 O O . GLY A 1 322 ? -14.852 25.969 7.625 1 96.94 322 GLY A O 1
ATOM 2499 N N . SER A 1 323 ? -16.812 26.938 8 1 94.06 323 SER A N 1
ATOM 2500 C CA . SER A 1 323 ? -17.609 25.734 7.785 1 94.06 323 SER A CA 1
ATOM 2501 C C . SER A 1 323 ? -17.484 25.25 6.348 1 94.06 323 SER A C 1
ATOM 2503 O O . SER A 1 323 ? -17.391 24.047 6.102 1 94.06 323 SER A O 1
ATOM 2505 N N . GLN A 1 324 ? -17.547 26.188 5.43 1 94 324 GLN A N 1
ATOM 2506 C CA . GLN A 1 324 ? -17.406 25.844 4.02 1 94 324 GLN A CA 1
ATOM 2507 C C . GLN A 1 324 ? -16.062 25.172 3.752 1 94 324 GLN A C 1
ATOM 2509 O O . GLN A 1 324 ? -15.992 24.125 3.1 1 94 324 GLN A O 1
ATOM 2514 N N . LEU A 1 325 ? -15.016 25.781 4.246 1 95.44 325 LEU A N 1
ATOM 2515 C CA . LEU A 1 325 ? -13.672 25.281 4.02 1 95.44 325 LEU A CA 1
ATOM 2516 C C . LEU A 1 325 ? -13.477 23.922 4.699 1 95.44 325 LEU A C 1
ATOM 2518 O O . LEU A 1 325 ? -12.852 23.031 4.137 1 95.44 325 LEU A O 1
ATOM 2522 N N . GLU A 1 326 ? -13.977 23.812 5.926 1 94.44 326 GLU A N 1
ATOM 2523 C CA . GLU A 1 326 ? -13.922 22.531 6.633 1 94.44 326 GLU A CA 1
ATOM 2524 C C . GLU A 1 326 ? -14.516 21.406 5.789 1 94.44 326 GLU A C 1
ATOM 2526 O O . GLU A 1 326 ? -13.898 20.344 5.625 1 94.44 326 GLU A O 1
ATOM 2531 N N . HIS A 1 327 ? -15.68 21.641 5.23 1 90.44 327 HIS A N 1
ATOM 2532 C CA . HIS A 1 327 ? -16.375 20.656 4.418 1 90.44 327 HIS A CA 1
ATOM 2533 C C . HIS A 1 327 ? -15.594 20.344 3.143 1 90.44 327 HIS A C 1
ATOM 2535 O O . HIS A 1 327 ? -15.445 19.172 2.773 1 90.44 327 HIS A O 1
ATOM 2541 N N . GLU A 1 328 ? -15.141 21.359 2.486 1 89 328 GLU A N 1
ATOM 2542 C CA . GLU A 1 328 ? -14.445 21.188 1.212 1 89 328 GLU A CA 1
ATOM 2543 C C . GLU A 1 328 ? -13.125 20.453 1.396 1 89 328 GLU A C 1
ATOM 2545 O O . GLU A 1 328 ? -12.828 19.516 0.65 1 89 328 GLU A O 1
ATOM 2550 N N . VAL A 1 329 ? -12.359 20.875 2.395 1 88.5 329 VAL A N 1
ATOM 2551 C CA . VAL A 1 329 ? -11.031 20.297 2.582 1 88.5 329 VAL A CA 1
ATOM 2552 C C . VAL A 1 329 ? -11.164 18.875 3.113 1 88.5 329 VAL A C 1
ATOM 2554 O O . VAL A 1 329 ? -10.453 17.969 2.664 1 88.5 329 VAL A O 1
ATOM 2557 N N . LEU A 1 330 ? -12.086 18.641 4.047 1 88.44 330 LEU A N 1
ATOM 2558 C CA . LEU A 1 330 ? -12.344 17.281 4.527 1 88.44 330 LEU A CA 1
ATOM 2559 C C . LEU A 1 330 ? -12.797 16.375 3.387 1 88.44 330 LEU A C 1
ATOM 2561 O O . LEU A 1 330 ? -12.406 15.219 3.316 1 88.44 330 LEU A O 1
ATOM 2565 N N . GLY A 1 331 ? -13.719 16.922 2.535 1 85.81 331 GLY A N 1
ATOM 2566 C CA . GLY A 1 331 ? -14.133 16.172 1.356 1 85.81 331 GLY A CA 1
ATOM 2567 C C . GLY A 1 331 ? -12.969 15.766 0.47 1 85.81 331 GLY A C 1
ATOM 2568 O O . GLY A 1 331 ? -12.906 14.625 0.009 1 85.81 331 GLY A O 1
ATOM 2569 N N . SER A 1 332 ? -12.094 16.703 0.246 1 81.5 332 SER A N 1
ATOM 2570 C CA . SER A 1 332 ? -10.922 16.422 -0.578 1 81.5 332 SER A CA 1
ATOM 2571 C C . SER A 1 332 ? -10.039 15.359 0.061 1 81.5 332 SER A C 1
ATOM 2573 O O . SER A 1 332 ? -9.523 14.477 -0.628 1 81.5 332 SER A O 1
ATOM 2575 N N . PHE A 1 333 ? -9.812 15.414 1.396 1 80.25 333 PHE A N 1
ATOM 2576 C CA . PHE A 1 333 ? -9.016 14.43 2.119 1 80.25 333 PHE A CA 1
ATOM 2577 C C . PHE A 1 333 ? -9.656 13.055 2.047 1 80.25 333 PHE A C 1
ATOM 2579 O O . PHE A 1 333 ? -8.969 12.047 1.854 1 80.25 333 PHE A O 1
ATOM 2586 N N . THR A 1 334 ? -10.961 12.977 2.18 1 82.25 334 THR A N 1
ATOM 2587 C CA . THR A 1 334 ? -11.688 11.711 2.148 1 82.25 334 THR A CA 1
ATOM 2588 C C . THR A 1 334 ? -11.578 11.062 0.77 1 82.25 334 THR A C 1
ATOM 2590 O O . THR A 1 334 ? -11.32 9.867 0.661 1 82.25 334 THR A O 1
ATOM 2593 N N . LYS A 1 335 ? -11.82 11.906 -0.25 1 76.81 335 LYS A N 1
ATOM 2594 C CA . LYS A 1 335 ? -11.719 11.398 -1.615 1 76.81 335 LYS A CA 1
ATOM 2595 C C . LYS A 1 335 ? -10.32 10.859 -1.897 1 76.81 335 LYS A C 1
ATOM 2597 O O . LYS A 1 335 ? -10.172 9.805 -2.52 1 76.81 335 LYS A O 1
ATOM 2602 N N . SER A 1 336 ? -9.352 11.602 -1.438 1 73 336 SER A N 1
ATOM 2603 C CA . SER A 1 336 ? -7.969 11.172 -1.625 1 73 336 SER A CA 1
ATOM 2604 C C . SER A 1 336 ? -7.695 9.859 -0.905 1 73 336 SER A C 1
ATOM 2606 O O . SER A 1 336 ? -7.059 8.961 -1.461 1 73 336 SER A O 1
ATOM 2608 N N . PHE A 1 337 ? -8.141 9.688 0.235 1 77.38 337 PHE A N 1
ATOM 2609 C CA . PHE A 1 337 ? -7.965 8.484 1.036 1 77.38 337 PHE A CA 1
ATOM 2610 C C . PHE A 1 337 ? -8.641 7.293 0.372 1 77.38 337 PHE A C 1
ATOM 2612 O O . PHE A 1 337 ? -8.039 6.219 0.255 1 77.38 337 PHE A O 1
ATOM 2619 N N . GLU A 1 338 ? -9.883 7.535 -0.039 1 74.12 338 GLU A N 1
ATOM 2620 C CA . GLU A 1 338 ? -10.617 6.469 -0.709 1 74.12 338 GLU A CA 1
ATOM 2621 C C . GLU A 1 338 ? -9.922 6.039 -1.996 1 74.12 338 GLU A C 1
ATOM 2623 O O . GLU A 1 338 ? -9.906 4.852 -2.334 1 74.12 338 GLU A O 1
ATOM 2628 N N . SER A 1 339 ? -9.508 7.07 -2.664 1 68.62 339 SER A N 1
ATOM 2629 C CA . SER A 1 339 ? -8.797 6.77 -3.9 1 68.62 339 SER A CA 1
ATOM 2630 C C . SER A 1 339 ? -7.57 5.898 -3.635 1 68.62 339 SER A C 1
ATOM 2632 O O . SER A 1 339 ? -7.285 4.973 -4.395 1 68.62 339 SER A O 1
ATOM 2634 N N . VAL A 1 340 ? -6.867 6.145 -2.533 1 68.5 340 VAL A N 1
ATOM 2635 C CA . VAL A 1 340 ? -5.703 5.352 -2.146 1 68.5 340 VAL A CA 1
ATOM 2636 C C . VAL A 1 340 ? -6.133 3.924 -1.825 1 68.5 340 VAL A C 1
ATOM 2638 O O . VAL A 1 340 ? -5.504 2.963 -2.275 1 68.5 340 VAL A O 1
ATOM 2641 N N . LEU A 1 341 ? -7.223 3.793 -1.04 1 68.25 341 LEU A N 1
ATOM 2642 C CA . LEU A 1 341 ? -7.711 2.473 -0.662 1 68.25 341 LEU A CA 1
ATOM 2643 C C . LEU A 1 341 ? -8.164 1.688 -1.889 1 68.25 341 LEU A C 1
ATOM 2645 O O . LEU A 1 341 ? -7.914 0.486 -1.991 1 68.25 341 LEU A O 1
ATOM 2649 N N . GLU A 1 342 ? -8.977 2.451 -2.721 1 64.5 342 GLU A N 1
ATOM 2650 C CA . GLU A 1 342 ? -9.453 1.808 -3.943 1 64.5 342 GLU A CA 1
ATOM 2651 C C . GLU A 1 342 ? -8.289 1.325 -4.801 1 64.5 342 GLU A C 1
ATOM 2653 O O . GLU A 1 342 ? -8.352 0.246 -5.391 1 64.5 342 GLU A O 1
ATOM 2658 N N . CYS A 1 343 ? -7.367 2.248 -4.816 1 55.84 343 CYS A N 1
ATOM 2659 C CA . CYS A 1 343 ? -6.164 1.871 -5.551 1 55.84 343 CYS A CA 1
ATOM 2660 C C . CYS A 1 343 ? -5.531 0.617 -4.961 1 55.84 343 CYS A C 1
ATOM 2662 O O . CYS A 1 343 ? -5.059 -0.251 -5.695 1 55.84 343 CYS A O 1
ATOM 2664 N N . MET A 1 344 ? -5.625 0.56 -3.67 1 58.88 344 MET A N 1
ATOM 2665 C CA . MET A 1 344 ? -5.066 -0.599 -2.979 1 58.88 344 MET A CA 1
ATOM 2666 C C . MET A 1 344 ? -5.938 -1.833 -3.195 1 58.88 344 MET A C 1
ATOM 2668 O O . MET A 1 344 ? -5.434 -2.957 -3.211 1 58.88 344 MET A O 1
ATOM 2672 N N . LYS A 1 345 ? -7.434 -1.639 -3.207 1 56.28 345 LYS A N 1
ATOM 2673 C CA . LYS A 1 345 ? -8.383 -2.723 -3.449 1 56.28 345 LYS A CA 1
ATOM 2674 C C . LYS A 1 345 ? -8.242 -3.273 -4.867 1 56.28 345 LYS A C 1
ATOM 2676 O O . LYS A 1 345 ? -8.281 -4.488 -5.074 1 56.28 345 LYS A O 1
ATOM 2681 N N . SER A 1 346 ? -8.789 -2.318 -5.871 1 46.41 346 SER A N 1
ATOM 2682 C CA . SER A 1 346 ? -8.781 -2.752 -7.266 1 46.41 346 SER A CA 1
ATOM 2683 C C . SER A 1 346 ? -7.535 -3.574 -7.578 1 46.41 346 SER A C 1
ATOM 2685 O O . SER A 1 346 ? -7.578 -4.484 -8.406 1 46.41 346 SER A O 1
ATOM 2687 N N . LYS A 1 347 ? -6.703 -3.342 -6.805 1 43.12 347 LYS A N 1
ATOM 2688 C CA . LYS A 1 347 ? -5.527 -4.195 -6.953 1 43.12 347 LYS A CA 1
ATOM 2689 C C . LYS A 1 347 ? -5.828 -5.625 -6.52 1 43.12 347 LYS A C 1
ATOM 2691 O O . LYS A 1 347 ? -5.352 -6.578 -7.141 1 43.12 347 LYS A O 1
ATOM 2696 N N . ALA A 1 348 ? -6.727 -5.746 -5.469 1 40.91 348 ALA A N 1
ATOM 2697 C CA . ALA A 1 348 ? -7.152 -7.051 -4.965 1 40.91 348 ALA A CA 1
ATOM 2698 C C . ALA A 1 348 ? -8.133 -7.715 -5.926 1 40.91 348 ALA A C 1
ATOM 2700 O O . ALA A 1 348 ? -8.109 -8.938 -6.098 1 40.91 348 ALA A O 1
ATOM 2701 N N . LYS A 1 349 ? -9.211 -6.996 -6.59 1 37.53 349 LYS A N 1
ATOM 2702 C CA . LYS A 1 349 ? -10.266 -7.578 -7.406 1 37.53 349 LYS A CA 1
ATOM 2703 C C . LYS A 1 349 ? -9.727 -8.078 -8.742 1 37.53 349 LYS A C 1
ATOM 2705 O O . LYS A 1 349 ? -10.336 -8.93 -9.391 1 37.53 349 LYS A O 1
ATOM 2710 N N . LEU A 1 350 ? -8.883 -7.449 -9.258 1 33.12 350 LEU A N 1
ATOM 2711 C CA . LEU A 1 350 ? -8.57 -7.852 -10.625 1 33.12 350 LEU A CA 1
ATOM 2712 C C . LEU A 1 350 ? -8.164 -9.32 -10.688 1 33.12 350 LEU A C 1
ATOM 2714 O O . LEU A 1 350 ? -8.031 -9.891 -11.766 1 33.12 350 LEU A O 1
ATOM 2718 N N . SER A 1 351 ? -7.809 -9.93 -9.648 1 31.47 351 SER A N 1
ATOM 2719 C CA . SER A 1 351 ? -7.73 -11.383 -9.789 1 31.47 351 SER A CA 1
ATOM 2720 C C . SER A 1 351 ? -9.078 -11.977 -10.188 1 31.47 351 SER A C 1
ATOM 2722 O O . SER A 1 351 ? -9.133 -13.023 -10.828 1 31.47 351 SER A O 1
ATOM 2724 N N . GLU A 1 352 ? -10.172 -11.367 -9.727 1 31.69 352 GLU A N 1
ATOM 2725 C CA . GLU A 1 352 ? -11.461 -11.961 -10.07 1 31.69 352 GLU A CA 1
ATOM 2726 C C . GLU A 1 352 ? -11.859 -11.617 -11.5 1 31.69 352 GLU A C 1
ATOM 2728 O O . GLU A 1 352 ? -12.539 -12.398 -12.164 1 31.69 352 GLU A O 1
ATOM 2733 N N . THR A 1 353 ? -11.633 -10.414 -11.914 1 29.34 353 THR A N 1
ATOM 2734 C CA . THR A 1 353 ? -12.234 -10.008 -13.18 1 29.34 353 THR A CA 1
ATOM 2735 C C . THR A 1 353 ? -11.531 -10.68 -14.352 1 29.34 353 THR A C 1
ATOM 2737 O O . THR A 1 353 ? -11.891 -10.469 -15.516 1 29.34 353 THR A O 1
ATOM 2740 N N . ILE A 1 354 ? -10.359 -11.109 -14.242 1 28.27 354 ILE A N 1
ATOM 2741 C CA . ILE A 1 354 ? -9.961 -11.82 -15.453 1 28.27 354 ILE A CA 1
ATOM 2742 C C . ILE A 1 354 ? -10.812 -13.07 -15.633 1 28.27 354 ILE A C 1
ATOM 2744 O O . ILE A 1 354 ? -10.57 -13.875 -16.531 1 28.27 354 ILE A O 1
ATOM 2748 N N . ASN A 1 355 ? -11.562 -13.414 -14.664 1 27.61 355 ASN A N 1
ATOM 2749 C CA . ASN A 1 355 ? -12.477 -14.516 -14.977 1 27.61 355 ASN A CA 1
ATOM 2750 C C . ASN A 1 355 ? -13.484 -14.117 -16.047 1 27.61 355 ASN A C 1
ATOM 2752 O O . ASN A 1 355 ? -14.523 -14.773 -16.203 1 27.61 355 ASN A O 1
ATOM 2756 N N . LEU A 1 356 ? -13.734 -12.805 -16.594 1 23.16 356 LEU A N 1
ATOM 2757 C CA . LEU A 1 356 ? -14.688 -12.828 -17.703 1 23.16 356 LEU A CA 1
ATOM 2758 C C . LEU A 1 356 ? -14.039 -13.383 -18.969 1 23.16 356 LEU A C 1
ATOM 2760 O O . LEU A 1 356 ? -12.891 -13.062 -19.281 1 23.16 356 LEU A O 1
ATOM 2764 N N . MET B 1 1 ? 50.188 23.031 26.281 1 25.09 1 MET B N 1
ATOM 2765 C CA . MET B 1 1 ? 48.781 23.344 26.516 1 25.09 1 MET B CA 1
ATOM 2766 C C . MET B 1 1 ? 48.062 23.656 25.219 1 25.09 1 MET B C 1
ATOM 2768 O O . MET B 1 1 ? 47.844 24.828 24.891 1 25.09 1 MET B O 1
ATOM 2772 N N . ASP B 1 2 ? 48.344 23.016 24.047 1 29.56 2 ASP B N 1
ATOM 2773 C CA . ASP B 1 2 ? 48 23.203 22.625 1 29.56 2 ASP B CA 1
ATOM 2774 C C . ASP B 1 2 ? 46.5 23.062 22.406 1 29.56 2 ASP B C 1
ATOM 2776 O O . ASP B 1 2 ? 45.906 22.062 22.797 1 29.56 2 ASP B O 1
ATOM 2780 N N . SER B 1 3 ? 45.719 24.25 22.234 1 29.62 3 SER B N 1
ATOM 2781 C CA . SER B 1 3 ? 44.281 24.547 22.109 1 29.62 3 SER B CA 1
ATOM 2782 C C . SER B 1 3 ? 43.688 23.891 20.875 1 29.62 3 SER B C 1
ATOM 2784 O O . SER B 1 3 ? 43.906 24.344 19.75 1 29.62 3 SER B O 1
ATOM 2786 N N . ASN B 1 4 ? 43.75 22.562 20.656 1 28.92 4 ASN B N 1
ATOM 2787 C CA . ASN B 1 4 ? 43.156 21.781 19.547 1 28.92 4 ASN B CA 1
ATOM 2788 C C . ASN B 1 4 ? 41.688 22.109 19.359 1 28.92 4 ASN B C 1
ATOM 2790 O O . ASN B 1 4 ? 40.844 21.641 20.141 1 28.92 4 ASN B O 1
ATOM 2794 N N . SER B 1 5 ? 41.344 23.359 18.938 1 31.81 5 SER B N 1
ATOM 2795 C CA . SER B 1 5 ? 40 23.828 18.516 1 31.81 5 SER B CA 1
ATOM 2796 C C . SER B 1 5 ? 39.438 22.938 17.422 1 31.81 5 SER B C 1
ATOM 2798 O O . SER B 1 5 ? 39.875 22.969 16.281 1 31.81 5 SER B O 1
ATOM 2800 N N . SER B 1 6 ? 39.156 21.656 17.609 1 31.91 6 SER B N 1
ATOM 2801 C CA . SER B 1 6 ? 38.625 20.672 16.703 1 31.91 6 SER B CA 1
ATOM 2802 C C . SER B 1 6 ? 37.469 21.25 15.875 1 31.91 6 SER B C 1
ATOM 2804 O O . SER B 1 6 ? 36.688 22.062 16.375 1 31.91 6 SER B O 1
ATOM 2806 N N . ASN B 1 7 ? 37.688 21.234 14.539 1 30.69 7 ASN B N 1
ATOM 2807 C CA . ASN B 1 7 ? 36.875 21.594 13.375 1 30.69 7 ASN B CA 1
ATOM 2808 C C . ASN B 1 7 ? 35.5 20.984 13.469 1 30.69 7 ASN B C 1
ATOM 2810 O O . ASN B 1 7 ? 35.312 19.781 13.297 1 30.69 7 ASN B O 1
ATOM 2814 N N . VAL B 1 8 ? 34.719 21.266 14.469 1 31.83 8 VAL B N 1
ATOM 2815 C CA . VAL B 1 8 ? 33.312 20.984 14.258 1 31.83 8 VAL B CA 1
ATOM 2816 C C . VAL B 1 8 ? 32.906 21.328 12.828 1 31.83 8 VAL B C 1
ATOM 2818 O O . VAL B 1 8 ? 33 22.484 12.414 1 31.83 8 VAL B O 1
ATOM 2821 N N . LYS B 1 9 ? 33.125 20.484 11.883 1 37.16 9 LYS B N 1
ATOM 2822 C CA . LYS B 1 9 ? 32.562 20.531 10.523 1 37.16 9 LYS B CA 1
ATOM 2823 C C . LYS B 1 9 ? 31.25 21.297 10.484 1 37.16 9 LYS B C 1
ATOM 2825 O O . LYS B 1 9 ? 30.312 20.969 11.211 1 37.16 9 LYS B O 1
ATOM 2830 N N . GLY B 1 10 ? 31.125 22.578 10.266 1 39.19 10 GLY B N 1
ATOM 2831 C CA . GLY B 1 10 ? 30.078 23.578 10.297 1 39.19 10 GLY B CA 1
ATOM 2832 C C . GLY B 1 10 ? 28.781 23.125 9.664 1 39.19 10 GLY B C 1
ATOM 2833 O O . GLY B 1 10 ? 28.734 22.844 8.461 1 39.19 10 GLY B O 1
ATOM 2834 N N . MET B 1 11 ? 27.938 22.328 10.242 1 52.88 11 MET B N 1
ATOM 2835 C CA . MET B 1 11 ? 26.609 22.062 9.719 1 52.88 11 MET B CA 1
ATOM 2836 C C . MET B 1 11 ? 26.016 23.312 9.086 1 52.88 11 MET B C 1
ATOM 2838 O O . MET B 1 11 ? 26.141 24.406 9.633 1 52.88 11 MET B O 1
ATOM 2842 N N . ASN B 1 12 ? 25.984 23.422 7.652 1 70.81 12 ASN B N 1
ATOM 2843 C CA . ASN B 1 12 ? 25.484 24.547 6.879 1 70.81 12 ASN B CA 1
ATOM 2844 C C . ASN B 1 12 ? 24.203 25.125 7.492 1 70.81 12 ASN B C 1
ATOM 2846 O O . ASN B 1 12 ? 23.156 24.484 7.457 1 70.81 12 ASN B O 1
ATOM 2850 N N . ARG B 1 13 ? 24.391 25.984 8.391 1 89.5 13 ARG B N 1
ATOM 2851 C CA . ARG B 1 13 ? 23.328 26.75 9.047 1 89.5 13 ARG B CA 1
ATOM 2852 C C . ARG B 1 13 ? 22.422 27.422 8.023 1 89.5 13 ARG B C 1
ATOM 2854 O O . ARG B 1 13 ? 22.906 27.953 7.02 1 89.5 13 ARG B O 1
ATOM 2861 N N . THR B 1 14 ? 21.156 27.219 8.133 1 92.38 14 THR B N 1
ATOM 2862 C CA . THR B 1 14 ? 20.188 27.844 7.242 1 92.38 14 THR B CA 1
ATOM 2863 C C . THR B 1 14 ? 19.297 28.812 8.008 1 92.38 14 THR B C 1
ATOM 2865 O O . THR B 1 14 ? 19.422 28.953 9.227 1 92.38 14 THR B O 1
ATOM 2868 N N . ILE B 1 15 ? 18.469 29.547 7.316 1 93.38 15 ILE B N 1
ATOM 2869 C CA . ILE B 1 15 ? 17.531 30.516 7.883 1 93.38 15 ILE B CA 1
ATOM 2870 C C . ILE B 1 15 ? 16.578 29.797 8.836 1 93.38 15 ILE B C 1
ATOM 2872 O O . ILE B 1 15 ? 16.047 30.406 9.766 1 93.38 15 ILE B O 1
ATOM 2876 N N . LEU B 1 16 ? 16.328 28.547 8.742 1 94.25 16 LEU B N 1
ATOM 2877 C CA . LEU B 1 16 ? 15.422 27.781 9.594 1 94.25 16 LEU B CA 1
ATOM 2878 C C . LEU B 1 16 ? 15.984 27.672 11.008 1 94.25 16 LEU B C 1
ATOM 2880 O O . LEU B 1 16 ? 15.227 27.703 11.984 1 94.25 16 LEU B O 1
ATOM 2884 N N . HIS B 1 17 ? 17.266 27.516 11.102 1 93.75 17 HIS B N 1
ATOM 2885 C CA . HIS B 1 17 ? 17.891 27.5 12.422 1 93.75 17 HIS B CA 1
ATOM 2886 C C . HIS B 1 17 ? 17.656 28.828 13.148 1 93.75 17 HIS B C 1
ATOM 2888 O O . HIS B 1 17 ? 17.344 28.828 14.336 1 93.75 17 HIS B O 1
ATOM 2894 N N . ASP B 1 18 ? 17.781 29.875 12.367 1 94 18 ASP B N 1
ATOM 2895 C CA . ASP B 1 18 ? 17.578 31.203 12.938 1 94 18 ASP B CA 1
ATOM 2896 C C . ASP B 1 18 ? 16.125 31.422 13.312 1 94 18 ASP B C 1
ATOM 2898 O O . ASP B 1 18 ? 15.82 32.062 14.32 1 94 18 ASP B O 1
ATOM 2902 N N . LEU B 1 19 ? 15.203 30.953 12.438 1 94.06 19 LEU B N 1
ATOM 2903 C CA . LEU B 1 19 ? 13.773 31.031 12.734 1 94.06 19 LEU B CA 1
ATOM 2904 C C . LEU B 1 19 ? 13.469 30.484 14.125 1 94.06 19 LEU B C 1
ATOM 2906 O O . LEU B 1 19 ? 12.758 31.109 14.906 1 94.06 19 LEU B O 1
ATOM 2910 N N . TYR B 1 20 ? 14.039 29.375 14.469 1 92.38 20 TYR B N 1
ATOM 2911 C CA . TYR B 1 20 ? 13.82 28.734 15.758 1 92.38 20 TYR B CA 1
ATOM 2912 C C . TYR B 1 20 ? 14.586 29.438 16.859 1 92.38 20 TYR B C 1
ATOM 2914 O O . TYR B 1 20 ? 14.008 29.797 17.891 1 92.38 20 TYR B O 1
ATOM 2922 N N . GLU B 1 21 ? 15.906 29.703 16.672 1 92.44 21 GLU B N 1
ATOM 2923 C CA . GLU B 1 21 ? 16.781 30.203 17.719 1 92.44 21 GLU B CA 1
ATOM 2924 C C . GLU B 1 21 ? 16.453 31.656 18.062 1 92.44 21 GLU B C 1
ATOM 2926 O O . GLU B 1 21 ? 16.453 32.031 19.234 1 92.44 21 GLU B O 1
ATOM 2931 N N . LYS B 1 22 ? 16.141 32.438 17.031 1 93.38 22 LYS B N 1
ATOM 2932 C CA . LYS B 1 22 ? 15.992 33.875 17.25 1 93.38 22 LYS B CA 1
ATOM 2933 C C . LYS B 1 22 ? 14.531 34.25 17.453 1 93.38 22 LYS B C 1
ATOM 2935 O O . LYS B 1 22 ? 14.227 35.219 18.141 1 93.38 22 LYS B O 1
ATOM 2940 N N . HIS B 1 23 ? 13.594 33.469 16.844 1 93.31 23 HIS B N 1
ATOM 2941 C CA . HIS B 1 23 ? 12.195 33.875 16.891 1 93.31 23 HIS B CA 1
ATOM 2942 C C . HIS B 1 23 ? 11.328 32.844 17.594 1 93.31 23 HIS B C 1
ATOM 2944 O O . HIS B 1 23 ? 10.109 33 17.688 1 93.31 23 HIS B O 1
ATOM 2950 N N . ARG B 1 24 ? 11.82 31.734 18.109 1 92.06 24 ARG B N 1
ATOM 2951 C CA . ARG B 1 24 ? 11.133 30.672 18.844 1 92.06 24 ARG B CA 1
ATOM 2952 C C . ARG B 1 24 ? 9.938 30.156 18.062 1 92.06 24 ARG B C 1
ATOM 2954 O O . ARG B 1 24 ? 8.859 29.953 18.609 1 92.06 24 ARG B O 1
ATOM 2961 N N . GLN B 1 25 ? 10.008 30.156 16.75 1 95.69 25 GLN B N 1
ATOM 2962 C CA . GLN B 1 25 ? 9.078 29.469 15.867 1 95.69 25 GLN B CA 1
ATOM 2963 C C . GLN B 1 25 ? 9.711 28.219 15.258 1 95.69 25 GLN B C 1
ATOM 2965 O O . GLN B 1 25 ? 10.82 28.281 14.719 1 95.69 25 GLN B O 1
ATOM 2970 N N . SER B 1 26 ? 8.992 27.141 15.477 1 94.56 26 SER B N 1
ATOM 2971 C CA . SER B 1 26 ? 9.539 25.859 15.023 1 94.56 26 SER B CA 1
ATOM 2972 C C . SER B 1 26 ? 9.203 25.609 13.562 1 94.56 26 SER B C 1
ATOM 2974 O O . SER B 1 26 ? 8.031 25.609 13.18 1 94.56 26 SER B O 1
ATOM 2976 N N . PRO B 1 27 ? 10.188 25.406 12.672 1 95.25 27 PRO B N 1
ATOM 2977 C CA . PRO B 1 27 ? 9.914 25 11.289 1 95.25 27 PRO B CA 1
ATOM 2978 C C . PRO B 1 27 ? 9.602 23.516 11.164 1 95.25 27 PRO B C 1
ATOM 2980 O O . PRO B 1 27 ? 10.391 22.672 11.602 1 95.25 27 PRO B O 1
ATOM 2983 N N . TYR B 1 28 ? 8.453 23.125 10.664 1 94.81 28 TYR B N 1
ATOM 2984 C CA . TYR B 1 28 ? 8.047 21.766 10.352 1 94.81 28 TYR B CA 1
ATOM 2985 C C . TYR B 1 28 ? 7.961 21.562 8.844 1 94.81 28 TYR B C 1
ATOM 2987 O O . TYR B 1 28 ? 7.734 22.516 8.094 1 94.81 28 TYR B O 1
ATOM 2995 N N . TYR B 1 29 ? 8.281 20.391 8.391 1 90.5 29 TYR B N 1
ATOM 2996 C CA . TYR B 1 29 ? 8.117 19.984 6.996 1 90.5 29 TYR B CA 1
ATOM 2997 C C . TYR B 1 29 ? 6.766 19.312 6.777 1 90.5 29 TYR B C 1
ATOM 2999 O O . TYR B 1 29 ? 6.391 18.406 7.523 1 90.5 29 TYR B O 1
ATOM 3007 N N . ASP B 1 30 ? 5.926 19.859 5.848 1 86.44 30 ASP B N 1
ATOM 3008 C CA . ASP B 1 30 ? 4.566 19.375 5.621 1 86.44 30 ASP B CA 1
ATOM 3009 C C . ASP B 1 30 ? 4.516 18.391 4.453 1 86.44 30 ASP B C 1
ATOM 3011 O O . ASP B 1 30 ? 3.717 18.562 3.527 1 86.44 30 ASP B O 1
ATOM 3015 N N . ASN B 1 31 ? 5.395 17.359 4.367 1 76.56 31 ASN B N 1
ATOM 3016 C CA . ASN B 1 31 ? 5.391 16.344 3.318 1 76.56 31 ASN B CA 1
ATOM 3017 C C . ASN B 1 31 ? 6.246 15.141 3.699 1 76.56 31 ASN B C 1
ATOM 3019 O O . ASN B 1 31 ? 7.32 14.938 3.131 1 76.56 31 ASN B O 1
ATOM 3023 N N . LEU B 1 32 ? 5.68 14.375 4.625 1 73.94 32 LEU B N 1
ATOM 3024 C CA . LEU B 1 32 ? 6.387 13.125 4.879 1 73.94 32 LEU B CA 1
ATOM 3025 C C . LEU B 1 32 ? 6.254 12.18 3.691 1 73.94 32 LEU B C 1
ATOM 3027 O O . LEU B 1 32 ? 5.141 11.844 3.277 1 73.94 32 LEU B O 1
ATOM 3031 N N . CYS B 1 33 ? 7.383 11.859 3.066 1 66.69 33 CYS B N 1
ATOM 3032 C CA . CYS B 1 33 ? 7.383 10.992 1.893 1 66.69 33 CYS B CA 1
ATOM 3033 C C . CYS B 1 33 ? 8.375 9.852 2.059 1 66.69 33 CYS B C 1
ATOM 3035 O O . CYS B 1 33 ? 9.266 9.914 2.91 1 66.69 33 CYS B O 1
ATOM 3037 N N . ARG B 1 34 ? 8.141 8.766 1.292 1 63.44 34 ARG B N 1
ATOM 3038 C CA . ARG B 1 34 ? 9.102 7.664 1.235 1 63.44 34 ARG B CA 1
ATOM 3039 C C . ARG B 1 34 ? 10.188 7.938 0.204 1 63.44 34 ARG B C 1
ATOM 3041 O O . ARG B 1 34 ? 9.93 8.562 -0.827 1 63.44 34 ARG B O 1
ATOM 3048 N N . PRO B 1 35 ? 11.305 7.422 0.461 1 65.25 35 PRO B N 1
ATOM 3049 C CA . PRO B 1 35 ? 11.742 6.82 1.725 1 65.25 35 PRO B CA 1
ATOM 3050 C C . PRO B 1 35 ? 11.867 7.844 2.854 1 65.25 35 PRO B C 1
ATOM 3052 O O . PRO B 1 35 ? 12.25 8.992 2.611 1 65.25 35 PRO B O 1
ATOM 3055 N N . VAL B 1 36 ? 11.594 7.453 4.082 1 71.69 36 VAL B N 1
ATOM 3056 C CA . VAL B 1 36 ? 11.555 8.344 5.238 1 71.69 36 VAL B CA 1
ATOM 3057 C C . VAL B 1 36 ? 12.938 8.945 5.477 1 71.69 36 VAL B C 1
ATOM 3059 O O . VAL B 1 36 ? 13.055 10.07 5.973 1 71.69 36 VAL B O 1
ATOM 3062 N N . SER B 1 37 ? 13.938 8.281 5.02 1 77.31 37 SER B N 1
ATOM 3063 C CA . SER B 1 37 ? 15.305 8.75 5.172 1 77.31 37 SER B CA 1
ATOM 3064 C C . SER B 1 37 ? 15.516 10.07 4.438 1 77.31 37 SER B C 1
ATOM 3066 O O . SER B 1 37 ? 16.484 10.797 4.719 1 77.31 37 SER B O 1
ATOM 3068 N N . ASP B 1 38 ? 14.672 10.375 3.457 1 77.38 38 ASP B N 1
ATOM 3069 C CA . ASP B 1 38 ? 14.75 11.633 2.73 1 77.38 38 ASP B CA 1
ATOM 3070 C C . ASP B 1 38 ? 14.523 12.82 3.662 1 77.38 38 ASP B C 1
ATOM 3072 O O . ASP B 1 38 ? 14.797 13.969 3.299 1 77.38 38 ASP B O 1
ATOM 3076 N N . LEU B 1 39 ? 14.086 12.547 4.895 1 83.25 39 LEU B N 1
ATOM 3077 C CA . LEU B 1 39 ? 13.836 13.594 5.879 1 83.25 39 LEU B CA 1
ATOM 3078 C C . LEU B 1 39 ? 15.148 14.117 6.461 1 83.25 39 LEU B C 1
ATOM 3080 O O . LEU B 1 39 ? 15.211 15.25 6.938 1 83.25 39 LEU B O 1
ATOM 3084 N N . VAL B 1 40 ? 16.219 13.398 6.395 1 85.19 40 VAL B N 1
ATOM 3085 C CA . VAL B 1 40 ? 17.484 13.664 7.086 1 85.19 40 VAL B CA 1
ATOM 3086 C C . VAL B 1 40 ? 18.047 15 6.625 1 85.19 40 VAL B C 1
ATOM 3088 O O . VAL B 1 40 ? 18.391 15.852 7.445 1 85.19 40 VAL B O 1
ATOM 3091 N N . PRO B 1 41 ? 18.094 15.273 5.281 1 87.69 41 PRO B N 1
ATOM 3092 C CA . PRO B 1 41 ? 18.641 16.562 4.859 1 87.69 41 PRO B CA 1
ATOM 3093 C C . PRO B 1 41 ? 17.797 17.75 5.352 1 87.69 41 PRO B C 1
ATOM 3095 O O . PRO B 1 41 ? 18.328 18.828 5.605 1 87.69 41 PRO B O 1
ATOM 3098 N N . PHE B 1 42 ? 16.531 17.609 5.445 1 89 42 PHE B N 1
ATOM 3099 C CA . PHE B 1 42 ? 15.664 18.672 5.938 1 89 42 PHE B CA 1
ATOM 3100 C C . PHE B 1 42 ? 15.93 18.938 7.414 1 89 42 PHE B C 1
ATOM 3102 O O . PHE B 1 42 ? 15.953 20.094 7.844 1 89 42 PHE B O 1
ATOM 3109 N N . ILE B 1 43 ? 16.109 17.859 8.188 1 88.38 43 ILE B N 1
ATOM 3110 C CA . ILE B 1 43 ? 16.453 18.016 9.602 1 88.38 43 ILE B CA 1
ATOM 3111 C C . ILE B 1 43 ? 17.766 18.766 9.742 1 88.38 43 ILE B C 1
ATOM 3113 O O . ILE B 1 43 ? 17.875 19.688 10.562 1 88.38 43 ILE B O 1
ATOM 3117 N N . ALA B 1 44 ? 18.703 18.406 8.859 1 89.06 44 ALA B N 1
ATOM 3118 C CA . ALA B 1 44 ? 20 19.078 8.883 1 89.06 44 ALA B CA 1
ATOM 3119 C C . ALA B 1 44 ? 19.859 20.562 8.555 1 89.06 44 ALA B C 1
ATOM 3121 O O . ALA B 1 44 ? 20.625 21.375 9.055 1 89.06 44 ALA B O 1
ATOM 3122 N N . LYS B 1 45 ? 18.859 20.906 7.777 1 92 45 LYS B N 1
ATOM 3123 C CA . LYS B 1 45 ? 18.656 22.281 7.367 1 92 45 LYS B CA 1
ATOM 3124 C C . LYS B 1 45 ? 17.875 23.062 8.43 1 92 45 LYS B C 1
ATOM 3126 O O . LYS B 1 45 ? 17.656 24.266 8.289 1 92 45 LYS B O 1
ATOM 3131 N N . GLY B 1 46 ? 17.359 22.359 9.484 1 93.06 46 GLY B N 1
ATOM 3132 C CA . GLY B 1 46 ? 16.75 23.094 10.578 1 93.06 46 GLY B CA 1
ATOM 3133 C C . GLY B 1 46 ? 15.312 22.672 10.844 1 93.06 46 GLY B C 1
ATOM 3134 O O . GLY B 1 46 ? 14.656 23.219 11.734 1 93.06 46 GLY B O 1
ATOM 3135 N N . ILE B 1 47 ? 14.758 21.719 10.031 1 90.69 47 ILE B N 1
ATOM 3136 C CA . ILE B 1 47 ? 13.406 21.203 10.266 1 90.69 47 ILE B CA 1
ATOM 3137 C C . ILE B 1 47 ? 13.352 20.5 11.617 1 90.69 47 ILE B C 1
ATOM 3139 O O . ILE B 1 47 ? 14.234 19.703 11.953 1 90.69 47 ILE B O 1
ATOM 3143 N N . ARG B 1 48 ? 12.305 20.812 12.383 1 90.94 48 ARG B N 1
ATOM 3144 C CA . ARG B 1 48 ? 12.242 20.328 13.766 1 90.94 48 ARG B CA 1
ATOM 3145 C C . ARG B 1 48 ? 11.016 19.469 13.977 1 90.94 48 ARG B C 1
ATOM 3147 O O . ARG B 1 48 ? 10.664 19.141 15.117 1 90.94 48 ARG B O 1
ATOM 3154 N N . GLY B 1 49 ? 10.242 19.125 13.008 1 90.31 49 GLY B N 1
ATOM 3155 C CA . GLY B 1 49 ? 9.078 18.25 13.008 1 90.31 49 GLY B CA 1
ATOM 3156 C C . GLY B 1 49 ? 8.484 18.062 11.625 1 90.31 49 GLY B C 1
ATOM 3157 O O . GLY B 1 49 ? 8.883 18.719 10.672 1 90.31 49 GLY B O 1
ATOM 3158 N N . VAL B 1 50 ? 7.594 17.078 11.445 1 84.81 50 VAL B N 1
ATOM 3159 C CA . VAL B 1 50 ? 7.02 16.781 10.141 1 84.81 50 VAL B CA 1
ATOM 3160 C C . VAL B 1 50 ? 5.527 16.5 10.281 1 84.81 50 VAL B C 1
ATOM 3162 O O . VAL B 1 50 ? 5.098 15.906 11.281 1 84.81 50 VAL B O 1
ATOM 3165 N N . THR B 1 51 ? 4.711 17.016 9.398 1 77.06 51 THR B N 1
ATOM 3166 C CA . THR B 1 51 ? 3.297 16.688 9.281 1 77.06 51 THR B CA 1
ATOM 3167 C C . THR B 1 51 ? 3.057 15.789 8.062 1 77.06 51 THR B C 1
ATOM 3169 O O . THR B 1 51 ? 3.688 15.969 7.02 1 77.06 51 THR B O 1
ATOM 3172 N N . SER B 1 52 ? 2.383 14.672 8.336 1 77.31 52 SER B N 1
ATOM 3173 C CA . SER B 1 52 ? 2.023 13.781 7.238 1 77.31 52 SER B CA 1
ATOM 3174 C C . SER B 1 52 ? 0.556 13.938 6.852 1 77.31 52 SER B C 1
ATOM 3176 O O . SER B 1 52 ? -0.258 14.391 7.66 1 77.31 52 SER B O 1
ATOM 3178 N N . ASN B 1 53 ? 0.424 13.906 5.602 1 64.19 53 ASN B N 1
ATOM 3179 C CA . ASN B 1 53 ? -0.94 13.883 5.082 1 64.19 53 ASN B CA 1
ATOM 3180 C C . ASN B 1 53 ? -1.313 12.508 4.547 1 64.19 53 ASN B C 1
ATOM 3182 O O . ASN B 1 53 ? -0.441 11.664 4.332 1 64.19 53 ASN B O 1
ATOM 3186 N N . PRO B 1 54 ? -2.445 12.047 4.738 1 55.91 54 PRO B N 1
ATOM 3187 C CA . PRO B 1 54 ? -2.834 10.68 4.359 1 55.91 54 PRO B CA 1
ATOM 3188 C C . PRO B 1 54 ? -2.074 10.164 3.141 1 55.91 54 PRO B C 1
ATOM 3190 O O . PRO B 1 54 ? -1.916 8.953 2.975 1 55.91 54 PRO B O 1
ATOM 3193 N N . VAL B 1 55 ? -1.557 10.906 2.09 1 48.53 55 VAL B N 1
ATOM 3194 C CA . VAL B 1 55 ? -1.093 10.25 0.87 1 48.53 55 VAL B CA 1
ATOM 3195 C C . VAL B 1 55 ? 0.378 10.586 0.632 1 48.53 55 VAL B C 1
ATOM 3197 O O . VAL B 1 55 ? 0.733 11.75 0.448 1 48.53 55 VAL B O 1
ATOM 3200 N N . ALA B 1 56 ? 1.299 10.109 1.397 1 46.69 56 ALA B N 1
ATOM 3201 C CA . ALA B 1 56 ? 2.684 10.375 1.014 1 46.69 56 ALA B CA 1
ATOM 3202 C C . ALA B 1 56 ? 3.02 9.703 -0.316 1 46.69 56 ALA B C 1
ATOM 3204 O O . ALA B 1 56 ? 2.684 8.539 -0.535 1 46.69 56 ALA B O 1
ATOM 3205 N N . GLU B 1 57 ? 3.244 10.492 -1.307 1 42 57 GLU B N 1
ATOM 3206 C CA . GLU B 1 57 ? 3.508 10.125 -2.697 1 42 57 GLU B CA 1
ATOM 3207 C C . GLU B 1 57 ? 4.547 9.016 -2.789 1 42 57 GLU B C 1
ATOM 3209 O O . GLU B 1 57 ? 4.41 8.094 -3.602 1 42 57 GLU B O 1
ATOM 3214 N N . LYS B 1 58 ? 5.934 9.242 -2.318 1 43.22 58 LYS B N 1
ATOM 3215 C CA . LYS B 1 58 ? 7.129 8.703 -2.965 1 43.22 58 LYS B CA 1
ATOM 3216 C C . LYS B 1 58 ? 7.426 7.289 -2.48 1 43.22 58 LYS B C 1
ATOM 3218 O O . LYS B 1 58 ? 7.203 6.969 -1.311 1 43.22 58 LYS B O 1
ATOM 3223 N N . ASP B 1 59 ? 7.629 6.332 -3.393 1 53.75 59 ASP B N 1
ATOM 3224 C CA . ASP B 1 59 ? 8.195 5.016 -3.678 1 53.75 59 ASP B CA 1
ATOM 3225 C C . ASP B 1 59 ? 7.168 3.914 -3.443 1 53.75 59 ASP B C 1
ATOM 3227 O O . ASP B 1 59 ? 7.348 3.068 -2.562 1 53.75 59 ASP B O 1
ATOM 3231 N N . ILE B 1 60 ? 6.07 4.234 -3.936 1 56.34 60 ILE B N 1
ATOM 3232 C CA . ILE B 1 60 ? 4.883 3.393 -3.846 1 56.34 60 ILE B CA 1
ATOM 3233 C C . ILE B 1 60 ? 5.246 1.948 -4.184 1 56.34 60 ILE B C 1
ATOM 3235 O O . ILE B 1 60 ? 4.754 1.013 -3.547 1 56.34 60 ILE B O 1
ATOM 3239 N N . GLU B 1 61 ? 6.188 1.837 -5.148 1 62.81 61 GLU B N 1
ATOM 3240 C CA . GLU B 1 61 ? 6.535 0.469 -5.52 1 62.81 61 GLU B CA 1
ATOM 3241 C C . GLU B 1 61 ? 7.312 -0.223 -4.402 1 62.81 61 GLU B C 1
ATOM 3243 O O . GLU B 1 61 ? 7.094 -1.404 -4.125 1 62.81 61 GLU B O 1
ATOM 3248 N N . ASN B 1 62 ? 8.172 0.552 -3.846 1 65.88 62 ASN B N 1
ATOM 3249 C CA . ASN B 1 62 ? 8.891 -0.025 -2.717 1 65.88 62 ASN B CA 1
ATOM 3250 C C . ASN B 1 62 ? 7.953 -0.364 -1.563 1 65.88 62 ASN B C 1
ATOM 3252 O O . ASN B 1 62 ? 8.102 -1.406 -0.922 1 65.88 62 ASN B O 1
ATOM 3256 N N . ALA B 1 63 ? 7.09 0.596 -1.319 1 64.19 63 ALA B N 1
ATOM 3257 C CA . ALA B 1 63 ? 6.098 0.334 -0.278 1 64.19 63 ALA B CA 1
ATOM 3258 C C . ALA B 1 63 ? 5.277 -0.91 -0.604 1 64.19 63 ALA B C 1
ATOM 3260 O O . ALA B 1 63 ? 4.98 -1.714 0.283 1 64.19 63 ALA B O 1
ATOM 3261 N N . TYR B 1 64 ? 4.965 -1.004 -1.828 1 70.75 64 TYR B N 1
ATOM 3262 C CA . TYR B 1 64 ? 4.25 -2.189 -2.287 1 70.75 64 TYR B CA 1
ATOM 3263 C C . TYR B 1 64 ? 5.016 -3.459 -1.937 1 70.75 64 TYR B C 1
ATOM 3265 O O . TYR B 1 64 ? 4.461 -4.379 -1.336 1 70.75 64 TYR B O 1
ATOM 3273 N N . TRP B 1 65 ? 6.262 -3.445 -2.223 1 76.06 65 TRP B N 1
ATOM 3274 C CA . TRP B 1 65 ? 7.051 -4.656 -2.041 1 76.06 65 TRP B CA 1
ATOM 3275 C C . TRP B 1 65 ? 7.285 -4.938 -0.56 1 76.06 65 TRP B C 1
ATOM 3277 O O . TRP B 1 65 ? 7.363 -6.098 -0.146 1 76.06 65 TRP B O 1
ATOM 3287 N N . GLU B 1 66 ? 7.363 -3.951 0.204 1 71.44 66 GLU B N 1
ATOM 3288 C CA . GLU B 1 66 ? 7.484 -4.176 1.642 1 71.44 66 GLU B CA 1
ATOM 3289 C C . GLU B 1 66 ? 6.27 -4.918 2.189 1 71.44 66 GLU B C 1
ATOM 3291 O O . GLU B 1 66 ? 6.406 -5.82 3.018 1 71.44 66 GLU B O 1
ATOM 3296 N N . ILE B 1 67 ? 5.184 -4.445 1.724 1 70 67 ILE B N 1
ATOM 3297 C CA . ILE B 1 67 ? 3.947 -5.074 2.176 1 70 67 ILE B CA 1
ATOM 3298 C C . ILE B 1 67 ? 3.889 -6.512 1.665 1 70 67 ILE B C 1
ATOM 3300 O O . ILE B 1 67 ? 3.592 -7.438 2.428 1 70 67 ILE B O 1
ATOM 3304 N N . VAL B 1 68 ? 4.168 -6.672 0.428 1 74.81 68 VAL B N 1
ATOM 3305 C CA . VAL B 1 68 ? 4.121 -7.996 -0.184 1 74.81 68 VAL B CA 1
ATOM 3306 C C . VAL B 1 68 ? 5.102 -8.93 0.524 1 74.81 68 VAL B C 1
ATOM 3308 O O . VAL B 1 68 ? 4.746 -10.055 0.882 1 74.81 68 VAL B O 1
ATOM 3311 N N . VAL B 1 69 ? 6.344 -8.477 0.772 1 81.12 69 VAL B N 1
ATOM 3312 C CA . VAL B 1 69 ? 7.375 -9.297 1.403 1 81.12 69 VAL B CA 1
ATOM 3313 C C . VAL B 1 69 ? 6.922 -9.711 2.803 1 81.12 69 VAL B C 1
ATOM 3315 O O . VAL B 1 69 ? 7.07 -10.867 3.193 1 81.12 69 VAL B O 1
ATOM 3318 N N . LYS B 1 70 ? 6.379 -8.758 3.494 1 75 70 LYS B N 1
ATOM 3319 C CA . LYS B 1 70 ? 5.906 -9.062 4.84 1 75 70 LYS B CA 1
ATOM 3320 C C . LYS B 1 70 ? 4.816 -10.133 4.809 1 75 70 LYS B C 1
ATOM 3322 O O . LYS B 1 70 ? 4.836 -11.07 5.609 1 75 70 LYS B O 1
ATOM 3327 N N . ASP B 1 71 ? 3.867 -10.008 3.906 1 75.19 71 ASP B N 1
ATOM 3328 C CA . ASP B 1 71 ? 2.797 -10.992 3.771 1 75.19 71 ASP B CA 1
ATOM 3329 C C . ASP B 1 71 ? 3.359 -12.375 3.422 1 75.19 71 ASP B C 1
ATOM 3331 O O . ASP B 1 71 ? 2.912 -13.383 3.961 1 75.19 71 ASP B O 1
ATOM 3335 N N . ILE B 1 72 ? 4.352 -12.414 2.539 1 85.12 72 ILE B N 1
ATOM 3336 C CA . ILE B 1 72 ? 4.965 -13.664 2.105 1 85.12 72 ILE B CA 1
ATOM 3337 C C . ILE B 1 72 ? 5.719 -14.305 3.27 1 85.12 72 ILE B C 1
ATOM 3339 O O . ILE B 1 72 ? 5.633 -15.516 3.488 1 85.12 72 ILE B O 1
ATOM 3343 N N . GLN B 1 73 ? 6.434 -13.5 4.031 1 86.38 73 GLN B N 1
ATOM 3344 C CA . GLN B 1 73 ? 7.141 -14 5.203 1 86.38 73 GLN B CA 1
ATOM 3345 C C . GLN B 1 73 ? 6.168 -14.609 6.211 1 86.38 73 GLN B C 1
ATOM 3347 O O . GLN B 1 73 ? 6.41 -15.703 6.727 1 86.38 73 GLN B O 1
ATOM 3352 N N . ASP B 1 74 ? 5.094 -13.875 6.457 1 80.94 74 ASP B N 1
ATOM 3353 C CA . ASP B 1 74 ? 4.098 -14.383 7.398 1 80.94 74 ASP B CA 1
ATOM 3354 C C . ASP B 1 74 ? 3.49 -15.688 6.906 1 80.94 74 ASP B C 1
ATOM 3356 O O . ASP B 1 74 ? 3.258 -16.609 7.695 1 80.94 74 ASP B O 1
ATOM 3360 N N . ALA B 1 75 ? 3.205 -15.844 5.637 1 85.62 75 ALA B N 1
ATOM 3361 C CA . ALA B 1 75 ? 2.662 -17.062 5.055 1 85.62 75 ALA B CA 1
ATOM 3362 C C . ALA B 1 75 ? 3.674 -18.203 5.133 1 85.62 75 ALA B C 1
ATOM 3364 O O . ALA B 1 75 ? 3.312 -19.344 5.434 1 85.62 75 ALA B O 1
ATOM 3365 N N . CYS B 1 76 ? 4.969 -17.906 4.859 1 89.94 76 CYS B N 1
ATOM 3366 C CA . CYS B 1 76 ? 6.027 -18.906 4.957 1 89.94 76 CYS B CA 1
ATOM 3367 C C . CYS B 1 76 ? 6.121 -19.469 6.371 1 89.94 76 CYS B C 1
ATOM 3369 O O . CYS B 1 76 ? 6.293 -20.672 6.551 1 89.94 76 CYS B O 1
ATOM 3371 N N . LYS B 1 77 ? 5.973 -18.547 7.332 1 88.81 77 LYS B N 1
ATOM 3372 C CA . LYS B 1 77 ? 5.996 -19 8.727 1 88.81 77 LYS B CA 1
ATOM 3373 C C . LYS B 1 77 ? 4.844 -19.953 9.016 1 88.81 77 LYS B C 1
ATOM 3375 O O . LYS B 1 77 ? 5.031 -20.969 9.688 1 88.81 77 LYS B O 1
ATOM 3380 N N . LEU B 1 78 ? 3.691 -19.641 8.516 1 84.5 78 LEU B N 1
ATOM 3381 C CA . LEU B 1 78 ? 2.508 -20.453 8.742 1 84.5 78 LEU B CA 1
ATOM 3382 C C . LEU B 1 78 ? 2.666 -21.828 8.102 1 84.5 78 LEU B C 1
ATOM 3384 O O . LEU B 1 78 ? 2.166 -22.828 8.625 1 84.5 78 LEU B O 1
ATOM 3388 N N . LEU B 1 79 ? 3.402 -21.969 6.98 1 89.69 79 LEU B N 1
ATOM 3389 C CA . LEU B 1 79 ? 3.482 -23.203 6.211 1 89.69 79 LEU B CA 1
ATOM 3390 C C . LEU B 1 79 ? 4.773 -23.953 6.527 1 89.69 79 LEU B C 1
ATOM 3392 O O . LEU B 1 79 ? 4.98 -25.078 6.039 1 89.69 79 LEU B O 1
ATOM 3396 N N . GLU B 1 80 ? 5.625 -23.359 7.367 1 90.81 80 GLU B N 1
ATOM 3397 C CA . GLU B 1 80 ? 6.934 -23.922 7.691 1 90.81 80 GLU B CA 1
ATOM 3398 C C . GLU B 1 80 ? 6.809 -25.344 8.25 1 90.81 80 GLU B C 1
ATOM 3400 O O . GLU B 1 80 ? 7.609 -26.219 7.918 1 90.81 80 GLU B O 1
ATOM 3405 N N . PRO B 1 81 ? 5.824 -25.594 9.148 1 88.94 81 PRO B N 1
ATOM 3406 C CA . PRO B 1 81 ? 5.707 -26.969 9.648 1 88.94 81 PRO B CA 1
ATOM 3407 C C . PRO B 1 81 ? 5.488 -27.984 8.539 1 88.94 81 PRO B C 1
ATOM 3409 O O . PRO B 1 81 ? 6.043 -29.094 8.586 1 88.94 81 PRO B O 1
ATOM 3412 N N . ILE B 1 82 ? 4.684 -27.656 7.555 1 89.38 82 ILE B N 1
ATOM 3413 C CA . ILE B 1 82 ? 4.441 -28.547 6.426 1 89.38 82 ILE B CA 1
ATOM 3414 C C . ILE B 1 82 ? 5.73 -28.734 5.621 1 89.38 82 ILE B C 1
ATOM 3416 O O . ILE B 1 82 ? 6.051 -29.844 5.191 1 89.38 82 ILE B O 1
ATOM 3420 N N . TYR B 1 83 ? 6.488 -27.656 5.406 1 92.75 83 TYR B N 1
ATOM 3421 C CA . TYR B 1 83 ? 7.773 -27.688 4.715 1 92.75 83 TYR B CA 1
ATOM 3422 C C . TYR B 1 83 ? 8.742 -28.625 5.406 1 92.75 83 TYR B C 1
ATOM 3424 O O . TYR B 1 83 ? 9.391 -29.453 4.754 1 92.75 83 TYR B O 1
ATOM 3432 N N . ASN B 1 84 ? 8.789 -28.531 6.711 1 91.5 84 ASN B N 1
ATOM 3433 C CA . ASN B 1 84 ? 9.734 -29.328 7.5 1 91.5 84 ASN B CA 1
ATOM 3434 C C . ASN B 1 84 ? 9.328 -30.797 7.562 1 91.5 84 ASN B C 1
ATOM 3436 O O . ASN B 1 84 ? 10.18 -31.672 7.637 1 91.5 84 ASN B O 1
ATOM 3440 N N . GLU B 1 85 ? 8.039 -31.016 7.547 1 89.19 85 GLU B N 1
ATOM 3441 C CA . GLU B 1 85 ? 7.512 -32.375 7.691 1 89.19 85 GLU B CA 1
ATOM 3442 C C . GLU B 1 85 ? 7.977 -33.281 6.551 1 89.19 85 GLU B C 1
ATOM 3444 O O . GLU B 1 85 ? 8.258 -34.438 6.758 1 89.19 85 GLU B O 1
ATOM 3449 N N . LYS B 1 86 ? 8.031 -32.781 5.391 1 82.75 86 LYS B N 1
ATOM 3450 C CA . LYS B 1 86 ? 8.352 -33.625 4.234 1 82.75 86 LYS B CA 1
ATOM 3451 C C . LYS B 1 86 ? 9.625 -33.156 3.545 1 82.75 86 LYS B C 1
ATOM 3453 O O . LYS B 1 86 ? 9.781 -33.312 2.332 1 82.75 86 LYS B O 1
ATOM 3458 N N . ASN B 1 87 ? 10.453 -32.531 4.281 1 86 87 ASN B N 1
ATOM 3459 C CA . ASN B 1 87 ? 11.781 -32.125 3.834 1 86 87 ASN B CA 1
ATOM 3460 C C . ASN B 1 87 ? 11.727 -31.281 2.566 1 86 87 ASN B C 1
ATOM 3462 O O . ASN B 1 87 ? 12.445 -31.547 1.604 1 86 87 ASN B O 1
ATOM 3466 N N . GLY B 1 88 ? 10.711 -30.469 2.5 1 87.94 88 GLY B N 1
ATOM 3467 C CA . GLY B 1 88 ? 10.703 -29.438 1.477 1 87.94 88 GLY B CA 1
ATOM 3468 C C . GLY B 1 88 ? 9.914 -29.828 0.241 1 87.94 88 GLY B C 1
ATOM 3469 O O . GLY B 1 88 ? 10.102 -29.25 -0.832 1 87.94 88 GLY B O 1
ATOM 3470 N N . VAL B 1 89 ? 9.102 -30.859 0.349 1 88 89 VAL B N 1
ATOM 3471 C CA . VAL B 1 89 ? 8.258 -31.25 -0.78 1 88 89 VAL B CA 1
ATOM 3472 C C . VAL B 1 89 ? 7.113 -30.25 -0.923 1 88 89 VAL B C 1
ATOM 3474 O O . VAL B 1 89 ? 6.715 -29.906 -2.039 1 88 89 VAL B O 1
ATOM 3477 N N . ASP B 1 90 ? 6.562 -29.781 0.251 1 93.56 90 ASP B N 1
ATOM 3478 C CA . ASP B 1 90 ? 5.449 -28.844 0.275 1 93.56 90 ASP B CA 1
ATOM 3479 C C . ASP B 1 90 ? 5.715 -27.703 1.257 1 93.56 90 ASP B C 1
ATOM 3481 O O . ASP B 1 90 ? 6.859 -27.469 1.647 1 93.56 90 ASP B O 1
ATOM 3485 N N . GLY B 1 91 ? 4.688 -26.891 1.422 1 93.06 91 GLY B N 1
ATOM 3486 C CA . GLY B 1 91 ? 4.809 -25.766 2.342 1 93.06 91 GLY B CA 1
ATOM 3487 C C . GLY B 1 91 ? 5.301 -24.5 1.675 1 93.06 91 GLY B C 1
ATOM 3488 O O . GLY B 1 91 ? 5.695 -23.547 2.354 1 93.06 91 GLY B O 1
ATOM 3489 N N . TYR B 1 92 ? 5.297 -24.5 0.367 1 93.69 92 TYR B N 1
ATOM 3490 C CA . TYR B 1 92 ? 5.871 -23.359 -0.344 1 93.69 92 TYR B CA 1
ATOM 3491 C C . TYR B 1 92 ? 4.848 -22.25 -0.493 1 93.69 92 TYR B C 1
ATOM 3493 O O . TYR B 1 92 ? 3.646 -22.5 -0.582 1 93.69 92 TYR B O 1
ATOM 3501 N N . VAL B 1 93 ? 5.324 -21.016 -0.453 1 91.62 93 VAL B N 1
ATOM 3502 C CA . VAL B 1 93 ? 4.605 -19.781 -0.777 1 91.62 93 VAL B CA 1
ATOM 3503 C C . VAL B 1 93 ? 5.219 -19.141 -2.018 1 91.62 93 VAL B C 1
ATOM 3505 O O . VAL B 1 93 ? 6.41 -18.828 -2.035 1 91.62 93 VAL B O 1
ATOM 3508 N N . SER B 1 94 ? 4.434 -18.953 -3.051 1 92.38 94 SER B N 1
ATOM 3509 C CA . SER B 1 94 ? 4.941 -18.344 -4.277 1 92.38 94 SER B CA 1
ATOM 3510 C C . SER B 1 94 ? 4.789 -16.828 -4.258 1 92.38 94 SER B C 1
ATOM 3512 O O . SER B 1 94 ? 3.713 -16.312 -3.945 1 92.38 94 SER B O 1
ATOM 3514 N N . VAL B 1 95 ? 5.828 -16.125 -4.566 1 89.06 95 VAL B N 1
ATOM 3515 C CA . VAL B 1 95 ? 5.805 -14.68 -4.695 1 89.06 95 VAL B CA 1
ATOM 3516 C C . VAL B 1 95 ? 6.293 -14.273 -6.086 1 89.06 95 VAL B C 1
ATOM 3518 O O . VAL B 1 95 ? 7.426 -14.578 -6.465 1 89.06 95 VAL B O 1
ATOM 3521 N N . PRO B 1 96 ? 5.422 -13.609 -6.812 1 90.19 96 PRO B N 1
ATOM 3522 C CA . PRO B 1 96 ? 5.805 -13.242 -8.18 1 90.19 96 PRO B CA 1
ATOM 3523 C C . PRO B 1 96 ? 6.715 -12.016 -8.219 1 90.19 96 PRO B C 1
ATOM 3525 O O . PRO B 1 96 ? 6.547 -11.086 -7.422 1 90.19 96 PRO B O 1
ATOM 3528 N N . ILE B 1 97 ? 7.68 -12 -9.086 1 90.31 97 ILE B N 1
ATOM 3529 C CA . ILE B 1 97 ? 8.375 -10.766 -9.438 1 90.31 97 ILE B CA 1
ATOM 3530 C C . ILE B 1 97 ? 7.426 -9.828 -10.18 1 90.31 97 ILE B C 1
ATOM 3532 O O . ILE B 1 97 ? 6.32 -10.227 -10.555 1 90.31 97 ILE B O 1
ATOM 3536 N N . SER B 1 98 ? 7.867 -8.602 -10.352 1 85.88 98 SER B N 1
ATOM 3537 C CA . SER B 1 98 ? 7.078 -7.648 -11.117 1 85.88 98 SER B CA 1
ATOM 3538 C C . SER B 1 98 ? 6.809 -8.172 -12.531 1 85.88 98 SER B C 1
ATOM 3540 O O . SER B 1 98 ? 7.73 -8.609 -13.219 1 85.88 98 SER B O 1
ATOM 3542 N N . PRO B 1 99 ? 5.539 -8.188 -12.984 1 88.25 99 PRO B N 1
ATOM 3543 C CA . PRO B 1 99 ? 5.242 -8.641 -14.352 1 88.25 99 PRO B CA 1
ATOM 3544 C C . PRO B 1 99 ? 5.883 -7.75 -15.414 1 88.25 99 PRO B C 1
ATOM 3546 O O . PRO B 1 99 ? 6.008 -8.164 -16.578 1 88.25 99 PRO B O 1
ATOM 3549 N N . LYS B 1 100 ? 6.316 -6.559 -15.016 1 87.44 100 LYS B N 1
ATOM 3550 C CA . LYS B 1 100 ? 6.957 -5.629 -15.938 1 87.44 100 LYS B CA 1
ATOM 3551 C C . LYS B 1 100 ? 8.312 -6.16 -16.406 1 87.44 100 LYS B C 1
ATOM 3553 O O . LYS B 1 100 ? 8.859 -5.688 -17.406 1 87.44 100 LYS B O 1
ATOM 3558 N N . LEU B 1 101 ? 8.805 -7.145 -15.68 1 91.56 101 LEU B N 1
ATOM 3559 C CA . LEU B 1 101 ? 10.156 -7.625 -15.953 1 91.56 101 LEU B CA 1
ATOM 3560 C C . LEU B 1 101 ? 10.133 -8.852 -16.844 1 91.56 101 LEU B C 1
ATOM 3562 O O . LEU B 1 101 ? 11.18 -9.414 -17.172 1 91.56 101 LEU B O 1
ATOM 3566 N N . ALA B 1 102 ? 8.93 -9.281 -17.344 1 90.62 102 ALA B N 1
ATOM 3567 C CA . ALA B 1 102 ? 8.742 -10.562 -18.016 1 90.62 102 ALA B CA 1
ATOM 3568 C C . ALA B 1 102 ? 9.633 -10.672 -19.25 1 90.62 102 ALA B C 1
ATOM 3570 O O . ALA B 1 102 ? 10.008 -11.773 -19.656 1 90.62 102 ALA B O 1
ATOM 3571 N N . ASN B 1 103 ? 10.039 -9.562 -19.875 1 92 103 ASN B N 1
ATOM 3572 C CA . ASN B 1 103 ? 10.867 -9.594 -21.078 1 92 103 ASN B CA 1
ATOM 3573 C C . ASN B 1 103 ? 12.25 -9.016 -20.828 1 92 103 ASN B C 1
ATOM 3575 O O . ASN B 1 103 ? 12.961 -8.648 -21.766 1 92 103 ASN B O 1
ATOM 3579 N N . ASP B 1 104 ? 12.648 -8.898 -19.578 1 94.31 104 ASP B N 1
ATOM 3580 C CA . ASP B 1 104 ? 13.945 -8.391 -19.125 1 94.31 104 ASP B CA 1
ATOM 3581 C C . ASP B 1 104 ? 14.727 -9.469 -18.391 1 94.31 104 ASP B C 1
ATOM 3583 O O . ASP B 1 104 ? 14.609 -9.602 -17.172 1 94.31 104 ASP B O 1
ATOM 3587 N N . THR B 1 105 ? 15.555 -10.172 -19.188 1 97.5 105 THR B N 1
ATOM 3588 C CA . THR B 1 105 ? 16.281 -11.312 -18.641 1 97.5 105 THR B CA 1
ATOM 3589 C C . THR B 1 105 ? 17.062 -10.914 -17.391 1 97.5 105 THR B C 1
ATOM 3591 O O . THR B 1 105 ? 16.906 -11.531 -16.344 1 97.5 105 THR B O 1
ATOM 3594 N N . GLN B 1 106 ? 17.859 -9.875 -17.516 1 96.75 106 GLN B N 1
ATOM 3595 C CA . GLN B 1 106 ? 18.719 -9.477 -16.406 1 96.75 106 GLN B CA 1
ATOM 3596 C C . GLN B 1 106 ? 17.891 -8.898 -15.266 1 96.75 106 GLN B C 1
ATOM 3598 O O . GLN B 1 106 ? 18.188 -9.141 -14.094 1 96.75 106 GLN B O 1
ATOM 3603 N N . GLY B 1 107 ? 16.891 -8.078 -15.641 1 95.56 107 GLY B N 1
ATOM 3604 C CA . GLY B 1 107 ? 15.992 -7.562 -14.617 1 95.56 107 GLY B CA 1
ATOM 3605 C C . GLY B 1 107 ? 15.297 -8.656 -13.82 1 95.56 107 GLY B C 1
ATOM 3606 O O . GLY B 1 107 ? 15.156 -8.547 -12.602 1 95.56 107 GLY B O 1
ATOM 3607 N N . THR B 1 108 ? 14.852 -9.695 -14.492 1 96 108 THR B N 1
ATOM 3608 C CA . THR B 1 108 ? 14.203 -10.828 -13.844 1 96 108 THR B CA 1
ATOM 3609 C C . THR B 1 108 ? 15.164 -11.516 -12.875 1 96 108 THR B C 1
ATOM 3611 O O . THR B 1 108 ? 14.805 -11.812 -11.734 1 96 108 THR B O 1
ATOM 3614 N N . ILE B 1 109 ? 16.406 -11.75 -13.336 1 97.44 109 ILE B N 1
ATOM 3615 C CA . ILE B 1 109 ? 17.422 -12.406 -12.508 1 97.44 109 ILE B CA 1
ATOM 3616 C C . ILE B 1 109 ? 17.656 -11.578 -11.242 1 97.44 109 ILE B C 1
ATOM 3618 O O . ILE B 1 109 ? 17.625 -12.109 -10.133 1 97.44 109 ILE B O 1
ATOM 3622 N N . HIS B 1 110 ? 17.812 -10.281 -11.414 1 96 110 HIS B N 1
ATOM 3623 C CA . HIS B 1 110 ? 18.078 -9.391 -10.289 1 96 110 HIS B CA 1
ATOM 3624 C C . HIS B 1 110 ? 16.906 -9.359 -9.32 1 96 110 HIS B C 1
ATOM 3626 O O . HIS B 1 110 ? 17.094 -9.43 -8.109 1 96 110 HIS B O 1
ATOM 3632 N N . ALA B 1 111 ? 15.734 -9.234 -9.852 1 93.38 111 ALA B N 1
AT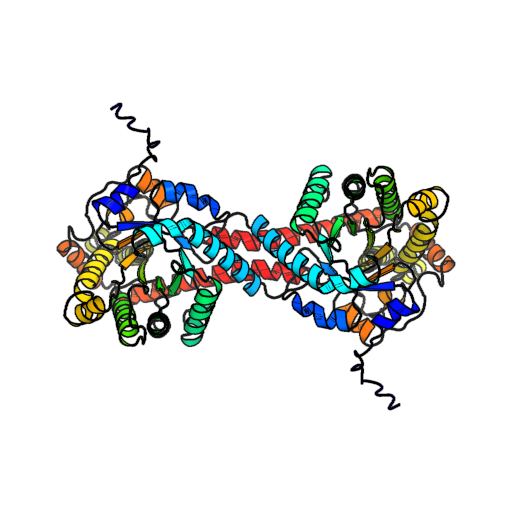OM 3633 C CA . ALA B 1 111 ? 14.539 -9.172 -9.016 1 93.38 111 ALA B CA 1
ATOM 3634 C C . ALA B 1 111 ? 14.336 -10.477 -8.242 1 93.38 111 ALA B C 1
ATOM 3636 O O . ALA B 1 111 ? 13.961 -10.453 -7.07 1 93.38 111 ALA B O 1
ATOM 3637 N N . ALA B 1 112 ? 14.594 -11.602 -8.906 1 96.38 112 ALA B N 1
ATOM 3638 C CA . ALA B 1 112 ? 14.438 -12.898 -8.258 1 96.38 112 ALA B CA 1
ATOM 3639 C C . ALA B 1 112 ? 15.398 -13.047 -7.082 1 96.38 112 ALA B C 1
ATOM 3641 O O . ALA B 1 112 ? 15 -13.453 -5.992 1 96.38 112 ALA B O 1
ATOM 3642 N N . LYS B 1 113 ? 16.625 -12.688 -7.297 1 95.75 113 LYS B N 1
ATOM 3643 C CA . LYS B 1 113 ? 17.625 -12.758 -6.242 1 95.75 113 LYS B CA 1
ATOM 3644 C C . LYS B 1 113 ? 17.281 -11.828 -5.086 1 95.75 113 LYS B C 1
ATOM 3646 O O . LYS B 1 113 ? 17.406 -12.203 -3.918 1 95.75 113 LYS B O 1
ATOM 3651 N N . TRP B 1 114 ? 16.859 -10.633 -5.438 1 93.94 114 TRP B N 1
ATOM 3652 C CA . TRP B 1 114 ? 16.5 -9.641 -4.43 1 93.94 114 TRP B CA 1
ATOM 3653 C C . TRP B 1 114 ? 15.336 -10.133 -3.578 1 93.94 114 TRP B C 1
ATOM 3655 O O . TRP B 1 114 ? 15.391 -10.086 -2.348 1 93.94 114 TRP B O 1
ATOM 3665 N N . LEU B 1 115 ? 14.258 -10.562 -4.211 1 91.94 115 LEU B N 1
ATOM 3666 C CA . LEU B 1 115 ? 13.07 -11.023 -3.5 1 91.94 115 LEU B CA 1
ATOM 3667 C C . LEU B 1 115 ? 13.391 -12.219 -2.617 1 91.94 115 LEU B C 1
ATOM 3669 O O . LEU B 1 115 ? 12.891 -12.32 -1.493 1 91.94 115 LEU B O 1
ATOM 3673 N N . HIS B 1 116 ? 14.18 -13.18 -3.203 1 95.44 116 HIS B N 1
ATOM 3674 C CA . HIS B 1 116 ? 14.602 -14.344 -2.426 1 95.44 116 HIS B CA 1
ATOM 3675 C C . HIS B 1 116 ? 15.305 -13.922 -1.141 1 95.44 116 HIS B C 1
ATOM 3677 O O . HIS B 1 116 ? 14.992 -14.438 -0.063 1 95.44 116 HIS B O 1
ATOM 3683 N N . LYS B 1 117 ? 16.234 -12.984 -1.279 1 93.56 117 LYS B N 1
ATOM 3684 C CA . LYS B 1 117 ? 16.969 -12.477 -0.126 1 93.56 117 LYS B CA 1
ATOM 3685 C C . LYS B 1 117 ? 16.047 -11.758 0.849 1 93.56 117 LYS B C 1
ATOM 3687 O O . LYS B 1 117 ? 16.141 -11.961 2.061 1 93.56 117 LYS B O 1
ATOM 3692 N N . LYS B 1 118 ? 15.164 -10.906 0.343 1 89.94 118 LYS B N 1
ATOM 3693 C CA . LYS B 1 118 ? 14.281 -10.094 1.177 1 89.94 118 LYS B CA 1
ATOM 3694 C C . LYS B 1 118 ? 13.281 -10.969 1.929 1 89.94 118 LYS B C 1
ATOM 3696 O O . LYS B 1 118 ? 12.984 -10.711 3.1 1 89.94 118 LYS B O 1
ATOM 3701 N N . VAL B 1 119 ? 12.688 -11.93 1.274 1 89.44 119 VAL B N 1
ATOM 3702 C CA . VAL B 1 119 ? 11.758 -12.844 1.939 1 89.44 119 VAL B CA 1
ATOM 3703 C C . VAL B 1 119 ? 12.5 -13.648 3.004 1 89.44 119 VAL B C 1
ATOM 3705 O O . VAL B 1 119 ? 12.086 -13.688 4.164 1 89.44 119 VAL B O 1
ATOM 3708 N N . GLY B 1 120 ? 13.547 -14.305 2.633 1 93.25 120 GLY B N 1
ATOM 3709 C CA . GLY B 1 120 ? 14.477 -14.906 3.58 1 93.25 120 GLY B CA 1
ATOM 3710 C C . GLY B 1 120 ? 13.969 -16.203 4.18 1 93.25 120 GLY B C 1
ATOM 3711 O O . GLY B 1 120 ? 14.344 -16.562 5.297 1 93.25 120 GLY B O 1
ATOM 3712 N N . PHE B 1 121 ? 13.023 -16.859 3.592 1 92.62 121 PHE B N 1
ATOM 3713 C CA . PHE B 1 121 ? 12.523 -18.156 4.035 1 92.62 121 PHE B CA 1
ATOM 3714 C C . PHE B 1 121 ? 12.828 -19.234 3.002 1 92.62 121 PHE B C 1
ATOM 3716 O O . PHE B 1 121 ? 12.734 -19 1.797 1 92.62 121 PHE B O 1
ATOM 3723 N N . PRO B 1 122 ? 13.172 -20.422 3.402 1 94.12 122 PRO B N 1
ATOM 3724 C CA . PRO B 1 122 ? 13.516 -21.484 2.463 1 94.12 122 PRO B CA 1
ATOM 3725 C C . PRO B 1 122 ? 12.305 -22.016 1.692 1 94.12 122 PRO B C 1
ATOM 3727 O O . PRO B 1 122 ? 12.461 -22.641 0.639 1 94.12 122 PRO B O 1
ATOM 3730 N N . ASN B 1 123 ? 11.094 -21.859 2.24 1 94.88 123 ASN B N 1
ATOM 3731 C CA . ASN B 1 123 ? 9.898 -22.391 1.589 1 94.88 123 ASN B CA 1
ATOM 3732 C C . ASN B 1 123 ? 9.188 -21.312 0.769 1 94.88 123 ASN B C 1
ATOM 3734 O O . ASN B 1 123 ? 7.961 -21.25 0.738 1 94.88 123 ASN B O 1
ATOM 3738 N N . ALA B 1 124 ? 9.984 -20.438 0.17 1 94.56 124 ALA B N 1
ATOM 3739 C CA . ALA B 1 124 ? 9.477 -19.469 -0.794 1 94.56 124 ALA B CA 1
ATOM 3740 C C . ALA B 1 124 ? 9.836 -19.859 -2.221 1 94.56 124 ALA B C 1
ATOM 3742 O O . ALA B 1 124 ? 10.977 -20.25 -2.498 1 94.56 124 ALA B O 1
ATOM 3743 N N . TYR B 1 125 ? 8.805 -19.875 -3.123 1 95.62 125 TYR B N 1
ATOM 3744 C CA . TYR B 1 125 ? 9.016 -19.922 -4.566 1 95.62 125 TYR B CA 1
ATOM 3745 C C . TYR B 1 125 ? 9.055 -18.531 -5.16 1 95.62 125 TYR B C 1
ATOM 3747 O O . TYR B 1 125 ? 8.141 -17.719 -4.949 1 95.62 125 TYR B O 1
ATOM 3755 N N . ILE B 1 126 ? 10.141 -18.25 -5.848 1 96.94 126 ILE B N 1
ATOM 3756 C CA . ILE B 1 126 ? 10.055 -17.078 -6.707 1 96.94 126 ILE B CA 1
ATOM 3757 C C . ILE B 1 126 ? 9.305 -17.422 -7.988 1 96.94 126 ILE B C 1
ATOM 3759 O O . ILE B 1 126 ? 9.688 -18.359 -8.703 1 96.94 12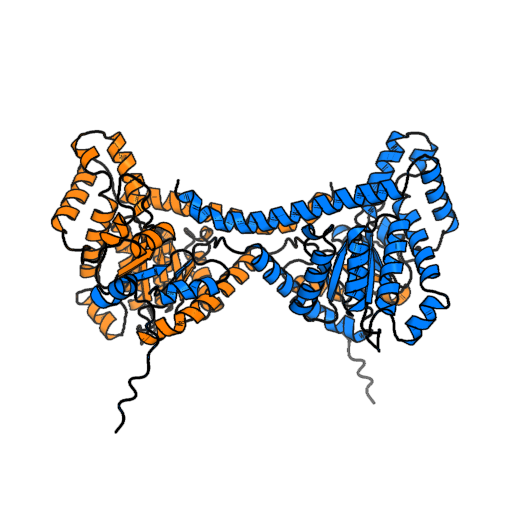6 ILE B O 1
ATOM 3763 N N . LYS B 1 127 ? 8.203 -16.812 -8.148 1 95.25 127 LYS B N 1
ATOM 3764 C CA . LYS B 1 127 ? 7.359 -17.062 -9.312 1 95.25 127 LYS B CA 1
ATOM 3765 C C . LYS B 1 127 ? 7.84 -16.266 -10.516 1 95.25 127 LYS B C 1
ATOM 3767 O O . LYS B 1 127 ? 7.883 -15.039 -10.477 1 95.25 127 LYS B O 1
ATOM 3772 N N . ILE B 1 128 ? 8.273 -16.906 -11.602 1 97.12 128 ILE B N 1
ATOM 3773 C CA . ILE B 1 128 ? 8.805 -16.297 -12.812 1 97.12 128 ILE B CA 1
ATOM 3774 C C . ILE B 1 128 ? 7.996 -16.766 -14.023 1 97.12 128 ILE B C 1
ATOM 3776 O O . ILE B 1 128 ? 7.777 -17.969 -14.203 1 97.12 128 ILE B O 1
ATOM 3780 N N . PRO B 1 129 ? 7.492 -15.812 -14.875 1 96.12 129 PRO B N 1
ATOM 3781 C CA . PRO B 1 129 ? 6.742 -16.234 -16.062 1 96.12 129 PRO B CA 1
ATOM 3782 C C . PRO B 1 129 ? 7.621 -16.953 -17.094 1 96.12 129 PRO B C 1
ATOM 3784 O O . PRO B 1 129 ? 8.789 -16.578 -17.266 1 96.12 129 PRO B O 1
ATOM 3787 N N . ALA B 1 130 ? 7.055 -17.875 -17.797 1 97.75 130 ALA B N 1
ATOM 3788 C CA . ALA B 1 130 ? 7.789 -18.688 -18.766 1 97.75 130 ALA B CA 1
ATOM 3789 C C . ALA B 1 130 ? 7.852 -18 -20.125 1 97.75 130 ALA B C 1
ATOM 3791 O O . ALA B 1 130 ? 7.574 -18.625 -21.156 1 97.75 130 ALA B O 1
ATOM 3792 N N . THR B 1 131 ? 8.203 -16.781 -20.172 1 96.44 131 THR B N 1
ATOM 3793 C CA . THR B 1 131 ? 8.461 -16.141 -21.453 1 96.44 131 THR B CA 1
ATOM 3794 C C . THR B 1 131 ? 9.773 -16.625 -22.047 1 96.44 131 THR B C 1
ATOM 3796 O O . THR B 1 131 ? 10.594 -17.219 -21.359 1 96.44 131 THR B O 1
ATOM 3799 N N . GLN B 1 132 ? 9.891 -16.391 -23.359 1 96 132 GLN B N 1
ATOM 3800 C CA . GLN B 1 132 ? 11.125 -16.797 -24.031 1 96 132 GLN B CA 1
ATOM 3801 C C . GLN B 1 132 ? 12.344 -16.188 -23.344 1 96 132 GLN B C 1
ATOM 3803 O O . GLN B 1 132 ? 13.344 -16.859 -23.125 1 96 132 GLN B O 1
ATOM 3808 N N . GLU B 1 133 ? 12.273 -14.906 -22.969 1 96.12 133 GLU B N 1
ATOM 3809 C CA . GLU B 1 133 ? 13.375 -14.18 -22.344 1 96.12 133 GLU B CA 1
ATOM 3810 C C . GLU B 1 133 ? 13.664 -14.734 -20.953 1 96.12 133 GLU B C 1
ATOM 3812 O O . GLU B 1 133 ? 14.82 -14.742 -20.5 1 96.12 133 GLU B O 1
ATOM 3817 N N . SER B 1 134 ? 12.664 -15.242 -20.312 1 97.5 134 SER B N 1
ATOM 3818 C CA . SER B 1 134 ? 12.812 -15.641 -18.906 1 97.5 134 SER B CA 1
ATOM 3819 C C . SER B 1 134 ? 13.398 -17.047 -18.797 1 97.5 134 SER B C 1
ATOM 3821 O O . SER B 1 134 ? 13.781 -17.484 -17.719 1 97.5 134 SER B O 1
ATOM 3823 N N . ILE B 1 135 ? 13.438 -17.828 -19.969 1 98.5 135 ILE B N 1
ATOM 3824 C CA . ILE B 1 135 ? 14.008 -19.172 -19.922 1 98.5 135 ILE B CA 1
ATOM 3825 C C . ILE B 1 135 ? 15.445 -19.109 -19.406 1 98.5 135 ILE B C 1
ATOM 3827 O O . ILE B 1 135 ? 15.836 -19.891 -18.531 1 98.5 135 ILE B O 1
ATOM 3831 N N . THR B 1 136 ? 16.172 -18.125 -19.891 1 98.31 136 THR B N 1
ATOM 3832 C CA . THR B 1 136 ? 17.531 -17.938 -19.422 1 98.31 136 THR B CA 1
ATOM 3833 C C . THR B 1 136 ? 17.547 -17.484 -17.953 1 98.31 136 THR B C 1
ATOM 3835 O O . THR B 1 136 ? 18.406 -17.922 -17.188 1 98.31 136 THR B O 1
ATOM 3838 N N . SER B 1 137 ? 16.656 -16.578 -17.578 1 98.62 137 SER B N 1
ATOM 3839 C CA . SER B 1 137 ? 16.547 -16.125 -16.203 1 98.62 137 SER B CA 1
ATOM 3840 C C . SER B 1 137 ? 16.312 -17.297 -15.242 1 98.62 137 SER B C 1
ATOM 3842 O O . SER B 1 137 ? 16.922 -17.359 -14.18 1 98.62 137 SER B O 1
ATOM 3844 N N . ILE B 1 138 ? 15.414 -18.203 -15.641 1 98.81 138 ILE B N 1
ATOM 3845 C CA . ILE B 1 138 ? 15.055 -19.359 -14.812 1 98.81 138 ILE B CA 1
ATOM 3846 C C . ILE B 1 138 ? 16.281 -20.219 -14.57 1 98.81 138 ILE B C 1
ATOM 3848 O O . ILE B 1 138 ? 16.562 -20.609 -13.43 1 98.81 138 ILE B O 1
ATOM 3852 N N . LYS B 1 139 ? 17.016 -20.5 -15.648 1 98.75 139 LYS B N 1
ATOM 3853 C CA . LYS B 1 139 ? 18.234 -21.281 -15.531 1 98.75 139 LYS B CA 1
ATOM 3854 C C . LYS B 1 139 ? 19.188 -20.656 -14.523 1 98.75 139 LYS B C 1
ATOM 3856 O O . LYS B 1 139 ? 19.703 -21.328 -13.633 1 98.75 139 LYS B O 1
ATOM 3861 N N . GLU B 1 140 ? 19.406 -19.391 -14.648 1 98.56 140 GLU B N 1
ATOM 3862 C CA . GLU B 1 140 ? 20.391 -18.688 -13.82 1 98.56 140 GLU B CA 1
ATOM 3863 C C . GLU B 1 140 ? 19.938 -18.641 -12.359 1 98.56 140 GLU B C 1
ATOM 3865 O O . GLU B 1 140 ? 20.766 -18.812 -11.453 1 98.56 140 GLU B O 1
ATOM 3870 N N . VAL B 1 141 ? 18.672 -18.359 -12.133 1 98.69 141 VAL B N 1
ATOM 3871 C CA . VAL B 1 141 ? 18.141 -18.281 -10.781 1 98.69 141 VAL B CA 1
ATOM 3872 C C . VAL B 1 141 ? 18.219 -19.641 -10.102 1 98.69 141 VAL B C 1
ATOM 3874 O O . VAL B 1 141 ? 18.625 -19.734 -8.938 1 98.69 141 VAL B O 1
ATOM 3877 N N . ILE B 1 142 ? 17.906 -20.75 -10.844 1 98.75 142 ILE B N 1
ATOM 3878 C CA . ILE B 1 142 ? 18.031 -22.109 -10.336 1 98.75 142 ILE B CA 1
ATOM 3879 C C . ILE B 1 142 ? 19.484 -22.422 -10.008 1 98.75 142 ILE B C 1
ATOM 3881 O O . ILE B 1 142 ? 19.781 -23.016 -8.977 1 98.75 142 ILE B O 1
ATOM 3885 N N . CYS B 1 143 ? 20.375 -22.016 -10.875 1 98.38 143 CYS B N 1
ATOM 3886 C CA . CYS B 1 143 ? 21.812 -22.234 -10.695 1 98.38 143 CYS B CA 1
ATOM 3887 C C . CYS B 1 143 ? 22.281 -21.656 -9.367 1 98.38 143 CYS B C 1
ATOM 3889 O O . CYS B 1 143 ? 23.188 -22.203 -8.734 1 98.38 143 CYS B O 1
ATOM 3891 N N . GLU B 1 144 ? 21.625 -20.594 -8.938 1 97.56 144 GLU B N 1
ATOM 3892 C CA . GLU B 1 144 ? 22 -19.906 -7.703 1 97.56 144 GLU B CA 1
ATOM 3893 C C . GLU B 1 144 ? 21.375 -20.578 -6.488 1 97.56 144 GLU B C 1
ATOM 3895 O O . GLU B 1 144 ? 21.531 -20.109 -5.359 1 97.56 144 GLU B O 1
ATOM 3900 N N . GLY B 1 145 ? 20.609 -21.641 -6.734 1 97.44 145 GLY B N 1
ATOM 3901 C CA . GLY B 1 145 ? 20.031 -22.391 -5.633 1 97.44 145 GLY B CA 1
ATOM 3902 C C . GLY B 1 145 ? 18.688 -21.844 -5.172 1 97.44 145 GLY B C 1
ATOM 3903 O O . GLY B 1 145 ? 18.234 -22.141 -4.062 1 97.44 145 GLY B O 1
ATOM 3904 N N . ILE B 1 146 ? 18.031 -20.984 -5.953 1 97.69 146 ILE B N 1
ATOM 3905 C CA . ILE B 1 146 ? 16.75 -20.375 -5.605 1 97.69 146 ILE B CA 1
ATOM 3906 C C . ILE B 1 146 ? 15.617 -21.219 -6.188 1 97.69 146 ILE B C 1
ATOM 3908 O O . ILE B 1 146 ? 15.641 -21.578 -7.367 1 97.69 146 ILE B O 1
ATOM 3912 N N . SER B 1 147 ? 14.656 -21.625 -5.348 1 98 147 SER B N 1
ATOM 3913 C CA . SER B 1 147 ? 13.484 -22.375 -5.793 1 98 147 SER B CA 1
ATOM 3914 C C . SER B 1 147 ? 12.547 -21.484 -6.609 1 98 147 SER B C 1
ATOM 3916 O O . SER B 1 147 ? 12.289 -20.344 -6.242 1 98 147 SER B O 1
ATOM 3918 N N . VAL B 1 148 ? 12.086 -22.031 -7.723 1 98.44 148 VAL B N 1
ATOM 3919 C CA . VAL B 1 148 ? 11.328 -21.219 -8.672 1 98.44 148 VAL B CA 1
ATOM 3920 C C . VAL B 1 148 ? 10.008 -21.906 -9.008 1 98.44 148 VAL B C 1
ATOM 3922 O O . VAL B 1 148 ? 9.984 -23.125 -9.25 1 98.44 148 VAL B O 1
ATOM 3925 N N . ASN B 1 149 ? 8.859 -21.219 -8.867 1 97.75 149 ASN B N 1
ATOM 3926 C CA . ASN B 1 149 ? 7.602 -21.578 -9.508 1 97.75 149 ASN B CA 1
ATOM 3927 C C . ASN B 1 149 ? 7.469 -20.938 -10.883 1 97.75 149 ASN B C 1
ATOM 3929 O O . ASN B 1 149 ? 7.211 -19.734 -10.984 1 97.75 149 ASN B O 1
ATOM 3933 N N . VAL B 1 150 ? 7.789 -21.688 -11.945 1 98.5 150 VAL B N 1
ATOM 3934 C CA . VAL B 1 150 ? 7.676 -21.141 -13.297 1 98.5 150 VAL B CA 1
ATOM 3935 C C . VAL B 1 150 ? 6.207 -21.062 -13.703 1 98.5 150 VAL B C 1
ATOM 3937 O O . VAL B 1 150 ? 5.516 -22.094 -13.734 1 98.5 150 VAL B O 1
ATOM 3940 N N . THR B 1 151 ? 5.719 -19.828 -13.969 1 96.06 151 THR B N 1
ATOM 3941 C CA . THR B 1 151 ? 4.293 -19.609 -14.195 1 96.06 151 THR B CA 1
ATOM 3942 C C . THR B 1 151 ? 4.023 -19.234 -15.648 1 96.06 151 THR B C 1
ATOM 3944 O O . THR B 1 151 ? 4.961 -19.031 -16.422 1 96.06 151 THR B O 1
ATOM 3947 N N . LEU B 1 152 ? 2.795 -19.359 -16.062 1 95.5 152 LEU B N 1
ATOM 3948 C CA . LEU B 1 152 ? 2.299 -18.922 -17.359 1 95.5 152 LEU B CA 1
ATOM 3949 C C . LEU B 1 152 ? 2.791 -19.859 -18.469 1 95.5 152 LEU B C 1
ATOM 3951 O O . LEU B 1 152 ? 3.25 -19.391 -19.516 1 95.5 152 LEU B O 1
ATOM 3955 N N . ILE B 1 153 ? 2.758 -21.094 -18.188 1 98 153 ILE B N 1
ATOM 3956 C CA . ILE B 1 153 ? 3.004 -22.078 -19.219 1 98 153 ILE B CA 1
ATOM 3957 C C . ILE B 1 153 ? 1.69 -22.438 -19.922 1 98 153 ILE B C 1
ATOM 3959 O O . ILE B 1 153 ? 0.713 -22.797 -19.25 1 98 153 ILE B O 1
ATOM 3963 N N . PHE B 1 154 ? 1.696 -22.422 -21.328 1 98.06 154 PHE B N 1
ATOM 3964 C CA . PHE B 1 154 ? 0.437 -22.578 -22.047 1 98.06 154 PHE B CA 1
ATOM 3965 C C . PHE B 1 154 ? 0.564 -23.641 -23.141 1 98.06 154 PHE B C 1
ATOM 3967 O O . PHE B 1 154 ? -0.433 -24.031 -23.75 1 98.06 154 PHE B O 1
ATOM 3974 N N . CYS B 1 155 ? 1.794 -24.078 -23.422 1 98.06 155 CYS B N 1
ATOM 3975 C CA . CYS B 1 155 ? 1.948 -25.109 -24.453 1 98.06 155 CYS B CA 1
ATOM 3976 C C . CYS B 1 155 ? 3.129 -26.016 -24.141 1 98.06 155 CYS B C 1
ATOM 3978 O O . CYS B 1 155 ? 3.963 -25.688 -23.281 1 98.06 155 CYS B O 1
ATOM 3980 N N . LEU B 1 156 ? 3.188 -27.172 -24.844 1 98.62 156 LEU B N 1
ATOM 3981 C CA . LEU B 1 156 ? 4.141 -28.219 -24.531 1 98.62 156 LEU B CA 1
ATOM 3982 C C . LEU B 1 156 ? 5.559 -27.812 -24.906 1 98.62 156 LEU B C 1
ATOM 3984 O O . LEU B 1 156 ? 6.516 -28.141 -24.203 1 98.62 156 LEU B O 1
ATOM 3988 N N . SER B 1 157 ? 5.719 -27.094 -25.969 1 98.12 157 SER B N 1
ATOM 3989 C CA . SER B 1 157 ? 7.059 -26.688 -26.375 1 98.12 157 SER B CA 1
ATOM 3990 C C . SER B 1 157 ? 7.695 -25.766 -25.344 1 98.12 157 SER B C 1
ATOM 3992 O O . SER B 1 157 ? 8.883 -25.891 -25.031 1 98.12 157 SER B O 1
ATOM 3994 N N . ARG B 1 158 ? 6.922 -24.828 -24.859 1 98.38 158 ARG B N 1
ATOM 3995 C CA . ARG B 1 158 ? 7.438 -23.953 -23.812 1 98.38 158 ARG B CA 1
ATOM 3996 C C . ARG B 1 158 ? 7.73 -24.734 -22.547 1 98.38 158 ARG B C 1
ATOM 3998 O O . ARG B 1 158 ? 8.719 -24.469 -21.859 1 98.38 158 ARG B O 1
ATOM 4005 N N . TYR B 1 159 ? 6.898 -25.688 -22.219 1 98.81 159 TYR B N 1
ATOM 4006 C CA . TYR B 1 159 ? 7.141 -26.516 -21.047 1 98.81 159 TYR B CA 1
ATOM 4007 C C . TYR B 1 159 ? 8.461 -27.266 -21.172 1 98.81 159 TYR B C 1
ATOM 4009 O O . TYR B 1 159 ? 9.227 -27.359 -20.203 1 98.81 159 TYR B O 1
ATOM 4017 N N . GLU B 1 160 ? 8.688 -27.797 -22.328 1 98.62 160 GLU B N 1
ATOM 4018 C CA . GLU B 1 160 ? 9.953 -28.484 -22.547 1 98.62 160 GLU B CA 1
ATOM 4019 C C . GLU B 1 160 ? 11.141 -27.562 -22.312 1 98.62 160 GLU B C 1
ATOM 4021 O O . GLU B 1 160 ? 12.141 -27.969 -21.703 1 98.62 160 GLU B O 1
ATOM 4026 N N . ALA B 1 161 ? 11.039 -26.344 -22.75 1 98.62 161 ALA B N 1
ATOM 4027 C CA . ALA B 1 161 ? 12.094 -25.359 -22.516 1 98.62 161 ALA B CA 1
ATOM 4028 C C . ALA B 1 161 ? 12.273 -25.094 -21.031 1 98.62 161 ALA B C 1
ATOM 4030 O O . ALA B 1 161 ? 13.391 -24.891 -20.547 1 98.62 161 ALA B O 1
ATOM 4031 N N . VAL B 1 162 ? 11.188 -25.047 -20.344 1 98.88 162 VAL B N 1
ATOM 4032 C CA . VAL B 1 162 ? 11.203 -24.812 -18.906 1 98.88 162 VAL B CA 1
ATOM 4033 C C . VAL B 1 162 ? 11.922 -25.953 -18.203 1 98.88 162 VAL B C 1
ATOM 4035 O O . VAL B 1 162 ? 12.758 -25.734 -17.328 1 98.88 162 VAL B O 1
ATOM 4038 N N . ILE B 1 163 ? 11.586 -27.219 -18.578 1 98.81 163 ILE B N 1
ATOM 4039 C CA . ILE B 1 163 ? 12.258 -28.391 -18 1 98.81 163 ILE B CA 1
ATOM 4040 C C . ILE B 1 163 ? 13.758 -28.297 -18.25 1 98.81 163 ILE B C 1
ATOM 4042 O O . ILE B 1 163 ? 14.562 -28.5 -17.344 1 98.81 163 ILE B O 1
ATOM 4046 N N . ASP B 1 164 ? 14.102 -27.984 -19.469 1 98.69 164 ASP B N 1
ATOM 4047 C CA . ASP B 1 164 ? 15.516 -27.922 -19.828 1 98.69 164 ASP B CA 1
ATOM 4048 C C . ASP B 1 164 ? 16.234 -26.828 -19.031 1 98.69 164 ASP B C 1
ATOM 4050 O O . ASP B 1 164 ? 17.375 -27.016 -18.594 1 98.69 164 ASP B O 1
ATOM 4054 N N . ALA B 1 165 ? 15.594 -25.703 -18.875 1 98.81 165 ALA B N 1
ATOM 4055 C CA . ALA B 1 165 ? 16.188 -24.625 -18.094 1 98.81 165 ALA B CA 1
ATOM 4056 C C . ALA B 1 165 ? 16.438 -25.062 -16.656 1 98.81 165 ALA B C 1
ATOM 4058 O O . ALA B 1 165 ? 17.453 -24.734 -16.062 1 98.81 165 ALA B O 1
ATOM 4059 N N . TYR B 1 166 ? 15.492 -25.766 -16.047 1 98.88 166 TYR B N 1
ATOM 4060 C CA . TYR B 1 166 ? 15.641 -26.266 -14.695 1 98.88 166 TYR B CA 1
ATOM 4061 C C . TYR B 1 166 ? 16.812 -27.219 -14.586 1 98.88 166 TYR B C 1
ATOM 4063 O O . TYR B 1 166 ? 17.688 -27.062 -13.719 1 98.88 166 TYR B O 1
ATOM 4071 N N . LEU B 1 167 ? 16.844 -28.188 -15.523 1 98.75 167 LEU B N 1
ATOM 4072 C CA . LEU B 1 167 ? 17.922 -29.172 -15.516 1 98.75 167 LEU B CA 1
ATOM 4073 C C . LEU B 1 167 ? 19.281 -28.5 -15.766 1 98.75 167 LEU B C 1
ATOM 4075 O O . LEU B 1 167 ? 20.25 -28.812 -15.078 1 98.75 167 LEU B O 1
ATOM 4079 N N . ASP B 1 168 ? 19.312 -27.609 -16.734 1 98.69 168 ASP B N 1
ATOM 4080 C CA . ASP B 1 168 ? 20.531 -26.875 -17.016 1 98.69 168 ASP B CA 1
ATOM 4081 C C . ASP B 1 168 ? 21.016 -26.109 -15.781 1 98.69 168 ASP B C 1
ATOM 4083 O O . ASP B 1 168 ? 22.219 -26.062 -15.508 1 98.69 168 ASP B O 1
ATOM 4087 N N . GLY B 1 169 ? 20.094 -25.453 -15.117 1 98.75 169 GLY B N 1
ATOM 4088 C CA . GLY B 1 169 ? 20.438 -24.703 -13.914 1 98.75 169 GLY B CA 1
ATOM 4089 C C . GLY B 1 169 ? 21.031 -25.578 -12.82 1 98.75 169 GLY B C 1
ATOM 4090 O O . GLY B 1 169 ? 22.031 -25.203 -12.195 1 98.75 169 GLY B O 1
ATOM 4091 N N . LEU B 1 170 ? 20.406 -26.719 -12.562 1 98.5 170 LEU B N 1
ATOM 4092 C CA . LEU B 1 170 ? 20.906 -27.656 -11.57 1 98.5 170 LEU B CA 1
ATOM 4093 C C . LEU B 1 170 ? 22.312 -28.141 -11.938 1 98.5 170 LEU B C 1
ATOM 4095 O O . LEU B 1 170 ? 23.188 -28.219 -11.078 1 98.5 170 LEU B O 1
ATOM 4099 N N . GLU B 1 171 ? 22.516 -28.453 -13.203 1 98.44 171 GLU B N 1
ATOM 4100 C CA . GLU B 1 171 ? 23.797 -28.953 -13.688 1 98.44 171 GLU B CA 1
ATOM 4101 C C . GLU B 1 171 ? 24.891 -27.906 -13.555 1 98.44 171 GLU B C 1
ATOM 4103 O O . GLU B 1 171 ? 26.047 -28.234 -13.289 1 98.44 171 GLU B O 1
ATOM 4108 N N . ALA B 1 172 ? 24.5 -26.672 -13.758 1 97.88 172 ALA B N 1
ATOM 4109 C CA . ALA B 1 172 ? 25.469 -25.578 -13.75 1 97.88 172 ALA B CA 1
ATOM 4110 C C . ALA B 1 172 ? 25.75 -25.109 -12.32 1 97.88 172 ALA B C 1
ATOM 4112 O O . ALA B 1 172 ? 26.703 -24.359 -12.086 1 97.88 172 ALA B O 1
ATOM 4113 N N . SER B 1 173 ? 24.938 -25.5 -11.406 1 97.62 173 SER B N 1
ATOM 4114 C CA . SER B 1 173 ? 25.031 -25 -10.047 1 97.62 173 SER B CA 1
ATOM 4115 C C . SER B 1 173 ? 26.297 -25.5 -9.352 1 97.62 173 SER B C 1
ATOM 4117 O O . SER B 1 173 ? 26.703 -26.656 -9.562 1 97.62 173 SER B O 1
ATOM 4119 N N . ARG B 1 174 ? 26.938 -24.672 -8.461 1 94.56 174 ARG B N 1
ATOM 4120 C CA . ARG B 1 174 ? 28.109 -25.047 -7.68 1 94.56 174 ARG B CA 1
ATOM 4121 C C . ARG B 1 174 ? 27.703 -25.625 -6.328 1 94.56 174 ARG B C 1
ATOM 4123 O O . ARG B 1 174 ? 28.547 -26.047 -5.543 1 94.56 174 ARG B O 1
ATOM 4130 N N . ILE B 1 175 ? 26.422 -25.656 -6.152 1 93.5 175 ILE B N 1
ATOM 4131 C CA . ILE B 1 175 ? 25.891 -26.203 -4.906 1 93.5 175 ILE B CA 1
ATOM 4132 C C . ILE B 1 175 ? 26.047 -27.734 -4.902 1 93.5 175 ILE B C 1
ATOM 4134 O O . ILE B 1 175 ? 25.672 -28.406 -5.871 1 93.5 175 ILE B O 1
ATOM 4138 N N . ILE B 1 176 ? 26.562 -28.25 -3.871 1 91.56 176 ILE B N 1
ATOM 4139 C CA . ILE B 1 176 ? 26.875 -29.672 -3.773 1 91.56 176 ILE B CA 1
ATOM 4140 C C . ILE B 1 176 ? 25.609 -30.469 -3.467 1 91.56 176 ILE B C 1
ATOM 4142 O O . ILE B 1 176 ? 25.312 -31.469 -4.137 1 91.56 176 ILE B O 1
ATOM 4146 N N . ASP B 1 177 ? 24.844 -30.031 -2.49 1 94.75 177 ASP B N 1
ATOM 4147 C CA . ASP B 1 177 ? 23.578 -30.656 -2.129 1 94.75 177 ASP B CA 1
ATOM 4148 C C . ASP B 1 177 ? 22.391 -29.906 -2.742 1 94.75 177 ASP B C 1
ATOM 4150 O O . ASP B 1 177 ? 22.016 -28.844 -2.26 1 94.75 177 ASP B O 1
ATOM 4154 N N . LEU B 1 178 ? 21.828 -30.516 -3.777 1 96.25 178 LEU B N 1
ATOM 4155 C CA . LEU B 1 178 ? 20.781 -29.859 -4.539 1 96.25 178 LEU B CA 1
ATOM 4156 C C . LEU B 1 178 ? 19.406 -30.109 -3.91 1 96.25 178 LEU B C 1
ATOM 4158 O O . LEU B 1 178 ? 18.391 -29.703 -4.465 1 96.25 178 LEU B O 1
ATOM 4162 N N . SER B 1 179 ? 19.328 -30.672 -2.693 1 95.25 179 SER B N 1
ATOM 4163 C CA . SER B 1 179 ? 18.078 -31.125 -2.105 1 95.25 179 SER B CA 1
ATOM 4164 C C . SER B 1 179 ? 17.203 -29.938 -1.691 1 95.25 179 SER B C 1
ATOM 4166 O O . SER B 1 179 ? 15.992 -30.109 -1.484 1 95.25 179 SER B O 1
ATOM 4168 N N . LYS B 1 180 ? 17.828 -28.75 -1.628 1 93.31 180 LYS B N 1
ATOM 4169 C CA . LYS B 1 180 ? 17.062 -27.609 -1.146 1 93.31 180 LYS B CA 1
ATOM 4170 C C . LYS B 1 180 ? 16.547 -26.766 -2.307 1 93.31 180 LYS B C 1
ATOM 4172 O O . LYS B 1 180 ? 15.828 -25.781 -2.098 1 93.31 180 LYS B O 1
ATOM 4177 N N . VAL B 1 181 ? 16.875 -27.141 -3.506 1 96.19 181 VAL B N 1
ATOM 4178 C CA . VAL B 1 181 ? 16.375 -26.438 -4.688 1 96.19 181 VAL B CA 1
ATOM 4179 C C . VAL B 1 181 ? 15.133 -27.141 -5.215 1 96.19 181 VAL B C 1
ATOM 4181 O O . VAL B 1 181 ? 15.164 -28.344 -5.508 1 96.19 181 VAL B O 1
ATOM 4184 N N . ALA B 1 182 ? 14.047 -26.438 -5.242 1 97 182 ALA B N 1
ATOM 4185 C CA . ALA B 1 182 ? 12.789 -26.953 -5.758 1 97 182 ALA B CA 1
ATOM 4186 C C . ALA B 1 182 ? 12.242 -26.078 -6.875 1 97 182 ALA B C 1
ATOM 4188 O O . ALA B 1 182 ? 12.672 -24.938 -7.043 1 97 182 ALA B O 1
ATOM 4189 N N . SER B 1 183 ? 11.391 -26.672 -7.629 1 98.31 183 SER B N 1
ATOM 4190 C CA . SER B 1 183 ? 10.719 -25.938 -8.688 1 98.31 183 SER B CA 1
ATOM 4191 C C . SER B 1 183 ? 9.359 -26.547 -9.016 1 98.31 183 SER B C 1
ATOM 4193 O O . SER B 1 183 ? 9.148 -27.75 -8.828 1 98.31 183 SER B O 1
ATOM 4195 N N . ALA B 1 184 ? 8.453 -25.734 -9.328 1 97.81 184 ALA B N 1
ATOM 4196 C CA . ALA B 1 184 ? 7.18 -26.125 -9.93 1 97.81 184 ALA B CA 1
ATOM 4197 C C . ALA B 1 184 ? 7.004 -25.469 -11.297 1 97.81 184 ALA B C 1
ATOM 4199 O O . ALA B 1 184 ? 7.566 -24.391 -11.562 1 97.81 184 ALA B O 1
ATOM 4200 N N . ALA B 1 185 ? 6.402 -26.141 -12.188 1 98.69 185 ALA B N 1
ATOM 4201 C CA . ALA B 1 185 ? 6.023 -25.625 -13.5 1 98.69 185 ALA B CA 1
ATOM 4202 C C . ALA B 1 185 ? 4.508 -25.516 -13.633 1 98.69 185 ALA B C 1
ATOM 4204 O O . ALA B 1 185 ? 3.816 -26.531 -13.727 1 98.69 185 ALA B O 1
ATOM 4205 N N . ALA B 1 186 ? 4.004 -24.297 -13.664 1 97.38 186 ALA B N 1
ATOM 4206 C CA . ALA B 1 186 ? 2.564 -24.078 -13.555 1 97.38 186 ALA B CA 1
ATOM 4207 C C . ALA B 1 186 ? 1.928 -23.891 -14.93 1 97.38 186 ALA B C 1
ATOM 4209 O O . ALA B 1 186 ? 2.178 -22.906 -15.617 1 97.38 186 ALA B O 1
ATOM 4210 N N . PHE B 1 187 ? 1.143 -24.875 -15.375 1 96.94 187 PHE B N 1
ATOM 4211 C CA . PHE B 1 187 ? 0.283 -24.766 -16.547 1 96.94 187 PHE B CA 1
ATOM 4212 C C . PHE B 1 187 ? -1.013 -24.047 -16.203 1 96.94 187 PHE B C 1
ATOM 4214 O O . PHE B 1 187 ? -1.66 -24.344 -15.203 1 96.94 187 PHE B O 1
ATOM 4221 N N . TYR B 1 188 ? -1.351 -23.094 -16.938 1 95.06 188 TYR B N 1
ATOM 4222 C CA . TYR B 1 188 ? -2.648 -22.438 -16.797 1 95.06 188 TYR B CA 1
ATOM 4223 C C . TYR B 1 188 ? -3.713 -23.172 -17.609 1 95.06 188 TYR B C 1
ATOM 4225 O O . TYR B 1 188 ? -3.711 -23.109 -18.844 1 95.06 188 TYR B O 1
ATOM 4233 N N . ILE B 1 189 ? -4.672 -23.75 -16.969 1 97 189 ILE B N 1
ATOM 4234 C CA . ILE B 1 189 ? -5.52 -24.797 -17.531 1 97 189 ILE B CA 1
ATOM 4235 C C . ILE B 1 189 ? -6.723 -24.156 -18.234 1 97 189 ILE B C 1
ATOM 4237 O O . ILE B 1 189 ? -6.816 -24.172 -19.453 1 97 189 ILE B O 1
ATOM 4241 N N . SER B 1 190 ? -7.555 -23.422 -17.516 1 95.5 190 SER B N 1
ATOM 4242 C CA . SER B 1 190 ? -8.836 -22.953 -18.031 1 95.5 190 SER B CA 1
ATOM 4243 C C . SER B 1 190 ? -8.656 -22 -19.203 1 95.5 190 SER B C 1
ATOM 4245 O O . SER B 1 190 ? -9.469 -22 -20.125 1 95.5 190 SER B O 1
ATOM 4247 N N . ARG B 1 191 ? -7.578 -21.297 -19.203 1 92.94 191 ARG B N 1
ATOM 4248 C CA . ARG B 1 191 ? -7.344 -20.297 -20.25 1 92.94 191 ARG B CA 1
ATOM 4249 C C . ARG B 1 191 ? -7.129 -20.953 -21.609 1 92.94 191 ARG B C 1
ATOM 4251 O O . ARG B 1 191 ? -7.5 -20.406 -22.641 1 92.94 191 ARG B O 1
ATOM 4258 N N . VAL B 1 192 ? -6.543 -22.078 -21.625 1 97.06 192 VAL B N 1
ATOM 4259 C CA . VAL B 1 192 ? -6.312 -22.812 -22.859 1 97.06 192 VAL B CA 1
ATOM 4260 C C . VAL B 1 192 ? -7.648 -23.219 -23.469 1 97.06 192 VAL B C 1
ATOM 4262 O O . VAL B 1 192 ? -7.875 -23.016 -24.656 1 97.06 192 VAL B O 1
ATOM 4265 N N . ASP B 1 193 ? -8.586 -23.734 -22.688 1 96.62 193 ASP B N 1
ATOM 4266 C CA . ASP B 1 193 ? -9.891 -24.141 -23.188 1 96.62 193 ASP B CA 1
ATOM 4267 C C . ASP B 1 193 ? -10.656 -22.938 -23.75 1 96.62 193 ASP B C 1
ATOM 4269 O O . ASP B 1 193 ? -11.25 -23.016 -24.828 1 96.62 193 ASP B O 1
ATOM 4273 N N . VAL B 1 194 ? -10.633 -21.859 -23.016 1 94.38 194 VAL B N 1
ATOM 4274 C CA . VAL B 1 194 ? -11.383 -20.688 -23.438 1 94.38 194 VAL B CA 1
ATOM 4275 C C . VAL B 1 194 ? -10.891 -20.234 -24.812 1 94.38 194 VAL B C 1
ATOM 4277 O O . VAL B 1 194 ? -11.695 -19.984 -25.719 1 94.38 194 VAL B O 1
ATOM 4280 N N . THR B 1 195 ? -9.57 -20.172 -25.016 1 95.5 195 THR B N 1
ATOM 4281 C CA . THR B 1 195 ? -8.977 -19.688 -26.25 1 95.5 195 THR B CA 1
ATOM 4282 C C . THR B 1 195 ? -9.164 -20.688 -27.375 1 95.5 195 THR B C 1
ATOM 4284 O O . THR B 1 195 ? -9.547 -20.328 -28.484 1 95.5 195 THR B O 1
ATOM 4287 N N . VAL B 1 196 ? -8.953 -21.953 -27.125 1 97.56 196 VAL B N 1
ATOM 4288 C CA . VAL B 1 196 ? -9.078 -22.984 -28.141 1 97.56 196 VAL B CA 1
ATOM 4289 C C . VAL B 1 196 ? -10.539 -23.156 -28.531 1 97.56 196 VAL B C 1
ATOM 4291 O O . VAL B 1 196 ? -10.859 -23.328 -29.703 1 97.56 196 VAL B O 1
ATOM 4294 N N . ASP B 1 197 ? -11.469 -23.109 -27.516 1 96.75 197 ASP B N 1
ATOM 4295 C CA . ASP B 1 197 ? -12.898 -23.219 -27.812 1 96.75 197 ASP B CA 1
ATOM 4296 C C . ASP B 1 197 ? -13.344 -22.141 -28.781 1 96.75 197 ASP B C 1
ATOM 4298 O O . ASP B 1 197 ? -14.141 -22.391 -29.688 1 96.75 197 ASP B O 1
ATOM 4302 N N . LYS B 1 198 ? -12.914 -20.938 -28.562 1 94.88 198 LYS B N 1
ATOM 4303 C CA . LYS B 1 198 ? -13.266 -19.844 -29.453 1 94.88 198 LYS B CA 1
ATOM 4304 C C . LYS B 1 198 ? -12.836 -20.156 -30.891 1 94.88 198 LYS B C 1
ATOM 4306 O O . LYS B 1 198 ? -13.586 -19.906 -31.844 1 94.88 198 LYS B O 1
ATOM 4311 N N . LYS B 1 199 ? -11.625 -20.688 -31.078 1 96.5 199 LYS B N 1
ATOM 4312 C CA . LYS B 1 199 ? -11.117 -21.047 -32.406 1 96.5 199 LYS B CA 1
ATOM 4313 C C . LYS B 1 199 ? -11.93 -22.188 -33 1 96.5 199 LYS B C 1
ATOM 4315 O O . LYS B 1 199 ? -12.242 -22.172 -34.188 1 96.5 199 LYS B O 1
ATOM 4320 N N . LEU B 1 200 ? -12.273 -23.172 -32.156 1 97.69 200 LEU B N 1
ATOM 4321 C CA . LEU B 1 200 ? -13.062 -24.312 -32.625 1 97.69 200 LEU B CA 1
ATOM 4322 C C . LEU B 1 200 ? -14.461 -23.891 -33.062 1 97.69 200 LEU B C 1
ATOM 4324 O O . LEU B 1 200 ? -14.992 -24.375 -34.031 1 97.69 200 LEU B O 1
ATOM 4328 N N . GLU B 1 201 ? -15.016 -22.984 -32.312 1 96.56 201 GLU B N 1
ATOM 4329 C CA . GLU B 1 201 ? -16.328 -22.453 -32.656 1 96.56 201 GLU B CA 1
ATOM 4330 C C . GLU B 1 201 ? -16.297 -21.688 -33.969 1 96.56 201 GLU B C 1
ATOM 4332 O O . GLU B 1 201 ? -17.266 -21.719 -34.719 1 96.56 201 GLU B O 1
ATOM 4337 N N . GLN B 1 202 ? -15.258 -21 -34.25 1 95.44 202 GLN B N 1
ATOM 4338 C CA . GLN B 1 202 ? -15.094 -20.281 -35.5 1 95.44 202 GLN B CA 1
ATOM 4339 C C . GLN B 1 202 ? -14.984 -21.25 -36.656 1 95.44 202 GLN B C 1
ATOM 4341 O O . GLN B 1 202 ? -15.492 -20.984 -37.75 1 95.44 202 GLN B O 1
ATOM 4346 N N . ILE B 1 203 ? -14.242 -22.344 -36.438 1 95.81 203 ILE B N 1
ATOM 4347 C CA . ILE B 1 203 ? -14.164 -23.391 -37.469 1 95.81 203 ILE B CA 1
ATOM 4348 C C . ILE B 1 203 ? -15.547 -23.953 -37.719 1 95.81 203 ILE B C 1
ATOM 4350 O O . ILE B 1 203 ? -15.953 -24.141 -38.875 1 95.81 203 ILE B O 1
ATOM 4354 N N . GLY B 1 204 ? -16.25 -24.438 -36.656 1 96.06 204 GLY B N 1
ATOM 4355 C CA . GLY B 1 204 ? -17.688 -24.609 -36.719 1 96.06 204 GLY B CA 1
ATOM 4356 C C . GLY B 1 204 ? -18.125 -25.984 -37.188 1 96.06 204 GLY B C 1
ATOM 4357 O O . GLY B 1 204 ? -19.312 -26.312 -37.188 1 96.06 204 GLY B O 1
ATOM 4358 N N . THR B 1 205 ? -17.219 -26.828 -37.719 1 97.31 205 THR B N 1
ATOM 4359 C CA . THR B 1 205 ? -17.594 -28.156 -38.125 1 97.31 205 THR B CA 1
ATOM 4360 C C . THR B 1 205 ? -18.031 -29 -36.938 1 97.31 205 THR B C 1
ATOM 4362 O O . THR B 1 205 ? -17.734 -28.656 -35.781 1 97.31 205 THR B O 1
ATOM 4365 N N . ALA B 1 206 ? -18.75 -30.062 -37.219 1 96.94 206 ALA B N 1
ATOM 4366 C CA . ALA B 1 206 ? -19.203 -30.953 -36.125 1 96.94 206 ALA B CA 1
ATOM 4367 C C . ALA B 1 206 ? -18.016 -31.531 -35.375 1 96.94 206 ALA B C 1
ATOM 4369 O O . ALA B 1 206 ? -18.062 -31.672 -34.156 1 96.94 206 ALA B O 1
ATOM 4370 N N . GLU B 1 207 ? -16.984 -31.844 -36.094 1 96.75 207 GLU B N 1
ATOM 4371 C CA . GLU B 1 207 ? -15.766 -32.375 -35.5 1 96.75 207 GLU B CA 1
ATOM 4372 C C . GLU B 1 207 ? -15.117 -31.375 -34.562 1 96.75 207 GLU B C 1
ATOM 4374 O O . GLU B 1 207 ? -14.703 -31.719 -33.469 1 96.75 207 GLU B O 1
ATOM 4379 N N . ALA B 1 208 ? -15.07 -30.125 -35 1 97.56 208 ALA B N 1
ATOM 4380 C CA . ALA B 1 208 ? -14.469 -29.047 -34.188 1 97.56 208 ALA B CA 1
ATOM 4381 C C . ALA B 1 208 ? -15.281 -28.812 -32.906 1 97.56 208 ALA B C 1
ATOM 4383 O O . ALA B 1 208 ? -14.711 -28.719 -31.828 1 97.56 208 ALA B O 1
ATOM 4384 N N . LEU B 1 209 ? -16.562 -28.734 -33.031 1 97.38 209 LEU B N 1
ATOM 4385 C CA . LEU B 1 209 ? -17.438 -28.422 -31.922 1 97.38 209 LEU B CA 1
ATOM 4386 C C . LEU B 1 209 ? -17.406 -29.547 -30.875 1 97.38 209 LEU B C 1
ATOM 4388 O O . LEU B 1 209 ? -17.547 -29.281 -29.672 1 97.38 209 LEU B O 1
ATOM 4392 N N . ASP B 1 210 ? -17.172 -30.75 -31.266 1 96.88 210 ASP B N 1
ATOM 4393 C CA . ASP B 1 210 ? -17.125 -31.891 -30.375 1 96.88 210 ASP B CA 1
ATOM 4394 C C . ASP B 1 210 ? -15.852 -31.875 -29.531 1 96.88 210 ASP B C 1
ATOM 4396 O O . ASP B 1 210 ? -15.758 -32.594 -28.516 1 96.88 210 ASP B O 1
ATOM 4400 N N . LEU B 1 211 ? -14.883 -31.031 -29.891 1 97.88 211 LEU B N 1
ATOM 4401 C CA . LEU B 1 211 ? -13.594 -31 -29.203 1 97.88 211 LEU B CA 1
ATOM 4402 C C . LEU B 1 211 ? -13.57 -29.906 -28.141 1 97.88 211 LEU B C 1
ATOM 4404 O O . LEU B 1 211 ? -12.617 -29.797 -27.359 1 97.88 211 LEU B O 1
ATOM 4408 N N . ARG B 1 212 ? -14.664 -29.078 -28.047 1 96.44 212 ARG B N 1
ATOM 4409 C CA . ARG B 1 212 ? -14.719 -28 -27.078 1 96.44 212 ARG B CA 1
ATOM 4410 C C . ARG B 1 212 ? -14.586 -28.531 -25.656 1 96.44 212 ARG B C 1
ATOM 4412 O O . ARG B 1 212 ? -15.164 -29.562 -25.312 1 96.44 212 ARG B O 1
ATOM 4419 N N . GLY B 1 213 ? -13.797 -27.781 -24.922 1 96.25 213 GLY B N 1
ATOM 4420 C CA . GLY B 1 213 ? -13.648 -28.078 -23.5 1 96.25 213 GLY B CA 1
ATOM 4421 C C . GLY B 1 213 ? -12.664 -29.203 -23.234 1 96.25 213 GLY B C 1
ATOM 4422 O O . GLY B 1 213 ? -12.531 -29.656 -22.094 1 96.25 213 GLY B O 1
ATOM 4423 N N . LYS B 1 214 ? -11.922 -29.688 -24.25 1 97.38 214 LYS B N 1
ATOM 4424 C CA . LYS B 1 214 ? -11.117 -30.891 -24.062 1 97.38 214 LYS B CA 1
ATOM 4425 C C . LYS B 1 214 ? -9.625 -30.578 -24.219 1 97.38 214 LYS B C 1
ATOM 4427 O O . LYS B 1 214 ? -8.773 -31.391 -23.875 1 97.38 214 LYS B O 1
ATOM 4432 N N . ALA B 1 215 ? -9.312 -29.422 -24.703 1 98.25 215 ALA B N 1
ATOM 4433 C CA . ALA B 1 215 ? -7.945 -29.078 -25.078 1 98.25 215 ALA B CA 1
ATOM 4434 C C . ALA B 1 215 ? -7.031 -29.016 -23.859 1 98.25 215 ALA B C 1
ATOM 4436 O O . ALA B 1 215 ? -5.945 -29.609 -23.859 1 98.25 215 ALA B O 1
ATOM 4437 N N . ALA B 1 216 ? -7.465 -28.328 -22.844 1 98.31 216 ALA B N 1
ATOM 44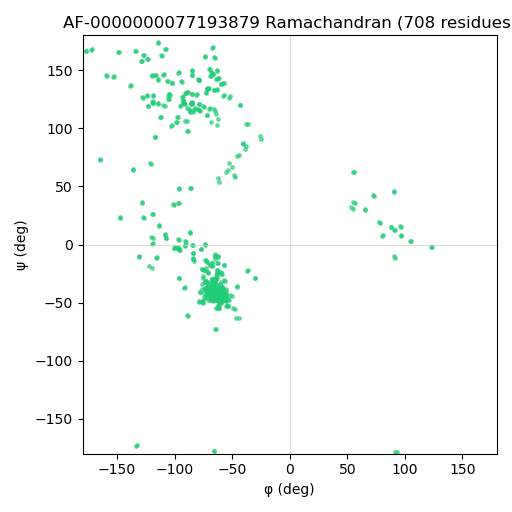38 C CA . ALA B 1 216 ? -6.629 -28.078 -21.688 1 98.31 216 ALA B CA 1
ATOM 4439 C C . ALA B 1 216 ? -6.211 -29.375 -21 1 98.31 216 ALA B C 1
ATOM 4441 O O . ALA B 1 216 ? -5.027 -29.594 -20.734 1 98.31 216 ALA B O 1
ATOM 4442 N N . ILE B 1 217 ? -7.168 -30.234 -20.797 1 98.38 217 ILE B N 1
ATOM 4443 C CA . ILE B 1 217 ? -6.895 -31.5 -20.094 1 98.38 217 ILE B CA 1
ATOM 4444 C C . ILE B 1 217 ? -6.035 -32.406 -20.984 1 98.38 217 ILE B C 1
ATOM 4446 O O . ILE B 1 217 ? -5.094 -33.031 -20.516 1 98.38 217 ILE B O 1
ATOM 4450 N N . ALA B 1 218 ? -6.367 -32.469 -22.281 1 98.62 218 ALA B N 1
ATOM 4451 C CA . ALA B 1 218 ? -5.555 -33.281 -23.203 1 98.62 218 ALA B CA 1
ATOM 4452 C C . ALA B 1 218 ? -4.094 -32.844 -23.156 1 98.62 218 ALA B C 1
ATOM 4454 O O . ALA B 1 218 ? -3.191 -33.656 -23.062 1 98.62 218 ALA B O 1
ATOM 4455 N N . GLN B 1 219 ? -3.875 -31.547 -23.219 1 98.62 219 GLN B N 1
ATOM 4456 C CA . GLN B 1 219 ? -2.508 -31.047 -23.172 1 98.62 219 GLN B CA 1
ATOM 4457 C C . GLN B 1 219 ? -1.854 -31.344 -21.828 1 98.62 219 GLN B C 1
ATOM 4459 O O . GLN B 1 219 ? -0.669 -31.688 -21.781 1 98.62 219 GLN B O 1
ATOM 4464 N N . ALA B 1 220 ? -2.578 -31.172 -20.75 1 98.69 220 ALA B N 1
ATOM 4465 C CA . ALA B 1 220 ? -2.033 -31.422 -19.406 1 98.69 220 ALA B CA 1
ATOM 4466 C C . ALA B 1 220 ? -1.598 -32.875 -19.266 1 98.69 220 ALA B C 1
ATOM 4468 O O . ALA B 1 220 ? -0.552 -33.156 -18.672 1 98.69 220 ALA B O 1
ATOM 4469 N N . VAL B 1 221 ? -2.424 -33.781 -19.75 1 98.69 221 VAL B N 1
ATOM 4470 C CA . VAL B 1 221 ? -2.094 -35.219 -19.734 1 98.69 221 VAL B CA 1
ATOM 4471 C C . VAL B 1 221 ? -0.775 -35.438 -20.469 1 98.69 221 VAL B C 1
ATOM 4473 O O . VAL B 1 221 ? 0.093 -36.188 -19.984 1 98.69 221 VAL B O 1
ATOM 4476 N N . LEU B 1 222 ? -0.622 -34.812 -21.594 1 98.75 222 LEU B N 1
ATOM 4477 C CA . LEU B 1 222 ? 0.595 -34.969 -22.391 1 98.75 222 LEU B CA 1
ATOM 4478 C C . LEU B 1 222 ? 1.778 -34.312 -21.703 1 98.75 222 LEU B C 1
ATOM 4480 O O . LEU B 1 222 ? 2.912 -34.781 -21.797 1 98.75 222 LEU B O 1
ATOM 4484 N N . ALA B 1 223 ? 1.536 -33.188 -21.062 1 98.75 223 ALA B N 1
ATOM 4485 C CA . ALA B 1 223 ? 2.584 -32.562 -20.281 1 98.75 223 ALA B CA 1
ATOM 4486 C C . ALA B 1 223 ? 3.109 -33.5 -19.203 1 98.75 223 ALA B C 1
ATOM 4488 O O . ALA B 1 223 ? 4.316 -33.562 -18.953 1 98.75 223 ALA B O 1
ATOM 4489 N N . TYR B 1 224 ? 2.238 -34.219 -18.531 1 98.75 224 TYR B N 1
ATOM 4490 C CA . TYR B 1 224 ? 2.627 -35.188 -17.5 1 98.75 224 TYR B CA 1
ATOM 4491 C C . TYR B 1 224 ? 3.475 -36.312 -18.078 1 98.75 224 TYR B C 1
ATOM 4493 O O . TYR B 1 224 ? 4.418 -36.781 -17.453 1 98.75 224 TYR B O 1
ATOM 4501 N N . GLN B 1 225 ? 3.141 -36.75 -19.297 1 98.44 225 GLN B N 1
ATOM 4502 C CA . GLN B 1 225 ? 3.975 -37.719 -19.969 1 98.44 225 GLN B CA 1
ATOM 4503 C C . GLN B 1 225 ? 5.371 -37.188 -20.25 1 98.44 225 GLN B C 1
ATOM 4505 O O . GLN B 1 225 ? 6.363 -37.906 -20.094 1 98.44 225 GLN B O 1
ATOM 4510 N N . LEU B 1 226 ? 5.359 -35.938 -20.719 1 98.38 226 LEU B N 1
ATOM 4511 C CA . LEU B 1 226 ? 6.645 -35.281 -20.953 1 98.38 226 LEU B CA 1
ATOM 4512 C C . LEU B 1 226 ? 7.453 -35.188 -19.656 1 98.38 226 LEU B C 1
ATOM 4514 O O . LEU B 1 226 ? 8.664 -35.438 -19.656 1 98.38 226 LEU B O 1
ATOM 4518 N N . TYR B 1 227 ? 6.824 -34.875 -18.578 1 98.56 227 TYR B N 1
ATOM 4519 C CA . TYR B 1 227 ? 7.434 -34.844 -17.25 1 98.56 227 TYR B CA 1
ATOM 4520 C C . TYR B 1 227 ? 8.07 -36.188 -16.922 1 98.56 227 TYR B C 1
ATOM 4522 O O . TYR B 1 227 ? 9.234 -36.25 -16.547 1 98.56 227 TYR B O 1
ATOM 4530 N N . LYS B 1 228 ? 7.293 -37.281 -17.047 1 97.88 228 LYS B N 1
ATOM 4531 C CA . LYS B 1 228 ? 7.777 -38.625 -16.734 1 97.88 228 LYS B CA 1
ATOM 4532 C C . LYS B 1 228 ? 8.992 -38.969 -17.594 1 97.88 228 LYS B C 1
ATOM 4534 O O . LYS B 1 228 ? 9.945 -39.594 -17.094 1 97.88 228 LYS B O 1
ATOM 4539 N N . LYS B 1 229 ? 8.906 -38.531 -18.828 1 98.12 229 LYS B N 1
ATOM 4540 C CA . LYS B 1 229 ? 10 -38.844 -19.75 1 98.12 229 LYS B CA 1
ATOM 4541 C C . LYS B 1 229 ? 11.258 -38.062 -19.391 1 98.12 229 LYS B C 1
ATOM 4543 O O . LYS B 1 229 ? 12.344 -38.625 -19.297 1 98.12 229 LYS B O 1
ATOM 4548 N N . LYS B 1 230 ? 11.141 -36.75 -19.156 1 98.25 230 LYS B N 1
ATOM 4549 C CA . LYS B 1 230 ? 12.289 -35.875 -19 1 98.25 230 LYS B CA 1
ATOM 4550 C C . LYS B 1 230 ? 12.945 -36.062 -17.625 1 98.25 230 LYS B C 1
ATOM 4552 O O . LYS B 1 230 ? 14.141 -35.812 -17.469 1 98.25 230 LYS B O 1
ATOM 4557 N N . PHE B 1 231 ? 12.211 -36.469 -16.672 1 98.31 231 PHE B N 1
ATOM 4558 C CA . PHE B 1 231 ? 12.758 -36.688 -15.336 1 98.31 231 PHE B CA 1
ATOM 4559 C C . PHE B 1 231 ? 13 -38.156 -15.086 1 98.31 231 PHE B C 1
ATOM 4561 O O . PHE B 1 231 ? 12.68 -38.688 -14.016 1 98.31 231 PHE B O 1
ATOM 4568 N N . SER B 1 232 ? 13.367 -38.812 -16.109 1 97.62 232 SER B N 1
ATOM 4569 C CA . SER B 1 232 ? 13.891 -40.188 -16.109 1 97.62 232 SER B CA 1
ATOM 4570 C C . SER B 1 232 ? 15.133 -40.281 -16.984 1 97.62 232 SER B C 1
ATOM 4572 O O . SER B 1 232 ? 15.477 -39.344 -17.703 1 97.62 232 SER B O 1
ATOM 4574 N N . GLY B 1 233 ? 15.891 -41.375 -16.875 1 97.06 233 GLY B N 1
ATOM 4575 C CA . GLY B 1 233 ? 17.062 -41.594 -17.719 1 97.06 233 GLY B CA 1
ATOM 4576 C C . GLY B 1 233 ? 18.344 -41.094 -17.062 1 97.06 233 GLY B C 1
ATOM 4577 O O . GLY B 1 233 ? 18.328 -40.594 -15.945 1 97.06 233 GLY B O 1
ATOM 4578 N N . PRO B 1 234 ? 19.422 -41.219 -17.766 1 97.31 234 PRO B N 1
ATOM 4579 C CA . PRO B 1 234 ? 20.75 -41 -17.188 1 97.31 234 PRO B CA 1
ATOM 4580 C C . PRO B 1 234 ? 20.953 -39.531 -16.75 1 97.31 234 PRO B C 1
ATOM 4582 O O . PRO B 1 234 ? 21.578 -39.281 -15.711 1 97.31 234 PRO B O 1
ATOM 4585 N N . ARG B 1 235 ? 20.453 -38.594 -17.594 1 97.44 235 ARG B N 1
ATOM 4586 C CA . ARG B 1 235 ? 20.641 -37.188 -17.25 1 97.44 235 ARG B CA 1
ATOM 4587 C C . ARG B 1 235 ? 20 -36.875 -15.891 1 97.44 235 ARG B C 1
ATOM 4589 O O . ARG B 1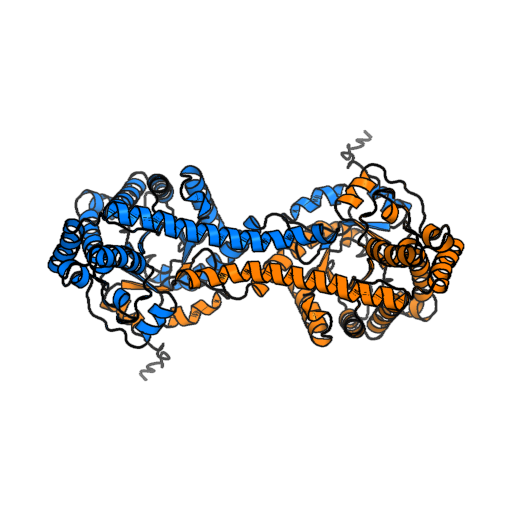 235 ? 20.625 -36.25 -15.031 1 97.44 235 ARG B O 1
ATOM 4596 N N . TRP B 1 236 ? 18.797 -37.281 -15.672 1 98.06 236 TRP B N 1
ATOM 4597 C CA . TRP B 1 236 ? 18.094 -37.031 -14.422 1 98.06 236 TRP B CA 1
ATOM 4598 C C . TRP B 1 236 ? 18.719 -37.844 -13.281 1 98.06 236 TRP B C 1
ATOM 4600 O O . TRP B 1 236 ? 18.891 -37.312 -12.18 1 98.06 236 TRP B O 1
ATOM 4610 N N . GLU B 1 237 ? 19 -39.094 -13.477 1 97.44 237 GLU B N 1
ATOM 4611 C CA . GLU B 1 237 ? 19.547 -39.969 -12.445 1 97.44 237 GLU B CA 1
ATOM 4612 C C . GLU B 1 237 ? 20.828 -39.375 -11.867 1 97.44 237 GLU B C 1
ATOM 4614 O O . GLU B 1 237 ? 21.094 -39.5 -10.664 1 97.44 237 GLU B O 1
ATOM 4619 N N . SER B 1 238 ? 21.672 -38.781 -12.719 1 97.19 238 SER B N 1
ATOM 4620 C CA . SER B 1 238 ? 22.891 -38.125 -12.25 1 97.19 238 SER B CA 1
ATOM 4621 C C . SER B 1 238 ? 22.578 -37 -11.281 1 97.19 238 SER B C 1
ATOM 4623 O O . SER B 1 238 ? 23.25 -36.812 -10.266 1 97.19 238 SER B O 1
ATOM 4625 N N . LEU B 1 239 ? 21.594 -36.188 -11.57 1 98 239 LEU B N 1
ATOM 4626 C CA . LEU B 1 239 ? 21.188 -35.062 -10.727 1 98 239 LEU B CA 1
ATOM 4627 C C . LEU B 1 239 ? 20.531 -35.562 -9.445 1 98 239 LEU B C 1
ATOM 4629 O O . LEU B 1 239 ? 20.734 -35 -8.375 1 98 239 LEU B O 1
ATOM 4633 N N . GLU B 1 240 ? 19.734 -36.656 -9.586 1 97.19 240 GLU B N 1
ATOM 4634 C CA . GLU B 1 240 ? 19.062 -37.25 -8.438 1 97.19 240 GLU B CA 1
ATOM 4635 C C . GLU B 1 240 ? 20.062 -37.719 -7.398 1 97.19 240 GLU B C 1
ATOM 4637 O O . GLU B 1 240 ? 19.797 -37.656 -6.195 1 97.19 240 GLU B O 1
ATOM 4642 N N . LYS B 1 241 ? 21.188 -38.219 -7.832 1 96.69 241 LYS B N 1
ATOM 4643 C CA . LYS B 1 241 ? 22.25 -38.688 -6.941 1 96.69 241 LYS B CA 1
ATOM 4644 C C . LYS B 1 241 ? 22.812 -37.531 -6.109 1 96.69 241 LYS B C 1
ATOM 4646 O O . LYS B 1 241 ? 23.328 -37.75 -5.008 1 96.69 241 LYS B O 1
ATOM 4651 N N . LYS B 1 242 ? 22.688 -36.344 -6.668 1 96.25 242 LYS B N 1
ATOM 4652 C CA . LYS B 1 242 ? 23.156 -35.156 -5.961 1 96.25 242 LYS B CA 1
ATOM 4653 C C . LYS B 1 242 ? 22.062 -34.562 -5.105 1 96.25 242 LYS B C 1
ATOM 4655 O O . LYS B 1 242 ? 22.219 -33.469 -4.57 1 96.25 242 LYS B O 1
ATOM 4660 N N . GLY B 1 243 ? 20.859 -35.219 -5.086 1 96.38 243 GLY B N 1
ATOM 4661 C CA . GLY B 1 243 ? 19.781 -34.812 -4.211 1 96.38 243 GLY B CA 1
ATOM 4662 C C . GLY B 1 243 ? 18.766 -33.906 -4.898 1 96.38 243 GLY B C 1
ATOM 4663 O O . GLY B 1 243 ? 17.891 -33.344 -4.246 1 96.38 243 GLY B O 1
ATOM 4664 N N . ALA B 1 244 ? 18.891 -33.75 -6.203 1 97.12 244 ALA B N 1
ATOM 4665 C CA . ALA B 1 244 ? 18.016 -32.844 -6.938 1 97.12 244 ALA B CA 1
ATOM 4666 C C . ALA B 1 244 ? 16.562 -33.281 -6.836 1 97.12 244 ALA B C 1
ATOM 4668 O O . ALA B 1 244 ? 16.266 -34.469 -6.812 1 97.12 244 ALA B O 1
ATOM 4669 N N . ASN B 1 245 ? 15.656 -32.375 -6.75 1 97.06 245 ASN B N 1
ATOM 4670 C CA . ASN B 1 245 ? 14.219 -32.594 -6.785 1 97.06 245 ASN B CA 1
ATOM 4671 C C . ASN B 1 245 ? 13.656 -32.438 -8.195 1 97.06 245 ASN B C 1
ATOM 4673 O O . ASN B 1 245 ? 14.109 -31.594 -8.961 1 97.06 245 ASN B O 1
ATOM 4677 N N . LYS B 1 246 ? 12.711 -33.344 -8.523 1 97.69 246 LYS B N 1
ATOM 4678 C CA . LYS B 1 246 ? 12.016 -33.156 -9.789 1 97.69 246 LYS B CA 1
ATOM 4679 C C . LYS B 1 246 ? 11.211 -31.844 -9.781 1 97.69 246 LYS B C 1
ATOM 4681 O O . LYS B 1 246 ? 10.711 -31.422 -8.727 1 97.69 246 LYS B O 1
ATOM 4686 N N . GLN B 1 247 ? 11.188 -31.203 -10.883 1 98.44 247 GLN B N 1
ATOM 4687 C CA . GLN B 1 247 ? 10.273 -30.094 -11.047 1 98.44 247 GLN B CA 1
ATOM 4688 C C . GLN B 1 247 ? 8.828 -30.562 -11.18 1 98.44 247 GLN B C 1
ATOM 4690 O O . GLN B 1 247 ? 8.469 -31.188 -12.188 1 98.44 247 GLN B O 1
ATOM 4695 N N . ARG B 1 248 ? 8.008 -30.297 -10.211 1 97.5 248 ARG B N 1
ATOM 4696 C CA . ARG B 1 248 ? 6.645 -30.812 -10.211 1 97.5 248 ARG B CA 1
ATOM 4697 C C . ARG B 1 248 ? 5.746 -29.984 -11.125 1 97.5 248 ARG B C 1
ATOM 4699 O O . ARG B 1 248 ? 5.891 -28.766 -11.211 1 97.5 248 ARG B O 1
ATOM 4706 N N . LEU B 1 249 ? 4.867 -30.688 -11.797 1 98.5 249 LEU B N 1
ATOM 4707 C CA . LEU B 1 249 ? 3.828 -30 -12.555 1 98.5 249 LEU B CA 1
ATOM 4708 C C . LEU B 1 249 ? 2.797 -29.375 -11.617 1 98.5 249 LEU B C 1
ATOM 4710 O O . LEU B 1 249 ? 2.391 -30 -10.633 1 98.5 249 LEU B O 1
ATOM 4714 N N . MET B 1 250 ? 2.445 -28.156 -11.859 1 98 250 MET B N 1
ATOM 4715 C CA . MET B 1 250 ? 1.405 -27.438 -11.125 1 98 250 MET B CA 1
ATOM 4716 C C . MET B 1 250 ? 0.266 -27.031 -12.055 1 98 250 MET B C 1
ATOM 4718 O O . MET B 1 250 ? 0.498 -26.422 -13.094 1 98 250 MET B O 1
ATOM 4722 N N . TRP B 1 251 ? -0.944 -27.453 -11.711 1 98.38 251 TRP B N 1
ATOM 4723 C CA . TRP B 1 251 ? -2.133 -27.047 -12.453 1 98.38 251 TRP B CA 1
ATOM 4724 C C . TRP B 1 251 ? -2.74 -25.781 -11.859 1 98.38 251 TRP B C 1
ATOM 4726 O O . TRP B 1 251 ? -3.299 -25.812 -10.766 1 98.38 251 TRP B O 1
ATOM 4736 N N . ALA B 1 252 ? -2.551 -24.719 -12.547 1 94.94 252 ALA B N 1
ATOM 4737 C CA . ALA B 1 252 ? -3.039 -23.406 -12.133 1 94.94 252 ALA B CA 1
ATOM 4738 C C . ALA B 1 252 ? -4.219 -22.969 -13 1 94.94 252 ALA B C 1
ATOM 4740 O O . ALA B 1 252 ? -4.508 -23.578 -14.031 1 94.94 252 ALA B O 1
ATOM 4741 N N . SER B 1 253 ? -4.953 -21.844 -12.562 1 92.06 253 SER B N 1
ATOM 4742 C CA . SER B 1 253 ? -6.121 -21.375 -13.289 1 92.06 253 SER B CA 1
ATOM 4743 C C . SER B 1 253 ? -7.152 -22.484 -13.461 1 92.06 253 SER B C 1
ATOM 4745 O O . SER B 1 253 ? -7.559 -22.797 -14.586 1 92.06 253 SER B O 1
ATOM 4747 N N . THR B 1 254 ? -7.664 -22.969 -12.375 1 94.75 254 THR B N 1
ATOM 4748 C CA . THR B 1 254 ? -8.469 -24.188 -12.406 1 94.75 254 THR B CA 1
ATOM 4749 C C . THR B 1 254 ? -9.938 -23.875 -12.164 1 94.75 254 THR B C 1
ATOM 4751 O O . THR B 1 254 ? -10.75 -24.781 -11.992 1 94.75 254 THR B O 1
ATOM 4754 N N . ASN B 1 255 ? -10.281 -22.578 -12.133 1 91.38 255 ASN B N 1
ATOM 4755 C CA . ASN B 1 255 ? -11.703 -22.234 -12.172 1 91.38 255 ASN B CA 1
ATOM 4756 C C . ASN B 1 255 ? -12.336 -22.625 -13.5 1 91.38 255 ASN B C 1
ATOM 4758 O O . ASN B 1 255 ? -11.781 -22.344 -14.562 1 91.38 255 ASN B O 1
ATOM 4762 N N . VAL B 1 256 ? -13.43 -23.234 -13.367 1 92.69 256 VAL B N 1
ATOM 4763 C CA . VAL B 1 256 ? -14.164 -23.562 -14.586 1 92.69 256 VAL B CA 1
ATOM 4764 C C . VAL B 1 256 ? -15.023 -22.375 -15.016 1 92.69 256 VAL B C 1
ATOM 4766 O O . VAL B 1 256 ? -15.898 -21.938 -14.266 1 92.69 256 VAL B O 1
ATOM 4769 N N . LYS B 1 257 ? -14.789 -21.938 -16.109 1 85.06 257 LYS B N 1
ATOM 4770 C CA . LYS B 1 257 ? -15.445 -20.719 -16.578 1 85.06 257 LYS B CA 1
ATOM 4771 C C . LYS B 1 257 ? -16.75 -21.031 -17.328 1 85.06 257 LYS B C 1
ATOM 4773 O O . LYS B 1 257 ? -17.719 -20.297 -17.219 1 85.06 257 LYS B O 1
ATOM 4778 N N . ASN B 1 258 ? -16.75 -22.094 -18.047 1 88.69 258 ASN B N 1
ATOM 4779 C CA . ASN B 1 258 ? -17.938 -22.531 -18.766 1 88.69 258 ASN B CA 1
ATOM 4780 C C . ASN B 1 258 ? -18.922 -23.234 -17.844 1 88.69 258 ASN B C 1
ATOM 4782 O O . ASN B 1 258 ? -18.656 -24.344 -17.375 1 88.69 258 ASN B O 1
ATOM 4786 N N . PRO B 1 259 ? -20.062 -22.703 -17.641 1 88.38 259 PRO B N 1
ATOM 4787 C CA . PRO B 1 259 ? -21.016 -23.297 -16.688 1 88.38 259 PRO B CA 1
ATOM 4788 C C . PRO B 1 259 ? -21.547 -24.641 -17.172 1 88.38 259 PRO B C 1
ATOM 4790 O O . PRO B 1 259 ? -22.141 -25.391 -16.391 1 88.38 259 PRO B O 1
ATOM 4793 N N . ALA B 1 260 ? -21.438 -24.938 -18.406 1 89.12 260 ALA B N 1
ATOM 4794 C CA . ALA B 1 260 ? -21.891 -26.219 -18.938 1 89.12 260 ALA B CA 1
ATOM 4795 C C . ALA B 1 260 ? -21 -27.359 -18.438 1 89.12 260 ALA B C 1
ATOM 4797 O O . ALA B 1 260 ? -21.375 -28.531 -18.531 1 89.12 260 ALA B O 1
ATOM 4798 N N . ASN B 1 261 ? -19.844 -27.016 -17.969 1 92.81 261 ASN B N 1
ATOM 4799 C CA . ASN B 1 261 ? -18.906 -28 -17.453 1 92.81 261 ASN B CA 1
ATOM 4800 C C . ASN B 1 261 ? -19 -28.109 -15.93 1 92.81 261 ASN B C 1
ATOM 4802 O O . ASN B 1 261 ? -19.312 -27.125 -15.25 1 92.81 261 ASN B O 1
ATOM 4806 N N . PRO B 1 262 ? -18.766 -29.281 -15.422 1 94.38 262 PRO B N 1
ATOM 4807 C CA . PRO B 1 262 ? -18.719 -29.391 -13.961 1 94.38 262 PRO B CA 1
ATOM 4808 C C . PRO B 1 262 ? -17.672 -28.453 -13.336 1 94.38 262 PRO B C 1
ATOM 4810 O O . PRO B 1 262 ? -16.547 -28.344 -13.852 1 94.38 262 PRO B O 1
ATOM 4813 N N . ASN B 1 263 ? -17.953 -27.812 -12.242 1 94.31 263 ASN B N 1
ATOM 4814 C CA . ASN B 1 263 ? -17.078 -26.828 -11.633 1 94.31 263 ASN B CA 1
ATOM 4815 C C . ASN B 1 263 ? -15.875 -27.484 -10.953 1 94.31 263 ASN B C 1
ATOM 4817 O O . ASN B 1 263 ? -15.008 -26.812 -10.414 1 94.31 263 ASN B O 1
ATOM 4821 N N . THR B 1 264 ? -15.766 -28.844 -10.984 1 96.5 264 THR B N 1
ATOM 4822 C CA . THR B 1 264 ? -14.602 -29.562 -10.5 1 96.5 264 THR B CA 1
ATOM 4823 C C . THR B 1 264 ? -13.789 -30.125 -11.664 1 96.5 264 THR B C 1
ATOM 4825 O O . THR B 1 264 ? -12.859 -30.906 -11.461 1 96.5 264 THR B O 1
ATOM 4828 N N . LEU B 1 265 ? -14.172 -29.797 -12.852 1 96.69 265 LEU B N 1
ATOM 4829 C CA . LEU B 1 265 ? -13.672 -30.422 -14.062 1 96.69 265 LEU B CA 1
ATOM 4830 C C . LEU B 1 265 ? -12.148 -30.516 -14.047 1 96.69 265 LEU B C 1
ATOM 4832 O O . LEU B 1 265 ? -11.586 -31.609 -14.156 1 96.69 265 LEU B O 1
ATOM 4836 N N . TYR B 1 266 ? -11.516 -29.438 -13.883 1 97.19 266 TYR B N 1
ATOM 4837 C CA . TYR B 1 266 ? -10.062 -29.406 -14.055 1 97.19 266 TYR B CA 1
ATOM 4838 C C . TYR B 1 266 ? -9.359 -30.078 -12.891 1 97.19 266 TYR B C 1
ATOM 4840 O O . TYR B 1 266 ? -8.453 -30.891 -13.094 1 97.19 266 TYR B O 1
ATOM 4848 N N . VAL B 1 267 ? -9.758 -29.766 -11.664 1 96.19 267 VAL B N 1
ATOM 4849 C CA . VAL B 1 267 ? -9.125 -30.359 -10.492 1 96.19 267 VAL B CA 1
ATOM 4850 C C . VAL B 1 267 ? -9.328 -31.875 -10.508 1 96.19 267 VAL B C 1
ATOM 4852 O O . VAL B 1 267 ? -8.375 -32.625 -10.297 1 96.19 267 VAL B O 1
ATOM 4855 N N . GLY B 1 268 ? -10.508 -32.344 -10.844 1 96.75 268 GLY B N 1
ATOM 4856 C CA . GLY B 1 268 ? -10.836 -33.75 -10.812 1 96.75 268 GLY B CA 1
ATOM 4857 C C . GLY B 1 268 ? -10.219 -34.531 -11.953 1 96.75 268 GLY B C 1
ATOM 4858 O O . GLY B 1 268 ? -10 -35.75 -11.836 1 96.75 268 GLY B O 1
ATOM 4859 N N . SER B 1 269 ? -9.859 -33.906 -13.047 1 97.5 269 SER B N 1
ATOM 4860 C CA . SER B 1 269 ? -9.391 -34.625 -14.234 1 97.5 269 SER B CA 1
ATOM 4861 C C . SER B 1 269 ? -7.867 -34.688 -14.266 1 97.5 269 SER B C 1
ATOM 4863 O O . SER B 1 269 ? -7.293 -35.344 -15.156 1 97.5 269 SER B O 1
ATOM 4865 N N . LEU B 1 270 ? -7.23 -34.062 -13.297 1 98.06 270 LEU B N 1
ATOM 4866 C CA . LEU B 1 270 ? -5.777 -33.969 -13.367 1 98.06 270 LEU B CA 1
ATOM 4867 C C . LEU B 1 270 ? -5.141 -34.438 -12.07 1 98.06 270 LEU B C 1
ATOM 4869 O O . LEU B 1 270 ? -4.109 -33.906 -11.648 1 98.06 270 LEU B O 1
ATOM 4873 N N . ILE B 1 271 ? -5.738 -35.406 -11.492 1 97.06 271 ILE B N 1
ATOM 4874 C CA . ILE B 1 271 ? -5.246 -35.969 -10.234 1 97.06 271 ILE B CA 1
ATOM 4875 C C . ILE B 1 271 ? -4.176 -37.031 -10.523 1 97.06 271 ILE B C 1
ATOM 4877 O O . ILE B 1 271 ? -4.438 -38 -11.211 1 97.06 271 ILE B O 1
ATOM 4881 N N . GLY B 1 272 ? -2.982 -36.875 -10.023 1 96.31 272 GLY B N 1
ATOM 4882 C CA . GLY B 1 272 ? -1.895 -37.812 -10.188 1 96.31 272 GLY B CA 1
ATOM 4883 C C . GLY B 1 272 ? -0.672 -37.469 -9.359 1 96.31 272 GLY B C 1
ATOM 4884 O O . GLY B 1 272 ? -0.556 -36.375 -8.836 1 96.31 272 GLY B O 1
ATOM 4885 N N . PRO B 1 273 ? 0.219 -38.406 -9.273 1 95.44 273 PRO B N 1
ATOM 4886 C CA . PRO B 1 273 ? 1.352 -38.25 -8.359 1 95.44 273 PRO B CA 1
ATOM 4887 C C . PRO B 1 273 ? 2.332 -37.156 -8.828 1 95.44 273 PRO B C 1
ATOM 4889 O O . PRO B 1 273 ? 2.473 -36.938 -10.031 1 95.44 273 PRO B O 1
ATOM 4892 N N . ASP B 1 274 ? 3.016 -36.531 -7.855 1 94.38 274 ASP B N 1
ATOM 4893 C CA . ASP B 1 274 ? 4.113 -35.594 -8.062 1 94.38 274 ASP B CA 1
ATOM 4894 C C . ASP B 1 274 ? 3.633 -34.312 -8.781 1 94.38 274 ASP B C 1
ATOM 4896 O O . ASP B 1 274 ? 4.324 -33.812 -9.656 1 94.38 274 ASP B O 1
ATOM 4900 N N . THR B 1 275 ? 2.375 -34 -8.523 1 97.44 275 THR B N 1
ATOM 4901 C CA . THR B 1 275 ? 1.828 -32.781 -9.094 1 97.44 275 THR B CA 1
ATOM 4902 C C . THR B 1 275 ? 1.21 -31.906 -8 1 97.44 275 THR B C 1
ATOM 4904 O O . THR B 1 275 ? 1.078 -32.344 -6.852 1 97.44 275 THR B O 1
ATOM 4907 N N . ILE B 1 276 ? 1.001 -30.672 -8.312 1 96 276 ILE B N 1
ATOM 4908 C CA . ILE B 1 276 ? 0.352 -29.688 -7.457 1 96 276 ILE B CA 1
ATOM 4909 C C . ILE B 1 276 ? -0.919 -29.172 -8.133 1 96 276 ILE B C 1
ATOM 4911 O O . ILE B 1 276 ? -0.927 -28.906 -9.336 1 96 276 ILE B O 1
ATOM 4915 N N . SER B 1 277 ? -2.045 -29.188 -7.465 1 96.81 277 SER B N 1
ATOM 4916 C CA . SER B 1 277 ? -3.252 -28.5 -7.906 1 96.81 277 SER B CA 1
ATOM 4917 C C . SER B 1 277 ? -3.467 -27.203 -7.121 1 96.81 277 SER B C 1
ATOM 4919 O O . SER B 1 277 ? -3.789 -27.234 -5.934 1 96.81 277 SER B O 1
ATOM 4921 N N . THR B 1 278 ? -3.168 -26.078 -7.668 1 93.25 278 THR B N 1
ATOM 4922 C CA . THR B 1 278 ? -3.424 -24.797 -7.016 1 93.25 278 THR B CA 1
ATOM 4923 C C . THR B 1 278 ? -4.797 -24.266 -7.402 1 93.25 278 THR B C 1
ATOM 4925 O O . THR B 1 278 ? -5.105 -24.141 -8.594 1 93.25 278 THR B O 1
ATOM 4928 N N . MET B 1 279 ? -5.637 -24.062 -6.406 1 91.5 279 MET B N 1
ATOM 4929 C CA . MET B 1 279 ? -7.062 -23.812 -6.617 1 91.5 279 MET B CA 1
ATOM 4930 C C . MET B 1 279 ? -7.457 -22.438 -6.082 1 91.5 279 MET B C 1
ATOM 4932 O O . MET B 1 279 ? -7.199 -22.125 -4.918 1 91.5 279 MET B O 1
ATOM 4936 N N . PRO B 1 280 ? -8.016 -21.578 -6.977 1 87 280 PRO B N 1
ATOM 4937 C CA . PRO B 1 280 ? -8.672 -20.375 -6.453 1 87 280 PRO B CA 1
ATOM 4938 C C . PRO B 1 280 ? -9.922 -20.703 -5.633 1 87 280 PRO B C 1
ATOM 4940 O O . PRO B 1 280 ? -10.297 -21.875 -5.508 1 87 280 PRO B O 1
ATOM 4943 N N . ASP B 1 281 ? -10.609 -19.672 -5.152 1 83.06 281 ASP B N 1
ATOM 4944 C CA . ASP B 1 281 ? -11.711 -19.844 -4.211 1 83.06 281 ASP B CA 1
ATOM 4945 C C . ASP B 1 281 ? -12.797 -20.734 -4.793 1 83.06 281 ASP B C 1
ATOM 4947 O O . ASP B 1 281 ? -13.211 -21.719 -4.16 1 83.06 281 ASP B O 1
ATOM 4951 N N . GLN B 1 282 ? -13.203 -20.531 -6 1 86 282 GLN B N 1
ATOM 4952 C CA . GLN B 1 282 ? -14.336 -21.25 -6.582 1 86 282 GLN B CA 1
ATOM 4953 C C . GLN B 1 282 ? -13.992 -22.719 -6.812 1 86 282 GLN B C 1
ATOM 4955 O O . GLN B 1 282 ? -14.789 -23.594 -6.488 1 86 282 GLN B O 1
ATOM 4960 N N . ALA B 1 283 ? -12.844 -23 -7.348 1 92.19 283 ALA B N 1
ATOM 4961 C CA . ALA B 1 283 ? -12.422 -24.375 -7.59 1 92.19 283 ALA B CA 1
ATOM 4962 C C . ALA B 1 283 ? -12.234 -25.141 -6.277 1 92.19 283 ALA B C 1
ATOM 4964 O O . ALA B 1 283 ? -12.641 -26.297 -6.16 1 92.19 283 ALA B O 1
ATOM 4965 N N . LEU B 1 284 ? -11.625 -24.453 -5.293 1 90.88 284 LEU B N 1
ATOM 4966 C CA . LEU B 1 284 ? -11.367 -25.062 -3.998 1 90.88 284 LEU B CA 1
ATOM 4967 C C . LEU B 1 284 ? -12.672 -25.422 -3.297 1 90.88 284 LEU B C 1
ATOM 4969 O O . LEU B 1 284 ? -12.836 -26.531 -2.805 1 90.88 284 LEU B O 1
ATOM 4973 N N . GLU B 1 285 ? -13.617 -24.438 -3.281 1 89.31 285 GLU B N 1
ATOM 4974 C CA . GLU B 1 285 ? -14.914 -24.672 -2.645 1 89.31 285 GLU B CA 1
ATOM 4975 C C . GLU B 1 285 ? -15.664 -25.812 -3.318 1 89.31 285 GLU B C 1
ATOM 4977 O O . GLU B 1 285 ? -16.234 -26.672 -2.641 1 89.31 285 GLU B O 1
ATOM 4982 N N . ALA B 1 286 ? -15.695 -25.797 -4.637 1 93.62 286 ALA B N 1
ATOM 4983 C CA . ALA B 1 286 ? -16.375 -26.844 -5.387 1 93.62 286 ALA B CA 1
ATOM 4984 C C . ALA B 1 286 ? -15.781 -28.219 -5.082 1 93.62 286 ALA B C 1
ATOM 4986 O O . ALA B 1 286 ? -16.516 -29.188 -4.844 1 93.62 286 ALA B O 1
ATOM 4987 N N . PHE B 1 287 ? -14.414 -28.312 -5.055 1 94.19 287 PHE B N 1
ATOM 4988 C CA . PHE B 1 287 ? -13.75 -29.594 -4.867 1 94.19 287 PHE B CA 1
ATOM 4989 C C . PHE B 1 287 ? -13.945 -30.094 -3.443 1 94.19 287 PHE B C 1
ATOM 4991 O O . PHE B 1 287 ? -14.125 -31.297 -3.227 1 94.19 287 PHE B O 1
ATOM 4998 N N . LEU B 1 288 ? -13.953 -29.203 -2.467 1 90.44 288 LEU B N 1
ATOM 4999 C CA . LEU B 1 288 ? -14.211 -29.562 -1.077 1 90.44 288 LEU B CA 1
ATOM 5000 C C . LEU B 1 288 ? -15.641 -30.062 -0.907 1 90.44 288 LEU B C 1
ATOM 5002 O O . LEU B 1 288 ? -15.891 -30.969 -0.108 1 90.44 288 LEU B O 1
ATOM 5006 N N . ASP B 1 289 ? -16.562 -29.469 -1.632 1 92.5 289 ASP B N 1
ATOM 5007 C CA . ASP B 1 289 ? -17.984 -29.766 -1.483 1 92.5 289 ASP B CA 1
ATOM 5008 C C . ASP B 1 289 ? -18.344 -31.109 -2.117 1 92.5 289 ASP B C 1
ATOM 5010 O O . ASP B 1 289 ? -19.031 -31.922 -1.505 1 92.5 289 ASP B O 1
ATOM 5014 N N . HIS B 1 290 ? -17.891 -31.375 -3.426 1 95.31 290 HIS B N 1
ATOM 5015 C CA . HIS B 1 290 ? -18.375 -32.562 -4.098 1 95.31 290 HIS B CA 1
ATOM 5016 C C . HIS B 1 290 ? -17.328 -33.156 -5.035 1 95.31 290 HIS B C 1
ATOM 5018 O O . HIS B 1 290 ? -17.656 -33.844 -6.008 1 95.31 290 HIS B O 1
ATOM 5024 N N . GLY B 1 291 ? -16.078 -32.844 -4.77 1 93.75 291 GLY B N 1
ATOM 5025 C CA . GLY B 1 291 ? -15.016 -33.438 -5.551 1 93.75 291 GLY B CA 1
ATOM 5026 C C . GLY B 1 291 ? -14.953 -34.969 -5.398 1 93.75 291 GLY B C 1
ATOM 5027 O O . GLY B 1 291 ? -15.422 -35.5 -4.398 1 93.75 291 GLY B O 1
ATOM 5028 N N . THR B 1 292 ? -14.523 -35.594 -6.406 1 93.94 292 THR B N 1
ATOM 5029 C CA . THR B 1 292 ? -14.297 -37.031 -6.379 1 93.94 292 THR B CA 1
ATOM 5030 C C . THR B 1 292 ? -12.82 -37.344 -6.594 1 93.94 292 THR B C 1
ATOM 5032 O O . THR B 1 292 ? -12.133 -36.656 -7.348 1 93.94 292 THR B O 1
ATOM 5035 N N . LEU B 1 293 ? -12.383 -38.406 -5.93 1 92.75 293 LEU B N 1
ATOM 5036 C CA . LEU B 1 293 ? -10.969 -38.75 -5.988 1 92.75 293 LEU B CA 1
ATOM 5037 C C . LEU B 1 293 ? -10.75 -40.031 -6.797 1 92.75 293 LEU B C 1
ATOM 5039 O O . LEU B 1 293 ? -11.336 -41.062 -6.496 1 92.75 293 LEU B O 1
ATOM 5043 N N . SER B 1 294 ? -10.055 -39.906 -7.746 1 94.38 294 SER B N 1
ATOM 5044 C CA . SER B 1 294 ? -9.508 -41 -8.555 1 94.38 294 SER B CA 1
ATOM 5045 C C . SER B 1 294 ? -8.297 -40.531 -9.352 1 94.38 294 SER B C 1
ATOM 5047 O O . SER B 1 294 ? -8.195 -39.344 -9.711 1 94.38 294 SER B O 1
ATOM 5049 N N . ARG B 1 295 ? -7.355 -41.406 -9.531 1 95.44 295 ARG B N 1
ATOM 5050 C CA . ARG B 1 295 ? -6.246 -41.031 -10.406 1 95.44 295 ARG B CA 1
ATOM 5051 C C . ARG B 1 295 ? -6.719 -40.844 -11.844 1 95.44 295 ARG B C 1
ATOM 5053 O O . ARG B 1 295 ? -7.145 -41.812 -12.477 1 95.44 295 ARG B O 1
ATOM 5060 N N . THR B 1 296 ? -6.613 -39.688 -12.328 1 96.69 296 THR B N 1
ATOM 5061 C CA . THR B 1 296 ? -7.207 -39.406 -13.625 1 96.69 296 THR B CA 1
ATOM 5062 C C . THR B 1 296 ? -6.141 -38.906 -14.609 1 96.69 296 THR B C 1
ATOM 5064 O O . THR B 1 296 ? -6.309 -39.062 -15.828 1 96.69 296 THR B O 1
ATOM 5067 N N . ILE B 1 297 ? -4.988 -38.438 -14.211 1 97 297 ILE B N 1
ATOM 5068 C CA . ILE B 1 297 ? -4.047 -37.656 -15.023 1 97 297 ILE B CA 1
ATOM 5069 C C . ILE B 1 297 ? -3.494 -38.562 -16.141 1 97 297 ILE B C 1
ATOM 5071 O O . ILE B 1 297 ? -3.129 -38.062 -17.203 1 97 297 ILE B O 1
ATOM 5075 N N . ASP B 1 298 ? -3.354 -39.875 -15.953 1 95.5 298 ASP B N 1
ATOM 5076 C CA . ASP B 1 298 ? -2.775 -40.719 -16.969 1 95.5 298 ASP B CA 1
ATOM 5077 C C . ASP B 1 298 ? -3.707 -41.906 -17.281 1 95.5 298 ASP B C 1
ATOM 5079 O O . ASP B 1 298 ? -3.26 -42.938 -17.75 1 95.5 298 ASP B O 1
ATOM 5083 N N . ALA B 1 299 ? -4.988 -41.75 -17 1 95.38 299 ALA B N 1
ATOM 5084 C CA . ALA B 1 299 ? -5.977 -42.781 -17.234 1 95.38 299 ALA B CA 1
ATOM 5085 C C . ALA B 1 299 ? -6.27 -42.938 -18.734 1 95.38 299 ALA B C 1
ATOM 5087 O O . ALA B 1 299 ? -6.574 -44.031 -19.203 1 95.38 299 ALA B O 1
ATOM 5088 N N . ASN B 1 300 ? -6.18 -41.844 -19.484 1 94 300 ASN B N 1
ATOM 5089 C CA . ASN B 1 300 ? -6.586 -41.875 -20.891 1 94 300 ASN B CA 1
ATOM 5090 C C . ASN B 1 300 ? -5.578 -41.156 -21.766 1 94 300 ASN B C 1
ATOM 5092 O O . ASN B 1 300 ? -5.945 -40.25 -22.531 1 94 300 ASN B O 1
ATOM 5096 N N . ILE B 1 301 ? -4.402 -41.656 -21.828 1 97.94 301 ILE B N 1
ATOM 5097 C CA . ILE B 1 301 ? -3.299 -41 -22.516 1 97.94 301 ILE B CA 1
ATOM 5098 C C . ILE B 1 301 ? -3.559 -41 -24.016 1 97.94 301 ILE B C 1
ATOM 5100 O O . ILE B 1 301 ? -3.4 -39.969 -24.688 1 97.94 301 ILE B O 1
ATOM 5104 N N . SER B 1 302 ? -3.975 -42.188 -24.562 1 98 302 SER B N 1
ATOM 5105 C CA . SER B 1 302 ? -4.227 -42.281 -26 1 98 302 SER B CA 1
ATOM 5106 C C . SER B 1 302 ? -5.324 -41.312 -26.438 1 98 302 SER B C 1
ATOM 5108 O O . SER B 1 302 ? -5.23 -40.719 -27.5 1 98 302 SER B O 1
ATOM 5110 N N . GLU B 1 303 ? -6.34 -41.25 -25.672 1 97.94 303 GLU B N 1
ATOM 5111 C CA . GLU B 1 303 ? -7.422 -40.312 -25.969 1 97.94 303 GLU B CA 1
ATOM 5112 C C . GLU B 1 303 ? -6.918 -38.875 -25.984 1 97.94 303 GLU B C 1
ATOM 5114 O O . GLU B 1 303 ? -7.277 -38.062 -26.859 1 97.94 303 GLU B O 1
ATOM 5119 N N . ALA B 1 304 ? -6.109 -38.531 -25 1 98.44 304 ALA B N 1
ATOM 5120 C CA . ALA B 1 304 ? -5.543 -37.188 -24.922 1 98.44 304 ALA B CA 1
ATOM 5121 C C . ALA B 1 304 ? -4.703 -36.875 -26.156 1 98.44 304 ALA B C 1
ATOM 5123 O O . ALA B 1 304 ? -4.809 -35.781 -26.719 1 98.44 304 ALA B O 1
ATOM 5124 N N . GLU B 1 305 ? -3.895 -37.812 -26.578 1 98.44 305 GLU B N 1
ATOM 5125 C CA . GLU B 1 305 ? -3.098 -37.656 -27.797 1 98.44 305 GLU B CA 1
ATOM 5126 C C . GLU B 1 305 ? -3.988 -37.469 -29.016 1 98.44 305 GLU B C 1
ATOM 5128 O O . GLU B 1 305 ? -3.689 -36.625 -29.875 1 98.44 305 GLU B O 1
ATOM 5133 N N . GLY B 1 306 ? -5.043 -38.219 -29.078 1 98.44 306 GLY B N 1
ATOM 5134 C CA . GLY B 1 306 ? -5.992 -38.094 -30.172 1 98.44 306 GLY B CA 1
ATOM 5135 C C . GLY B 1 306 ? -6.633 -36.719 -30.234 1 98.44 306 GLY B C 1
ATOM 5136 O O . GLY B 1 306 ? -6.723 -36.094 -31.297 1 98.44 306 GLY B O 1
ATOM 5137 N N . ILE B 1 307 ? -7.082 -36.25 -29.109 1 98.56 307 ILE B N 1
ATOM 5138 C CA . ILE B 1 307 ? -7.715 -34.938 -29.016 1 98.56 307 ILE B CA 1
ATOM 5139 C C . ILE B 1 307 ? -6.711 -33.844 -29.406 1 98.56 307 ILE B C 1
ATOM 5141 O O . ILE B 1 307 ? -7.02 -32.969 -30.234 1 98.56 307 ILE B O 1
ATOM 5145 N N . TYR B 1 308 ? -5.492 -33.875 -28.859 1 98.56 308 TYR B N 1
ATOM 5146 C CA . TYR B 1 308 ? -4.43 -32.938 -29.141 1 98.56 308 TYR B CA 1
ATOM 5147 C C . TYR B 1 308 ? -4.117 -32.875 -30.625 1 98.56 308 TYR B C 1
ATOM 5149 O O . TYR B 1 308 ? -4.051 -31.781 -31.203 1 98.56 308 TYR B O 1
ATOM 5157 N N . ASN B 1 309 ? -4.047 -34.031 -31.234 1 98.31 309 ASN B N 1
ATOM 5158 C CA . ASN B 1 309 ? -3.742 -34.125 -32.656 1 98.31 309 ASN B CA 1
ATOM 5159 C C . ASN B 1 309 ? -4.914 -33.656 -33.531 1 98.31 309 ASN B C 1
ATOM 5161 O O . ASN B 1 309 ? -4.711 -33.031 -34.562 1 98.31 309 ASN B O 1
ATOM 5165 N N . ALA B 1 310 ? -6.133 -34 -33.125 1 98.56 310 ALA B N 1
ATOM 5166 C CA . ALA B 1 310 ? -7.316 -33.594 -33.844 1 98.56 310 ALA B CA 1
ATOM 5167 C C . ALA B 1 310 ? -7.434 -32.062 -33.906 1 98.56 310 ALA B C 1
ATOM 5169 O O . ALA B 1 310 ? -7.77 -31.5 -34.938 1 98.56 310 ALA B O 1
ATOM 5170 N N . ILE B 1 311 ? -7.098 -31.453 -32.812 1 98.5 311 ILE B N 1
ATOM 5171 C CA . ILE B 1 311 ? -7.152 -29.984 -32.75 1 98.5 311 ILE B CA 1
ATOM 5172 C C . ILE B 1 311 ? -6.09 -29.391 -33.656 1 98.5 311 ILE B C 1
ATOM 5174 O O . ILE B 1 311 ? -6.367 -28.438 -34.406 1 98.5 311 ILE B O 1
ATOM 5178 N N . GLU B 1 312 ? -4.906 -29.938 -33.625 1 97.94 312 GLU B N 1
ATOM 5179 C CA . GLU B 1 312 ? -3.838 -29.484 -34.5 1 97.94 312 GLU B CA 1
ATOM 5180 C C . GLU B 1 312 ? -4.207 -29.672 -35.969 1 97.94 312 GLU B C 1
ATOM 5182 O O . GLU B 1 312 ? -3.947 -28.797 -36.781 1 97.94 312 GLU B O 1
ATOM 5187 N N . LYS B 1 313 ? -4.863 -30.734 -36.312 1 97.75 313 LYS B N 1
ATOM 5188 C CA . LYS B 1 313 ? -5.254 -31.047 -37.688 1 97.75 313 LYS B CA 1
ATOM 5189 C C . LYS B 1 313 ? -6.305 -30.062 -38.188 1 97.75 313 LYS B C 1
ATOM 5191 O O . LYS B 1 313 ? -6.395 -29.812 -39.375 1 97.75 313 LYS B O 1
ATOM 5196 N N . LEU B 1 314 ? -7.094 -29.562 -37.25 1 97.69 314 LEU B N 1
ATOM 5197 C CA . LEU B 1 314 ? -8.133 -28.609 -37.594 1 97.69 314 LEU B CA 1
ATOM 5198 C C . LEU B 1 314 ? -7.539 -27.219 -37.844 1 97.69 314 LEU B C 1
ATOM 5200 O O . LEU B 1 314 ? -8.258 -26.281 -38.188 1 97.69 314 LEU B O 1
ATOM 5204 N N . GLY B 1 315 ? -6.191 -27.094 -37.625 1 96 315 GLY B N 1
ATOM 5205 C CA . GLY B 1 315 ? -5.52 -25.844 -37.969 1 96 315 GLY B CA 1
ATOM 5206 C C . GLY B 1 315 ? -5.18 -25 -36.75 1 96 315 GLY B C 1
ATOM 5207 O O . GLY B 1 315 ? -4.695 -23.875 -36.875 1 96 315 GLY B O 1
ATOM 5208 N N . VAL B 1 316 ? -5.469 -25.531 -35.625 1 96.88 316 VAL B N 1
ATOM 5209 C CA . VAL B 1 316 ? -5.105 -24.812 -34.406 1 96.88 316 VAL B CA 1
ATOM 5210 C C . VAL B 1 316 ? -3.648 -25.094 -34.031 1 96.88 316 VAL B C 1
ATOM 5212 O O . VAL B 1 316 ? -3.293 -26.234 -33.75 1 96.88 316 VAL B O 1
ATOM 5215 N N . ASP B 1 317 ? -2.803 -24.062 -34.094 1 96.31 317 ASP B N 1
ATOM 5216 C CA . ASP B 1 317 ? -1.393 -24.203 -33.719 1 96.31 317 ASP B CA 1
ATOM 5217 C C . ASP B 1 317 ? -1.18 -23.969 -32.25 1 96.31 317 ASP B C 1
ATOM 5219 O O . ASP B 1 317 ? -1.35 -22.859 -31.734 1 96.31 317 ASP B O 1
ATOM 5223 N N . TRP B 1 318 ? -0.732 -25.016 -31.594 1 97.75 318 TRP B N 1
ATOM 5224 C CA . TRP B 1 318 ? -0.605 -24.984 -30.141 1 97.75 318 TRP B CA 1
ATOM 5225 C C . TRP B 1 318 ? 0.419 -23.938 -29.719 1 97.75 318 TRP B C 1
ATOM 5227 O O . TRP B 1 318 ? 0.251 -23.281 -28.672 1 97.75 318 TRP B O 1
ATOM 5237 N N . ASN B 1 319 ? 1.473 -23.766 -30.422 1 96.44 319 ASN B N 1
ATOM 5238 C CA . ASN B 1 319 ? 2.477 -22.75 -30.078 1 96.44 319 ASN B CA 1
ATOM 5239 C C . ASN B 1 319 ? 1.927 -21.344 -30.219 1 96.44 319 ASN B C 1
ATOM 5241 O O . ASN B 1 319 ? 2.254 -20.453 -29.438 1 96.44 319 ASN B O 1
ATOM 5245 N N . CYS B 1 320 ? 1.124 -21.125 -31.266 1 95.5 320 CYS B N 1
ATOM 5246 C CA . CYS B 1 320 ? 0.49 -19.828 -31.453 1 95.5 320 CYS B CA 1
ATOM 5247 C C . CYS B 1 320 ? -0.496 -19.531 -30.344 1 95.5 320 CYS B C 1
ATOM 5249 O O . CYS B 1 320 ? -0.554 -18.406 -29.844 1 95.5 320 CYS B O 1
ATOM 5251 N N . VAL B 1 321 ? -1.277 -20.578 -29.969 1 96.12 321 VAL B N 1
ATOM 5252 C CA . VAL B 1 321 ? -2.193 -20.438 -28.828 1 96.12 321 VAL B CA 1
ATOM 5253 C C . VAL B 1 321 ? -1.41 -20.062 -27.578 1 96.12 321 VAL B C 1
ATOM 5255 O O . VAL B 1 321 ? -1.796 -19.141 -26.844 1 96.12 321 VAL B O 1
ATOM 5258 N N . GLY B 1 322 ? -0.302 -20.797 -27.328 1 96.94 322 GLY B N 1
ATOM 5259 C CA . GLY B 1 322 ? 0.533 -20.516 -26.172 1 96.94 322 GLY B CA 1
ATOM 5260 C C . GLY B 1 322 ? 1.077 -19.094 -26.156 1 96.94 322 GLY B C 1
ATOM 5261 O O . GLY B 1 322 ? 1.026 -18.422 -25.125 1 96.94 322 GLY B O 1
ATOM 5262 N N . SER B 1 323 ? 1.582 -18.609 -27.266 1 94.06 323 SER B N 1
ATOM 5263 C CA . SER B 1 323 ? 2.137 -17.266 -27.375 1 94.06 323 SER B CA 1
ATOM 5264 C C . SER B 1 323 ? 1.061 -16.203 -27.156 1 94.06 323 SER B C 1
ATOM 5266 O O . SER B 1 323 ? 1.307 -15.18 -26.5 1 94.06 323 SER B O 1
ATOM 5268 N N . GLN B 1 324 ? -0.086 -16.438 -27.766 1 93.94 324 GLN B N 1
ATOM 5269 C CA . GLN B 1 324 ? -1.204 -15.516 -27.594 1 93.94 324 GLN B CA 1
ATOM 5270 C C . GLN B 1 324 ? -1.597 -15.383 -26.125 1 93.94 324 GLN B C 1
ATOM 5272 O O . GLN B 1 324 ? -1.754 -14.273 -25.609 1 93.94 324 GLN B O 1
ATOM 5277 N N . LEU B 1 325 ? -1.748 -16.516 -25.484 1 95.44 325 LEU B N 1
ATOM 5278 C CA . LEU B 1 325 ? -2.166 -16.531 -24.078 1 95.44 325 LEU B CA 1
ATOM 5279 C C . LEU B 1 325 ? -1.101 -15.898 -23.188 1 95.44 325 LEU B C 1
ATOM 5281 O O . LEU B 1 325 ? -1.423 -15.164 -22.25 1 95.44 325 LEU B O 1
ATOM 5285 N N . GLU B 1 326 ? 0.163 -16.234 -23.453 1 94.38 326 GLU B N 1
ATOM 5286 C CA . GLU B 1 326 ? 1.264 -15.617 -22.703 1 94.38 326 GLU B CA 1
ATOM 5287 C C . GLU B 1 326 ? 1.179 -14.094 -22.75 1 94.38 326 GLU B C 1
ATOM 5289 O O . GLU B 1 326 ? 1.262 -13.438 -21.703 1 94.38 326 GLU B O 1
ATOM 5294 N N . HIS B 1 327 ? 0.972 -13.539 -23.906 1 90.38 327 HIS B N 1
ATOM 5295 C CA . HIS B 1 327 ? 0.891 -12.102 -24.094 1 90.38 327 HIS B CA 1
ATOM 5296 C C . HIS B 1 327 ? -0.328 -11.516 -23.391 1 90.38 327 HIS B C 1
ATOM 5298 O O . HIS B 1 327 ? -0.227 -10.492 -22.703 1 90.38 327 HIS B O 1
ATOM 5304 N N . GLU B 1 328 ? -1.445 -12.156 -23.562 1 89 328 GLU B N 1
ATOM 5305 C CA . GLU B 1 328 ? -2.695 -11.656 -23 1 89 328 GLU B CA 1
ATOM 5306 C C . GLU B 1 328 ? -2.662 -11.68 -21.469 1 89 328 GLU B C 1
ATOM 5308 O O . GLU B 1 328 ? -3.016 -10.695 -20.828 1 89 328 GLU B O 1
ATOM 5313 N N . VAL B 1 329 ? -2.219 -12.812 -20.922 1 88.38 329 VAL B N 1
ATOM 5314 C CA . VAL B 1 329 ? -2.248 -12.977 -19.484 1 88.38 329 VAL B CA 1
ATOM 5315 C C . VAL B 1 329 ? -1.181 -12.094 -18.844 1 88.38 329 VAL B C 1
ATOM 5317 O O . VAL B 1 329 ? -1.435 -11.438 -17.828 1 88.38 329 VAL B O 1
ATOM 5320 N N . LEU B 1 330 ? 0.008 -12.023 -19.438 1 88.38 330 LEU B N 1
ATOM 5321 C CA . LEU B 1 330 ? 1.043 -11.125 -18.938 1 88.38 330 LEU B CA 1
ATOM 5322 C C . LEU B 1 330 ? 0.574 -9.672 -19 1 88.38 330 LEU B C 1
ATOM 5324 O O . LEU B 1 330 ? 0.849 -8.891 -18.078 1 88.38 330 LEU B O 1
ATOM 5328 N N . GLY B 1 331 ? -0.084 -9.305 -20.125 1 85.81 331 GLY B N 1
ATOM 5329 C CA . GLY B 1 331 ? -0.662 -7.977 -20.234 1 85.81 331 GLY B CA 1
ATOM 5330 C C . GLY B 1 331 ? -1.634 -7.664 -19.109 1 85.81 331 GLY B C 1
ATOM 5331 O O . GLY B 1 331 ? -1.592 -6.578 -18.531 1 85.81 331 GLY B O 1
ATOM 5332 N N . SER B 1 332 ? -2.467 -8.609 -18.828 1 81.38 332 SER B N 1
ATOM 5333 C CA . SER B 1 332 ? -3.441 -8.438 -17.766 1 81.38 332 SER B CA 1
ATOM 5334 C C . SER B 1 332 ? -2.752 -8.281 -16.406 1 81.38 332 SER B C 1
ATOM 5336 O O . SER B 1 332 ? -3.152 -7.449 -15.594 1 81.38 332 SER B O 1
ATOM 5338 N N . PHE B 1 333 ? -1.702 -9.078 -16.125 1 80.25 333 PHE B N 1
ATOM 5339 C CA . PHE B 1 333 ? -0.944 -8.992 -14.883 1 80.25 333 PHE B CA 1
ATOM 5340 C C . PHE B 1 333 ? -0.25 -7.637 -14.766 1 80.25 333 PHE B C 1
ATOM 5342 O O . PHE B 1 333 ? -0.239 -7.031 -13.695 1 80.25 333 PHE B O 1
ATOM 5349 N N . THR B 1 334 ? 0.303 -7.148 -15.836 1 82.06 334 THR B N 1
ATOM 5350 C CA . THR B 1 334 ? 1.014 -5.875 -15.836 1 82.06 334 THR B CA 1
ATOM 5351 C C . THR B 1 334 ? 0.056 -4.719 -15.555 1 82.06 334 THR B C 1
ATOM 5353 O O . THR B 1 334 ? 0.354 -3.846 -14.734 1 82.06 334 THR B O 1
ATOM 5356 N N . LYS B 1 335 ? -1.071 -4.754 -16.281 1 76.75 335 LYS B N 1
ATOM 5357 C CA . LYS B 1 335 ? -2.074 -3.715 -16.062 1 76.75 335 LYS B CA 1
ATOM 5358 C C . LYS B 1 335 ? -2.551 -3.701 -14.609 1 76.75 335 LYS B C 1
ATOM 5360 O O . LYS B 1 335 ? -2.705 -2.635 -14.016 1 76.75 335 LYS B O 1
ATOM 5365 N N . SER B 1 336 ? -2.764 -4.887 -14.102 1 72.81 336 SER B N 1
ATOM 5366 C CA . SER B 1 336 ? -3.193 -5 -12.719 1 72.81 336 SER B CA 1
ATOM 5367 C C . SER B 1 336 ? -2.137 -4.453 -11.766 1 72.81 336 SER B C 1
ATOM 5369 O O . SER B 1 336 ? -2.461 -3.73 -10.82 1 72.81 336 SER B O 1
ATOM 5371 N N . PHE B 1 337 ? -0.95 -4.723 -11.961 1 77.06 337 PHE B N 1
ATOM 5372 C CA . PHE B 1 337 ? 0.163 -4.266 -11.141 1 77.06 337 PHE B CA 1
ATOM 5373 C C . PHE B 1 337 ? 0.284 -2.746 -11.188 1 77.06 337 PHE B C 1
ATOM 5375 O O . PHE B 1 337 ? 0.409 -2.092 -10.156 1 77.06 337 PHE B O 1
ATOM 5382 N N . GLU B 1 338 ? 0.231 -2.242 -12.422 1 74.19 338 GLU B N 1
ATOM 5383 C CA . GLU B 1 338 ? 0.317 -0.795 -12.594 1 74.19 338 GLU B CA 1
ATOM 5384 C C . GLU B 1 338 ? -0.841 -0.086 -11.898 1 74.19 338 GLU B C 1
ATOM 5386 O O . GLU B 1 338 ? -0.663 0.993 -11.328 1 74.19 338 GLU B O 1
ATOM 5391 N N . SER B 1 339 ? -1.957 -0.711 -12.117 1 68.19 339 SER B N 1
ATOM 5392 C CA . SER B 1 339 ? -3.129 -0.135 -11.461 1 68.19 339 SER B CA 1
ATOM 5393 C C . SER B 1 339 ? -2.943 -0.071 -9.953 1 68.19 339 SER B C 1
ATOM 5395 O O . SER B 1 339 ? -3.328 0.912 -9.312 1 68.19 339 SER B O 1
ATOM 5397 N N . VAL B 1 340 ? -2.326 -1.082 -9.359 1 68.38 340 VAL B N 1
ATOM 5398 C CA . VAL B 1 340 ? -2.053 -1.118 -7.926 1 68.38 340 VAL B CA 1
ATOM 5399 C C . VAL B 1 340 ? -1.069 -0.01 -7.559 1 68.38 340 VAL B C 1
ATOM 5401 O O . VAL B 1 340 ? -1.274 0.712 -6.582 1 68.38 340 VAL B O 1
ATOM 5404 N N . LEU B 1 341 ? 0.016 0.113 -8.367 1 68.25 341 LEU B N 1
ATOM 5405 C CA . LEU B 1 341 ? 1.025 1.132 -8.094 1 68.25 341 LEU B CA 1
ATOM 5406 C C . LEU B 1 341 ? 0.429 2.531 -8.211 1 68.25 341 LEU B C 1
ATOM 5408 O O . LEU B 1 341 ? 0.743 3.412 -7.41 1 68.25 341 LEU B O 1
ATOM 5412 N N . GLU B 1 342 ? -0.329 2.672 -9.359 1 64.5 342 GLU B N 1
ATOM 5413 C CA . GLU B 1 342 ? -0.97 3.969 -9.562 1 64.5 342 GLU B CA 1
ATOM 5414 C C . GLU B 1 342 ? -1.889 4.316 -8.398 1 64.5 342 GLU B C 1
ATOM 5416 O O . GLU B 1 342 ? -1.947 5.469 -7.969 1 64.5 342 GLU B O 1
ATOM 5421 N N . CYS B 1 343 ? -2.564 3.26 -8.055 1 55.72 343 CYS B N 1
ATOM 5422 C CA . CYS B 1 343 ? -3.434 3.449 -6.895 1 55.72 343 CYS B CA 1
ATOM 5423 C C . CYS B 1 343 ? -2.627 3.869 -5.672 1 55.72 343 CYS B C 1
ATOM 5425 O O . CYS B 1 343 ? -3.07 4.715 -4.891 1 55.72 343 CYS B O 1
ATOM 5427 N N . MET B 1 344 ? -1.467 3.297 -5.605 1 58.69 344 MET B N 1
ATOM 5428 C CA . MET B 1 344 ? -0.592 3.625 -4.48 1 58.69 344 MET B CA 1
ATOM 5429 C C . MET B 1 344 ? -0.008 5.027 -4.641 1 58.69 344 MET B C 1
ATOM 5431 O O . MET B 1 344 ? 0.271 5.703 -3.646 1 58.69 344 MET B O 1
ATOM 5435 N N . LYS B 1 345 ? 0.394 5.461 -6.039 1 56.28 345 LYS B N 1
ATOM 5436 C CA . LYS B 1 345 ? 0.92 6.789 -6.34 1 56.28 345 LYS B CA 1
ATOM 5437 C C . LYS B 1 345 ? -0.124 7.867 -6.07 1 56.28 345 LYS B C 1
ATOM 5439 O O . LYS B 1 345 ? 0.195 8.922 -5.52 1 56.28 345 LYS B O 1
ATOM 5444 N N . SER B 1 346 ? -1.194 7.855 -7.078 1 46.25 346 SER B N 1
ATOM 5445 C CA . SER B 1 346 ? -2.223 8.883 -6.969 1 46.25 346 SER B CA 1
ATOM 5446 C C . SER B 1 346 ? -2.557 9.18 -5.512 1 46.25 346 SER B C 1
ATOM 5448 O O . SER B 1 346 ? -2.902 10.305 -5.164 1 46.25 346 SER B O 1
ATOM 5450 N N . LYS B 1 347 ? -2.268 8.289 -4.836 1 42.12 347 LYS B N 1
ATOM 5451 C CA . LYS B 1 347 ? -2.42 8.547 -3.408 1 42.12 347 LYS B CA 1
ATOM 5452 C C . LYS B 1 347 ? -1.386 9.555 -2.918 1 42.12 347 LYS B C 1
ATOM 5454 O O . LYS B 1 347 ? -1.688 10.406 -2.08 1 42.12 347 LYS B O 1
ATOM 5459 N N . ALA B 1 348 ? -0.129 9.516 -3.592 1 39.12 348 ALA B N 1
ATOM 5460 C CA . ALA B 1 348 ? 0.96 10.438 -3.283 1 39.12 348 ALA B CA 1
ATOM 5461 C C . ALA B 1 348 ? 0.697 11.82 -3.883 1 39.12 348 ALA B C 1
ATOM 5463 O O . ALA B 1 348 ? 1.084 12.836 -3.307 1 39.12 348 ALA B O 1
ATOM 5464 N N . LYS B 1 349 ? 0.128 11.961 -5.109 1 39.38 349 LYS B N 1
ATOM 5465 C CA . LYS B 1 349 ? -0.008 13.25 -5.785 1 39.38 349 LYS B CA 1
ATOM 5466 C C . LYS B 1 349 ? -1.142 14.07 -5.18 1 39.38 349 LYS B C 1
ATOM 5468 O O . LYS B 1 349 ? -1.163 15.297 -5.309 1 39.38 349 LYS B O 1
ATOM 5473 N N . LEU B 1 350 ? -2.102 13.422 -4.77 1 31.77 350 LEU B N 1
ATOM 5474 C CA . LEU B 1 350 ? -3.24 14.273 -4.445 1 31.77 350 LEU B CA 1
ATOM 5475 C C . LEU B 1 350 ? -2.852 15.328 -3.416 1 31.77 350 LEU B C 1
ATOM 5477 O O . LEU B 1 350 ? -3.645 16.219 -3.107 1 31.77 350 LEU B O 1
ATOM 5481 N N . SER B 1 351 ? -1.792 15.18 -2.73 1 32.19 351 SER B N 1
ATOM 5482 C CA . SER B 1 351 ? -1.381 16.359 -1.968 1 32.19 351 SER B CA 1
ATOM 5483 C C . SER B 1 351 ? -1.093 17.531 -2.885 1 32.19 351 SER B C 1
ATOM 5485 O O . SER B 1 351 ? -1.243 18.688 -2.482 1 32.19 351 SER B O 1
ATOM 5487 N N . GLU B 1 352 ? -0.582 17.25 -4.055 1 31.92 352 GLU B N 1
ATOM 5488 C CA . GLU B 1 352 ? -0.234 18.391 -4.906 1 31.92 352 GLU B CA 1
ATOM 5489 C C . GLU B 1 352 ? -1.474 18.984 -5.566 1 31.92 352 GLU B C 1
ATOM 5491 O O . GLU B 1 352 ? -1.523 20.188 -5.832 1 31.92 352 GLU B O 1
ATOM 5496 N N . THR B 1 353 ? -2.379 18.188 -6.02 1 29.34 353 THR B N 1
ATOM 5497 C CA . THR B 1 353 ? -3.428 18.734 -6.871 1 29.34 353 THR B CA 1
ATOM 5498 C C . THR B 1 353 ? -4.41 19.562 -6.055 1 29.34 353 THR B C 1
ATOM 5500 O O . THR B 1 353 ? -5.359 20.125 -6.602 1 29.34 353 THR B O 1
ATOM 5503 N N . ILE B 1 354 ? -4.516 19.422 -4.824 1 28.36 354 ILE B N 1
ATOM 5504 C CA . ILE B 1 354 ? -5.418 20.422 -4.25 1 28.36 354 ILE B CA 1
ATOM 5505 C C . ILE B 1 354 ? -4.828 21.812 -4.422 1 28.36 354 ILE B C 1
ATOM 5507 O O . ILE B 1 354 ? -5.371 22.797 -3.9 1 28.36 354 ILE B O 1
ATOM 5511 N N . ASN B 1 355 ? -3.658 21.906 -4.844 1 27.64 355 ASN B N 1
ATOM 5512 C CA . ASN B 1 355 ? -3.221 23.266 -5.141 1 27.64 355 ASN B CA 1
ATOM 5513 C C . ASN B 1 355 ? -4.02 23.859 -6.289 1 27.64 355 ASN B C 1
ATOM 5515 O O . ASN B 1 355 ? -3.623 24.891 -6.855 1 27.64 355 ASN B O 1
ATOM 5519 N N . LEU B 1 356 ? -4.902 23.219 -7.211 1 23.73 356 LEU B N 1
ATOM 5520 C CA . LEU B 1 356 ? -5.52 24.156 -8.141 1 23.73 356 LEU B CA 1
ATOM 5521 C C . LEU B 1 356 ? -6.617 24.953 -7.449 1 23.73 356 LEU B C 1
ATOM 5523 O O . LEU B 1 356 ? -7.398 24.406 -6.668 1 23.73 356 LEU B O 1
#

Radius of gyration: 32.44 Å; Cα contacts (8 Å, |Δi|>4): 1355; chains: 2; bounding box: 71×100×76 Å